Protein AF-A0A660QSX9-F1 (afdb_monomer)

Structure (mmCIF, N/CA/C/O backbone):
data_AF-A0A660QSX9-F1
#
_entry.id   AF-A0A660QSX9-F1
#
loop_
_atom_site.group_PDB
_atom_site.id
_atom_site.type_symbol
_atom_site.label_atom_id
_atom_site.label_alt_id
_atom_site.label_comp_id
_atom_site.label_asym_id
_atom_site.label_entity_id
_atom_site.label_seq_id
_atom_site.pdbx_PDB_ins_code
_atom_site.Cartn_x
_atom_site.Cartn_y
_atom_site.Cartn_z
_atom_site.occupancy
_atom_site.B_iso_or_equiv
_atom_site.auth_seq_id
_atom_site.auth_comp_id
_atom_site.auth_asym_id
_atom_site.auth_atom_id
_atom_site.pdbx_PDB_model_num
ATOM 1 N N . ASN A 1 1 ? -33.835 1.510 35.234 1.00 47.84 1 ASN A N 1
ATOM 2 C CA . ASN A 1 1 ? -32.914 0.601 35.959 1.00 47.84 1 ASN A CA 1
ATOM 3 C C . ASN A 1 1 ? -32.155 -0.363 35.042 1.00 47.84 1 ASN A C 1
ATOM 5 O O . ASN A 1 1 ? -31.618 -1.334 35.552 1.00 47.84 1 ASN A O 1
ATOM 9 N N . GLN A 1 2 ? -32.065 -0.111 33.731 1.00 58.09 2 GLN A N 1
ATOM 10 C CA . GLN A 1 2 ? -31.222 -0.886 32.809 1.00 58.09 2 GLN A CA 1
ATOM 11 C C . GLN A 1 2 ? -30.462 0.096 31.902 1.00 58.09 2 GLN A C 1
ATOM 13 O O . GLN A 1 2 ? -30.789 0.260 30.733 1.00 58.09 2 GLN A O 1
ATOM 18 N N . TRP A 1 3 ? -29.525 0.841 32.495 1.00 69.12 3 TRP A N 1
ATOM 19 C CA . TRP A 1 3 ? -28.830 1.974 31.854 1.00 69.12 3 TRP A CA 1
ATOM 20 C C . TRP A 1 3 ? -27.621 1.569 31.000 1.00 69.12 3 TRP A C 1
ATOM 22 O O . TRP A 1 3 ? -26.955 2.423 30.442 1.00 69.12 3 TRP A O 1
ATOM 32 N N . TYR A 1 4 ? -27.330 0.275 30.915 1.00 78.19 4 TYR A N 1
ATOM 33 C CA . TYR A 1 4 ? -26.166 -0.280 30.222 1.00 78.19 4 TYR A CA 1
ATOM 34 C C . TYR A 1 4 ? -26.558 -1.557 29.461 1.00 78.19 4 TYR A C 1
ATOM 36 O O . TYR A 1 4 ? -25.912 -2.606 29.509 1.00 78.19 4 TYR A O 1
ATOM 44 N N . THR A 1 5 ? -27.711 -1.460 28.802 1.00 81.44 5 THR A N 1
ATOM 45 C CA . THR A 1 5 ? -28.281 -2.504 27.954 1.00 81.44 5 THR A CA 1
ATOM 46 C C . THR A 1 5 ? -27.581 -2.464 26.603 1.00 81.44 5 THR A C 1
ATOM 48 O O . THR A 1 5 ? -27.598 -1.435 25.943 1.00 81.44 5 THR A O 1
ATOM 51 N N . ASP A 1 6 ? -27.006 -3.585 26.181 1.00 80.88 6 ASP A N 1
ATOM 52 C CA . ASP A 1 6 ? -26.559 -3.786 24.804 1.00 80.88 6 ASP A CA 1
ATOM 53 C C . ASP A 1 6 ? -27.659 -3.482 23.778 1.00 80.88 6 ASP A C 1
ATOM 55 O O . ASP A 1 6 ? -28.739 -4.079 23.808 1.00 80.88 6 ASP A O 1
ATOM 59 N N . SER A 1 7 ? -27.354 -2.554 22.874 1.00 79.69 7 SER A N 1
ATOM 60 C CA . SER A 1 7 ? -28.210 -2.123 21.771 1.00 79.69 7 SER A CA 1
ATOM 61 C C . SER A 1 7 ? -28.044 -2.976 20.513 1.00 79.69 7 SER A C 1
ATOM 63 O O . SER A 1 7 ? -28.926 -2.953 19.659 1.00 79.69 7 SER A O 1
ATOM 65 N N . SER A 1 8 ? -26.971 -3.771 20.404 1.00 74.62 8 SER A N 1
ATOM 66 C CA . SER A 1 8 ? -26.719 -4.635 19.240 1.00 74.62 8 SER A CA 1
ATOM 67 C C . SER A 1 8 ? -27.657 -5.845 19.166 1.00 74.62 8 SER A C 1
ATOM 69 O O . SER A 1 8 ? -27.703 -6.532 18.150 1.00 74.62 8 SER A O 1
ATOM 71 N N . GLY A 1 9 ? -28.384 -6.145 20.248 1.00 77.94 9 GLY A N 1
ATOM 72 C CA . GLY A 1 9 ? -29.224 -7.340 20.354 1.00 77.94 9 GLY A CA 1
ATOM 73 C C . GLY A 1 9 ? -28.436 -8.643 20.536 1.00 77.94 9 GLY A C 1
ATOM 74 O O . GLY A 1 9 ? -29.038 -9.715 20.542 1.00 77.94 9 GLY A O 1
ATOM 75 N N . SER A 1 10 ? -27.116 -8.567 20.729 1.00 76.88 10 SER A N 1
ATOM 76 C CA . SER A 1 10 ? -26.226 -9.729 20.850 1.00 76.88 10 SER A CA 1
ATOM 77 C C . SER A 1 10 ? -26.045 -10.222 22.290 1.00 76.88 10 SER A C 1
ATOM 79 O O . SER A 1 10 ? -25.260 -11.132 22.551 1.00 76.88 10 SER A O 1
ATOM 81 N N . GLY A 1 11 ? -26.766 -9.632 23.247 1.00 80.44 11 GLY A N 1
ATOM 82 C CA . GLY A 1 11 ? -26.729 -10.032 24.653 1.00 80.44 11 GLY A CA 1
ATOM 83 C C . GLY A 1 11 ? -25.484 -9.550 25.402 1.00 80.44 11 GLY A C 1
ATOM 84 O O . GLY A 1 11 ? -25.172 -10.077 26.470 1.00 80.44 11 GLY A O 1
ATOM 85 N N . ASN A 1 12 ? -24.792 -8.524 24.899 1.00 84.81 12 ASN A N 1
ATOM 86 C CA . ASN A 1 12 ? -23.575 -7.961 25.496 1.00 84.81 12 ASN A CA 1
ATOM 87 C C . ASN A 1 12 ? -23.850 -6.977 26.651 1.00 84.81 12 ASN A C 1
ATOM 89 O O . ASN A 1 12 ? -23.021 -6.117 26.939 1.00 84.81 12 ASN A O 1
ATOM 93 N N . HIS A 1 13 ? -25.023 -7.050 27.297 1.00 86.12 13 HIS A N 1
ATOM 94 C CA . HIS A 1 13 ? -25.417 -6.093 28.338 1.00 86.12 13 HIS A CA 1
ATOM 95 C C . HIS A 1 13 ? -24.333 -5.997 29.408 1.00 86.12 13 HIS A C 1
ATOM 97 O O . HIS A 1 13 ? -23.824 -7.026 29.849 1.00 86.12 13 HIS A O 1
ATOM 103 N N . LEU A 1 14 ? -23.983 -4.797 29.859 1.00 89.06 14 LEU A N 1
ATOM 104 C CA . LEU A 1 14 ? -22.995 -4.677 30.923 1.00 89.06 14 LEU A CA 1
ATOM 105 C C . LEU A 1 14 ? -23.634 -5.008 32.277 1.00 89.06 14 LEU A C 1
ATOM 107 O O . LEU A 1 14 ? -24.853 -5.082 32.442 1.00 89.06 14 LEU A O 1
ATOM 111 N N . SER A 1 15 ? -22.787 -5.264 33.257 1.00 88.56 15 SER A N 1
ATOM 112 C CA . SER A 1 15 ? -23.177 -5.617 34.617 1.00 88.56 15 SER A CA 1
ATOM 113 C C . SER A 1 15 ? -22.082 -5.196 35.588 1.00 88.56 15 SER A C 1
ATOM 115 O O . SER A 1 15 ? -20.953 -4.945 35.171 1.00 88.56 15 SER A O 1
ATOM 117 N N . THR A 1 16 ? -22.421 -5.127 36.870 1.00 88.56 16 THR A N 1
ATOM 118 C CA . THR A 1 16 ? -21.501 -4.771 37.960 1.00 88.56 16 THR A CA 1
ATOM 119 C C . THR A 1 16 ? -21.335 -5.975 38.887 1.00 88.56 16 THR A C 1
ATOM 121 O O . THR A 1 16 ? -22.224 -6.834 38.943 1.00 88.56 16 THR A O 1
ATOM 124 N N . TRP A 1 17 ? -20.223 -6.077 39.618 1.00 82.31 17 TRP A N 1
ATOM 125 C CA . TRP A 1 17 ? -20.006 -7.193 40.555 1.00 82.31 17 TRP A CA 1
ATOM 126 C C . TRP A 1 17 ? -20.931 -7.124 41.775 1.00 82.31 17 TRP A C 1
ATOM 128 O O . TRP A 1 17 ? -21.301 -8.151 42.348 1.00 82.31 17 TRP A O 1
ATOM 138 N N . GLY A 1 18 ? -21.332 -5.916 42.170 1.00 82.44 18 GLY A N 1
ATOM 139 C CA . GLY A 1 18 ? -22.270 -5.695 43.258 1.00 82.44 18 GLY A CA 1
ATOM 140 C C . GLY A 1 18 ? -22.962 -4.341 43.172 1.00 82.44 18 GLY A C 1
ATOM 141 O O . GLY A 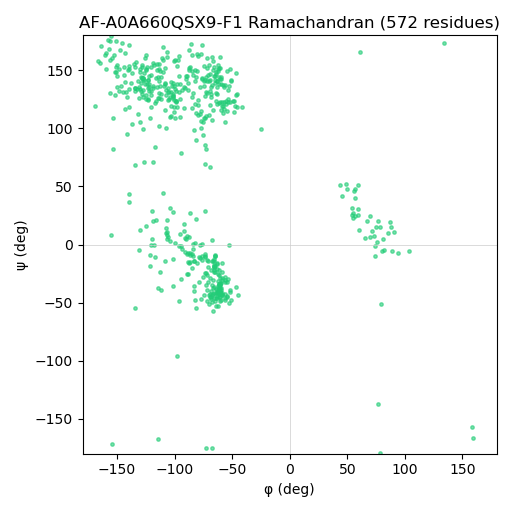1 18 ? -22.677 -3.511 42.313 1.00 82.44 18 GLY A O 1
ATOM 142 N N . SER A 1 19 ? -23.896 -4.097 44.092 1.00 82.50 19 SER A N 1
ATOM 143 C CA . SER A 1 19 ? -24.612 -2.817 44.162 1.00 82.50 19 SER A CA 1
ATOM 144 C C . SER A 1 19 ? -23.746 -1.654 44.649 1.00 82.50 19 SER A C 1
ATOM 146 O O . SER A 1 19 ? -24.143 -0.509 44.475 1.00 82.50 19 SER A O 1
ATOM 148 N N . THR A 1 20 ? -22.624 -1.948 45.312 1.00 85.31 20 THR A N 1
ATOM 149 C CA . THR A 1 20 ? -21.693 -0.959 45.880 1.00 85.31 20 THR A CA 1
ATOM 150 C C . THR A 1 20 ? -20.612 -0.508 44.906 1.00 85.31 20 THR A C 1
ATOM 152 O O . THR A 1 20 ? -19.961 0.478 45.200 1.00 85.31 20 THR A O 1
ATOM 155 N N . SER A 1 21 ? -20.413 -1.230 43.802 1.00 87.19 21 SER A N 1
ATOM 156 C CA . SER A 1 21 ? -19.469 -0.903 42.725 1.00 87.19 21 SER A CA 1
ATOM 157 C C . SER A 1 21 ? -20.199 -0.404 41.477 1.00 87.19 21 SER A C 1
ATOM 159 O O . SER A 1 21 ? -19.722 -0.561 40.359 1.00 87.19 21 SER A O 1
ATOM 161 N N . ARG A 1 22 ? -21.436 0.078 41.633 1.00 89.94 22 ARG A N 1
ATOM 162 C CA . ARG A 1 22 ? -22.282 0.439 40.500 1.00 89.94 22 ARG A CA 1
ATOM 163 C C . ARG A 1 22 ? -22.223 1.949 40.274 1.00 89.94 22 ARG A C 1
ATOM 165 O O . ARG A 1 22 ? -22.715 2.664 41.154 1.00 89.94 22 ARG A O 1
ATOM 172 N N . PRO A 1 23 ? -21.838 2.407 39.066 1.00 93.31 23 PRO A N 1
ATOM 173 C CA . PRO A 1 23 ? -21.815 3.828 38.763 1.00 93.31 23 PRO A CA 1
ATOM 174 C C . PRO A 1 23 ? -23.219 4.429 38.852 1.00 93.31 23 PRO A C 1
ATOM 176 O O . PRO A 1 23 ? -24.242 3.758 38.635 1.00 93.31 23 PRO A O 1
ATOM 179 N N . THR A 1 24 ? -23.279 5.715 39.181 1.00 92.88 24 THR A N 1
ATOM 180 C CA . THR A 1 24 ? -24.543 6.422 39.388 1.00 92.88 24 THR A CA 1
ATOM 181 C C . THR A 1 24 ? -24.997 7.109 38.107 1.00 92.88 24 THR A C 1
ATOM 183 O O . THR A 1 24 ? -24.242 7.791 37.434 1.00 92.88 24 THR A O 1
ATOM 186 N N . ALA A 1 25 ? -26.267 6.948 37.765 1.00 91.94 25 ALA A N 1
ATOM 187 C CA . ALA A 1 25 ? -26.884 7.590 36.613 1.00 91.94 25 ALA A CA 1
ATOM 188 C C . ALA A 1 25 ? -27.019 9.117 36.832 1.00 91.94 25 ALA A C 1
ATOM 190 O O . ALA A 1 25 ? -27.524 9.539 37.875 1.00 91.94 25 ALA A O 1
ATOM 191 N N . THR A 1 26 ? -26.622 9.944 35.860 1.00 94.06 26 THR A N 1
ATOM 192 C CA . THR A 1 26 ? -26.705 11.418 35.918 1.00 94.06 26 THR A CA 1
ATOM 193 C C . THR A 1 26 ? -27.248 12.012 34.617 1.00 94.06 26 THR A C 1
ATOM 195 O O . THR A 1 26 ? -27.110 11.411 33.563 1.00 94.06 26 THR A O 1
ATOM 198 N N . ASN A 1 27 ? -27.846 13.205 34.666 1.00 91.62 27 ASN A N 1
ATOM 199 C CA . ASN A 1 27 ? -28.300 13.937 33.474 1.00 91.62 27 ASN A CA 1
ATOM 200 C C . ASN A 1 27 ? -27.239 14.897 32.902 1.00 91.62 27 ASN A C 1
ATOM 202 O O . ASN A 1 27 ? -27.540 15.677 32.000 1.00 91.62 27 ASN A O 1
ATOM 206 N N . GLY A 1 28 ? -26.021 14.886 33.451 1.00 92.25 28 GLY A N 1
ATOM 207 C CA . GLY A 1 28 ? -24.886 15.585 32.860 1.00 92.25 28 GLY A CA 1
ATOM 208 C C . GLY A 1 28 ? -24.395 14.803 31.653 1.00 92.25 28 GLY A C 1
ATOM 209 O O . GLY A 1 28 ? -23.614 13.882 31.837 1.00 92.25 28 GLY A O 1
ATOM 210 N N . VAL A 1 29 ? -24.873 15.162 30.465 1.00 93.62 29 VAL A N 1
ATOM 211 C CA . VAL A 1 29 ? -24.566 14.527 29.170 1.00 93.62 29 VAL A CA 1
ATOM 212 C C . VAL A 1 29 ? -23.776 15.497 28.279 1.00 93.62 29 VAL A C 1
ATOM 214 O O . VAL A 1 29 ? -23.875 16.712 28.497 1.00 93.62 29 VAL A O 1
ATOM 217 N N . PRO A 1 30 ? -22.983 15.017 27.304 1.00 89.94 30 PRO A N 1
ATOM 218 C CA . PRO A 1 30 ? -22.276 15.885 26.363 1.00 89.94 30 PRO A CA 1
ATOM 219 C C . PRO A 1 30 ? -23.237 16.547 25.363 1.00 89.94 30 PRO A C 1
ATOM 221 O O . PRO A 1 30 ? -23.050 17.711 25.009 1.00 89.94 30 PRO A O 1
ATOM 224 N N . PHE A 1 31 ? -24.320 15.853 24.992 1.00 87.25 31 PHE A N 1
ATOM 225 C CA . PHE A 1 31 ? -25.367 16.338 24.087 1.00 87.25 31 PHE A CA 1
ATOM 226 C C . PHE A 1 31 ? -26.739 15.897 24.592 1.00 87.25 31 PHE A C 1
ATOM 228 O O . PHE A 1 31 ? -26.871 14.845 25.201 1.00 87.25 31 PHE A O 1
ATOM 235 N N . SER A 1 32 ? -27.787 16.672 24.307 1.00 88.62 32 SER A N 1
ATOM 236 C CA . SER A 1 32 ? -29.173 16.254 24.580 1.00 88.62 32 SER A CA 1
ATOM 237 C C . SER A 1 32 ? -29.713 15.261 23.541 1.00 88.62 32 SER A C 1
ATOM 239 O O . SER A 1 32 ? -30.793 14.687 23.696 1.00 88.62 32 SER A O 1
ATOM 241 N N . THR A 1 33 ? -29.003 15.089 22.430 1.00 88.69 33 THR A N 1
ATOM 242 C CA . THR A 1 33 ? -29.327 14.176 21.334 1.00 88.69 33 THR A CA 1
ATOM 243 C C . THR A 1 33 ? -28.016 13.702 20.728 1.00 88.69 33 THR A C 1
ATOM 245 O O . THR A 1 33 ? -27.146 14.532 20.475 1.00 88.69 33 THR A O 1
ATOM 248 N N . VAL A 1 34 ? -27.872 12.395 20.512 1.00 86.69 34 VAL A N 1
ATOM 249 C CA . VAL A 1 34 ? -26.704 11.821 19.836 1.00 86.69 34 VAL A CA 1
ATOM 250 C C . VAL A 1 34 ? -26.721 12.293 18.378 1.00 86.69 34 VAL A C 1
ATOM 252 O O . VAL A 1 34 ? -27.666 11.941 17.664 1.00 86.69 34 VAL A O 1
ATOM 255 N N . PRO A 1 35 ? -25.729 13.081 17.924 1.00 84.75 35 PRO A N 1
ATOM 256 C CA . PRO A 1 35 ? -25.712 13.695 16.599 1.00 84.75 35 PRO A CA 1
ATOM 257 C C . PRO A 1 35 ? -25.969 12.711 15.458 1.00 84.75 35 PRO A C 1
ATOM 259 O O . PRO A 1 35 ? -26.841 12.966 14.632 1.00 84.75 35 PRO A O 1
ATOM 262 N N . GLN A 1 36 ? -25.293 11.559 15.458 1.00 82.75 36 GLN A N 1
ATOM 263 C CA . GLN A 1 36 ? -25.362 10.621 14.337 1.00 82.75 36 GLN A CA 1
ATOM 264 C C . GLN A 1 36 ? -26.665 9.819 14.268 1.00 82.75 36 GLN A C 1
ATOM 266 O O . GLN A 1 36 ? -27.071 9.379 13.197 1.00 82.75 36 GLN A O 1
ATOM 271 N N . THR A 1 37 ? -27.325 9.581 15.403 1.00 81.44 37 THR A N 1
ATOM 272 C CA . THR A 1 37 ? -28.511 8.704 15.451 1.00 81.44 37 THR A CA 1
ATOM 273 C C . THR A 1 37 ? -29.813 9.466 15.670 1.00 81.44 37 THR A C 1
ATOM 275 O O . THR A 1 37 ? -30.893 8.896 15.521 1.00 81.44 37 THR A O 1
ATOM 278 N N . GLY A 1 38 ? -29.742 10.735 16.083 1.00 84.25 38 GLY A N 1
ATOM 279 C CA . GLY A 1 38 ? -30.903 11.500 16.533 1.00 84.25 38 GLY A CA 1
ATOM 280 C C . GLY A 1 38 ? -31.536 10.954 17.820 1.00 84.25 38 GLY A C 1
ATOM 281 O O . GLY A 1 38 ? -32.594 11.434 18.238 1.00 84.25 38 GLY A O 1
ATOM 282 N N . ALA A 1 39 ? -30.928 9.949 18.461 1.00 84.06 39 ALA A N 1
ATOM 283 C CA . ALA A 1 39 ? -31.446 9.366 19.686 1.00 84.06 39 ALA A CA 1
ATOM 284 C C . ALA A 1 39 ? -31.359 10.382 20.826 1.00 84.06 39 ALA A C 1
ATOM 286 O O . ALA A 1 39 ? -30.357 11.078 20.992 1.00 84.06 39 ALA A O 1
ATOM 287 N N . THR A 1 40 ? -32.412 10.472 21.638 1.00 88.19 40 THR A N 1
ATOM 288 C CA . THR A 1 40 ? -32.386 11.323 22.830 1.00 88.19 40 THR A CA 1
ATOM 289 C C . THR A 1 40 ? -31.321 10.817 23.794 1.00 88.19 40 THR A C 1
ATOM 291 O O . THR A 1 40 ? -31.427 9.693 24.283 1.00 88.19 40 THR A O 1
ATOM 294 N N . ASN A 1 41 ? -30.353 11.673 24.117 1.00 89.56 41 ASN A N 1
ATOM 295 C CA . ASN A 1 41 ? -29.388 11.404 25.168 1.00 89.56 41 ASN A CA 1
ATOM 296 C C . ASN A 1 41 ? -29.828 12.147 26.436 1.00 89.56 41 ASN A C 1
ATOM 298 O O . ASN A 1 41 ? -29.838 13.377 26.508 1.00 89.56 41 ASN A O 1
ATOM 302 N N . GLY A 1 42 ? -30.284 11.372 27.417 1.00 89.12 42 GLY A N 1
ATOM 303 C CA . GLY A 1 42 ? -30.778 11.886 28.691 1.00 89.12 42 GLY A CA 1
ATOM 304 C C . GLY A 1 42 ? -29.972 11.428 29.898 1.00 89.12 42 GLY A C 1
ATOM 305 O O . GLY A 1 42 ? -30.359 11.771 31.020 1.00 89.12 42 GLY A O 1
ATOM 306 N N . LEU A 1 43 ? -28.925 10.618 29.707 1.00 90.62 43 LEU A N 1
ATOM 307 C CA . LEU A 1 43 ? -28.200 10.036 30.823 1.00 90.62 43 LEU A CA 1
ATOM 308 C C . LEU A 1 43 ? -26.757 9.644 30.488 1.00 90.62 43 LEU A C 1
ATOM 310 O O . LEU A 1 43 ? -26.552 8.841 29.593 1.00 90.62 43 LEU A O 1
ATOM 314 N N . ALA A 1 44 ? -25.820 10.065 31.336 1.00 93.94 44 ALA A N 1
ATOM 315 C CA . ALA A 1 44 ? -24.469 9.517 31.427 1.00 93.94 44 ALA A CA 1
ATOM 316 C C . ALA A 1 44 ? -24.288 8.733 32.742 1.00 93.94 44 ALA A C 1
ATOM 318 O O . ALA A 1 44 ? -25.124 8.794 33.656 1.00 93.94 44 ALA A O 1
ATOM 319 N N . LEU A 1 45 ? -23.174 8.013 32.872 1.00 95.56 45 LEU A N 1
ATOM 320 C CA . LEU A 1 45 ? -22.800 7.301 34.093 1.00 95.56 45 LEU A CA 1
ATOM 321 C C . LEU A 1 45 ? -21.665 8.025 34.825 1.00 95.56 45 LEU A C 1
ATOM 323 O O . LEU A 1 45 ? -20.654 8.385 34.231 1.00 95.56 45 LEU A O 1
ATOM 327 N N . ASP A 1 46 ? -21.850 8.228 36.125 1.00 96.19 46 ASP A N 1
ATOM 328 C CA . ASP A 1 46 ? -20.909 8.857 37.046 1.00 96.19 46 ASP A CA 1
ATOM 329 C C . ASP A 1 46 ? -20.118 7.791 37.813 1.00 96.19 46 ASP A C 1
ATOM 331 O O . ASP A 1 46 ? -20.714 6.994 38.544 1.00 96.19 46 ASP A O 1
ATOM 335 N N . PHE A 1 47 ? -18.798 7.796 37.623 1.00 96.75 47 PHE A N 1
ATOM 336 C CA . PHE A 1 47 ? -17.836 6.874 38.221 1.00 96.75 47 PHE A CA 1
ATOM 337 C C . PHE A 1 47 ? -17.032 7.562 39.335 1.00 96.75 47 PHE A C 1
ATOM 339 O O . PHE A 1 47 ? -16.511 8.669 39.140 1.00 96.75 47 PHE A O 1
ATOM 346 N N . ASP A 1 48 ? -16.876 6.885 40.478 1.00 95.50 48 ASP A N 1
ATOM 347 C CA . ASP A 1 48 ? -16.279 7.436 41.707 1.00 95.50 48 ASP A CA 1
ATOM 348 C C . ASP A 1 48 ? -14.968 6.770 42.170 1.00 95.50 48 ASP A C 1
ATOM 350 O O . ASP A 1 48 ? -14.557 6.917 43.324 1.00 95.50 48 ASP A O 1
ATOM 354 N N . ARG A 1 49 ? -14.264 6.092 41.253 1.00 93.81 49 ARG A N 1
ATOM 355 C CA . ARG A 1 49 ? -13.057 5.267 41.480 1.00 93.81 49 ARG A CA 1
ATOM 356 C C . ARG A 1 49 ? -13.277 3.911 42.149 1.00 93.81 49 ARG A C 1
ATOM 358 O O . ARG A 1 49 ? -12.298 3.199 42.366 1.00 93.81 49 ARG A O 1
ATOM 365 N N . SER A 1 50 ? -14.503 3.549 42.504 1.00 91.06 50 SER A N 1
ATOM 366 C CA . SER A 1 50 ? -14.810 2.223 43.057 1.00 91.06 50 SER A CA 1
ATOM 367 C C . SER A 1 50 ? -15.809 1.427 42.221 1.00 91.06 50 SER A C 1
ATOM 369 O O . SER A 1 50 ? -16.186 0.311 42.584 1.00 91.06 50 SER A O 1
ATOM 371 N N . ASP A 1 51 ? -16.187 1.991 41.076 1.00 93.75 51 ASP A N 1
ATOM 372 C CA . ASP A 1 51 ? -17.217 1.467 40.198 1.00 93.75 51 ASP A CA 1
ATOM 373 C C . ASP A 1 51 ? -16.663 0.538 39.116 1.00 93.75 51 ASP A C 1
ATOM 375 O O . ASP A 1 51 ? -15.673 0.840 38.449 1.00 93.75 51 ASP A O 1
ATOM 379 N N . ASP A 1 52 ? -17.336 -0.591 38.912 1.00 87.12 52 ASP A N 1
ATOM 380 C CA . ASP A 1 52 ? -17.081 -1.526 37.831 1.00 87.12 52 ASP A CA 1
ATOM 381 C C . ASP A 1 52 ? -18.298 -1.668 36.927 1.00 87.12 52 ASP A C 1
ATOM 383 O O . ASP A 1 52 ? -19.439 -1.799 37.363 1.00 87.12 52 ASP A O 1
ATOM 387 N N . LEU A 1 53 ? -18.045 -1.676 35.624 1.00 92.31 53 LEU A N 1
ATOM 388 C CA . LEU A 1 53 ? -19.067 -1.972 34.642 1.00 92.31 53 LEU A CA 1
ATOM 389 C C . LEU A 1 53 ? -18.442 -2.765 33.508 1.00 92.31 53 LEU A C 1
ATOM 391 O O . LEU A 1 53 ? -17.552 -2.268 32.830 1.00 92.31 53 LEU A O 1
ATOM 395 N N . GLY A 1 54 ? -18.882 -4.000 33.302 1.00 92.12 54 GLY A N 1
ATOM 396 C CA . GLY A 1 54 ? -18.284 -4.833 32.270 1.00 92.12 54 GLY A CA 1
ATOM 397 C C . GLY A 1 54 ? -19.178 -5.940 31.756 1.00 92.12 54 GLY A C 1
ATOM 398 O O . GLY A 1 54 ? -20.279 -6.185 32.261 1.00 92.12 54 GLY A O 1
ATOM 399 N N . THR A 1 55 ? -18.684 -6.649 30.748 1.00 89.81 55 THR A N 1
ATOM 400 C CA . THR A 1 55 ? -19.385 -7.760 30.098 1.00 89.81 55 THR A CA 1
ATOM 401 C C . THR A 1 55 ? -19.431 -9.030 30.950 1.00 89.81 55 THR A C 1
ATOM 403 O O . THR A 1 55 ? -19.632 -10.097 30.401 1.00 89.81 55 THR A O 1
ATOM 406 N N . PHE A 1 56 ? -19.422 -8.952 32.285 1.00 84.81 56 PHE A N 1
ATOM 407 C CA . PHE A 1 56 ? -19.416 -10.127 33.169 1.00 84.81 56 PHE A CA 1
ATOM 408 C C . PHE A 1 56 ? -20.481 -11.179 32.806 1.00 84.81 56 PHE A C 1
ATOM 410 O O . PHE A 1 56 ? -21.677 -10.878 32.737 1.00 84.81 56 PHE A O 1
ATOM 417 N N . GLY A 1 57 ? -20.045 -12.414 32.559 1.00 64.69 57 GLY A N 1
ATOM 418 C CA . GLY A 1 57 ? -20.922 -13.569 32.364 1.00 64.69 57 GLY A CA 1
ATOM 419 C C . GLY A 1 57 ? -21.289 -14.264 33.681 1.00 64.6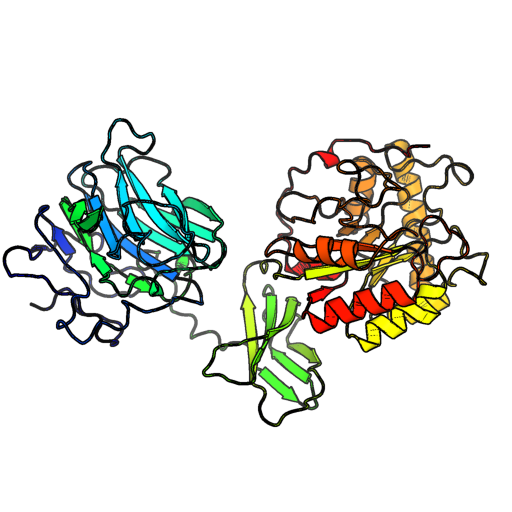9 57 GLY A C 1
ATOM 420 O O . GLY A 1 57 ? -20.659 -14.057 34.722 1.00 64.69 57 GLY A O 1
ATOM 421 N N . ALA A 1 58 ? -22.279 -15.163 33.635 1.00 53.72 58 ALA A N 1
ATOM 422 C CA . ALA A 1 58 ? -22.315 -16.257 34.605 1.00 53.72 58 ALA A CA 1
ATOM 423 C C . ALA A 1 58 ? -21.033 -17.084 34.408 1.00 53.72 58 ALA A C 1
ATOM 425 O O . ALA A 1 58 ? -20.600 -17.240 33.271 1.00 53.72 58 ALA A O 1
ATOM 426 N N . GLN A 1 59 ? -20.441 -17.616 35.482 1.00 46.19 59 GLN A N 1
ATOM 427 C CA . GLN A 1 59 ? -19.099 -18.241 35.525 1.00 46.19 59 GLN A CA 1
ATOM 428 C C . GLN A 1 59 ? -18.817 -19.363 34.489 1.00 46.19 59 GLN A C 1
ATOM 430 O O . GLN A 1 59 ? -17.723 -19.917 34.484 1.00 46.19 59 GLN A O 1
ATOM 435 N N . THR A 1 60 ? -19.777 -19.722 33.634 1.00 41.38 60 THR A N 1
ATOM 436 C CA . THR A 1 60 ? -19.712 -20.812 32.656 1.00 41.38 60 THR A CA 1
ATOM 437 C C . THR A 1 60 ? -20.132 -20.440 31.223 1.00 41.38 60 THR A C 1
ATOM 439 O O . THR A 1 60 ? -20.027 -21.301 30.357 1.00 41.38 60 THR A O 1
ATOM 442 N N . LEU A 1 61 ? -20.610 -19.219 30.941 1.00 50.81 61 LEU A N 1
ATOM 443 C CA . LEU A 1 61 ? -21.018 -18.783 29.591 1.00 50.81 61 LEU A CA 1
ATOM 444 C C . LEU A 1 61 ? -20.591 -17.317 29.389 1.00 50.81 61 LEU A C 1
ATOM 446 O O . LEU A 1 61 ? -21.280 -16.407 29.853 1.00 50.81 61 LEU A O 1
ATOM 450 N N . GLY A 1 62 ? -19.424 -17.101 28.773 1.00 65.75 62 GLY A N 1
ATOM 451 C CA . GLY A 1 62 ? -18.919 -15.767 28.417 1.00 65.75 62 GLY A CA 1
ATOM 452 C C . GLY A 1 62 ? -19.850 -15.026 27.450 1.00 65.75 62 GLY A C 1
ATOM 453 O O . GLY A 1 62 ? -20.722 -15.637 26.823 1.00 65.75 62 GLY A O 1
ATOM 454 N N . LYS A 1 63 ? -19.705 -13.700 27.349 1.00 83.38 63 LYS A N 1
ATOM 455 C CA . LYS A 1 63 ? -20.488 -12.885 26.398 1.00 83.38 63 LYS A CA 1
ATOM 456 C C . LYS A 1 63 ? -19.856 -12.925 25.011 1.00 83.38 63 LYS A C 1
ATOM 458 O O . LYS A 1 63 ? -18.643 -13.034 24.900 1.00 83.38 63 LYS A O 1
ATOM 463 N N . MET A 1 64 ? -20.673 -12.800 23.961 1.00 85.69 64 MET A N 1
ATOM 464 C CA . MET A 1 64 ? -20.233 -12.935 22.562 1.00 85.69 64 MET A CA 1
ATOM 465 C C . MET A 1 64 ? -19.031 -12.046 22.224 1.00 85.69 64 MET A C 1
ATOM 467 O O . MET A 1 64 ? -18.110 -12.494 21.553 1.00 85.69 64 MET A O 1
ATOM 471 N N . ILE A 1 65 ? -19.020 -10.808 22.722 1.00 87.00 65 ILE A N 1
ATOM 472 C CA . ILE A 1 65 ? -17.958 -9.833 22.440 1.00 87.00 65 ILE A CA 1
ATOM 473 C C . ILE A 1 65 ? -16.608 -10.161 23.111 1.00 87.00 65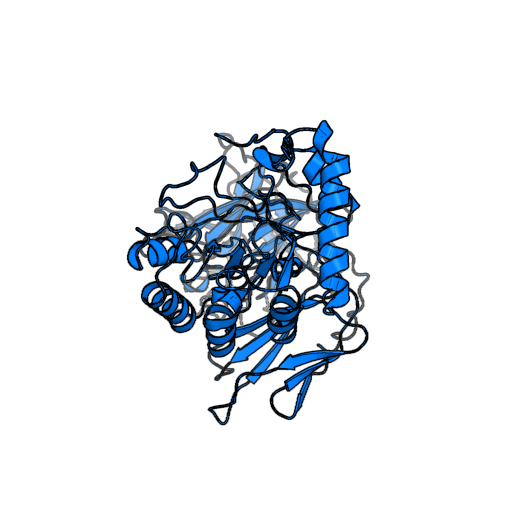 ILE A C 1
ATOM 475 O O . ILE A 1 65 ? -15.587 -9.561 22.780 1.00 87.00 65 ILE A O 1
ATOM 479 N N . GLU A 1 66 ? -16.573 -11.082 24.079 1.00 87.69 66 GLU A N 1
ATOM 480 C CA . GLU A 1 66 ? -15.353 -11.425 24.819 1.00 87.69 66 GLU A CA 1
ATOM 481 C C . GLU A 1 66 ? -14.343 -12.210 23.963 1.00 87.69 66 GLU A C 1
ATOM 483 O O . GLU A 1 66 ? -13.190 -11.782 23.947 1.00 87.69 66 GLU A O 1
ATOM 488 N N . PRO A 1 67 ? -14.738 -13.273 23.231 1.00 86.06 67 PRO A N 1
ATOM 489 C CA . PRO A 1 67 ? -13.890 -13.963 22.253 1.00 86.06 67 PRO A CA 1
ATOM 490 C C . PRO A 1 67 ? -14.018 -13.413 20.817 1.00 86.06 67 PRO A C 1
ATOM 492 O O . PRO A 1 67 ? -13.611 -14.082 19.872 1.00 86.06 67 PRO A O 1
ATOM 495 N N . TYR A 1 68 ? -14.659 -12.259 20.597 1.00 86.00 68 TYR A N 1
ATOM 496 C CA . TYR A 1 68 ? -14.890 -11.772 19.231 1.00 86.00 68 TYR A CA 1
ATOM 497 C C . TYR A 1 68 ? -13.586 -11.261 18.596 1.00 86.00 68 TYR A C 1
ATOM 499 O O . TYR A 1 68 ? -12.885 -10.453 19.200 1.00 86.00 68 TYR A O 1
ATOM 507 N N . ALA A 1 69 ? -13.294 -11.708 17.370 1.00 81.69 69 ALA A N 1
ATOM 508 C CA . ALA A 1 69 ? -11.988 -11.543 16.719 1.00 81.69 69 ALA A CA 1
ATOM 509 C C . ALA A 1 69 ? -11.819 -10.285 15.860 1.00 81.69 69 ALA A C 1
ATOM 511 O O . ALA A 1 69 ? -10.725 -10.045 15.382 1.00 81.69 69 ALA A O 1
ATOM 512 N N . PHE A 1 70 ? -12.867 -9.482 15.639 1.00 85.50 70 PHE A N 1
ATOM 513 C CA . PHE A 1 70 ? -12.771 -8.181 14.944 1.00 85.50 70 PHE A CA 1
ATOM 514 C C . PHE A 1 70 ? -11.931 -8.182 13.640 1.00 85.50 70 PHE A C 1
ATOM 516 O O . PHE A 1 70 ? -11.187 -7.246 13.369 1.00 85.50 70 PHE A O 1
ATOM 523 N N . THR A 1 71 ? -12.063 -9.217 12.803 1.00 78.25 71 THR A N 1
ATOM 524 C CA . THR A 1 71 ? -11.175 -9.453 11.645 1.00 78.25 71 THR A CA 1
ATOM 525 C C . THR A 1 71 ? -11.254 -8.398 10.537 1.00 78.25 71 THR A C 1
ATOM 527 O O . THR A 1 71 ? -10.349 -8.313 9.718 1.00 78.25 71 THR A O 1
ATOM 530 N N . ASN A 1 72 ? -12.313 -7.586 10.494 1.00 77.06 72 ASN A N 1
ATOM 531 C CA . ASN A 1 72 ? -12.537 -6.561 9.463 1.00 77.06 72 ASN A CA 1
ATOM 532 C C . ASN A 1 72 ? -12.183 -5.151 9.972 1.00 77.06 72 ASN A C 1
ATOM 534 O O . ASN A 1 72 ? -12.795 -4.158 9.574 1.00 77.06 72 ASN A O 1
ATOM 538 N N . GLY A 1 73 ? -11.253 -5.081 10.923 1.00 86.25 73 GLY A N 1
ATOM 539 C CA . GLY A 1 73 ? -10.988 -3.882 11.694 1.00 86.25 73 GLY A CA 1
ATOM 540 C C . GLY A 1 73 ? -12.018 -3.654 12.799 1.00 86.25 73 GLY A C 1
ATOM 541 O O . GLY A 1 73 ? -12.948 -4.437 13.028 1.00 86.25 73 GLY A O 1
ATOM 542 N N . TRP A 1 74 ? -11.842 -2.562 13.530 1.00 93.06 74 TRP A N 1
ATOM 543 C CA . TRP A 1 74 ? -12.692 -2.211 14.659 1.00 93.06 74 TRP A CA 1
ATOM 544 C C . TRP A 1 74 ? -12.702 -0.715 14.932 1.00 93.06 74 TRP A C 1
ATOM 546 O O . TRP A 1 74 ? -11.799 0.022 14.545 1.00 93.06 74 TRP A O 1
ATOM 556 N N . THR A 1 75 ? -13.736 -0.276 15.646 1.00 96.50 75 THR A N 1
ATOM 557 C CA . THR A 1 75 ? -13.822 1.077 16.198 1.00 96.50 75 THR A CA 1
ATOM 558 C C . THR A 1 75 ? -14.287 1.003 17.643 1.00 96.50 75 THR A C 1
ATOM 560 O O . THR A 1 75 ? -15.272 0.321 17.925 1.00 96.50 75 THR A O 1
ATOM 563 N N . VAL A 1 76 ? -13.612 1.703 18.554 1.00 97.44 76 VAL A N 1
ATOM 564 C CA . VAL A 1 76 ? -14.073 1.918 19.933 1.00 97.44 76 VAL A CA 1
ATOM 565 C C . VAL A 1 76 ? -14.310 3.408 20.141 1.00 97.44 76 VAL A C 1
ATOM 567 O O . VAL A 1 76 ? -13.413 4.225 19.950 1.00 97.44 76 VAL A O 1
ATOM 570 N N . GLU A 1 77 ? -15.523 3.750 20.551 1.00 97.69 77 GLU A N 1
ATOM 571 C CA . GLU A 1 77 ? -15.973 5.115 20.804 1.00 97.69 77 GLU A CA 1
ATOM 572 C C . GLU A 1 77 ? -16.427 5.268 22.250 1.00 97.69 77 GLU A C 1
ATOM 574 O O . GLU A 1 77 ? -16.995 4.342 22.836 1.00 97.69 77 GLU A O 1
ATOM 579 N N . CYS A 1 78 ? -16.190 6.447 22.820 1.00 97.31 78 CYS A N 1
ATOM 580 C CA . CYS A 1 78 ? -16.750 6.859 24.101 1.00 97.31 78 CYS A CA 1
ATOM 581 C C . CYS A 1 78 ? -16.728 8.381 24.248 1.00 97.31 78 CYS A C 1
ATOM 583 O O . CYS A 1 78 ? -15.798 9.043 23.784 1.00 97.31 78 CYS A O 1
ATOM 585 N N . SER A 1 79 ? -17.680 8.920 25.000 1.00 97.44 79 SER A N 1
ATOM 586 C CA . SER A 1 79 ? -17.627 10.285 25.517 1.00 97.44 79 SER A CA 1
ATOM 587 C C . SER A 1 79 ? -17.222 10.258 26.988 1.00 97.44 79 SER A C 1
ATOM 589 O O . SER A 1 79 ? -17.715 9.441 27.766 1.00 97.44 79 SER A O 1
ATOM 591 N N . PHE A 1 80 ? -16.327 11.147 27.414 1.00 98.19 80 PHE A N 1
ATOM 592 C CA . PHE A 1 80 ? -15.885 11.201 28.807 1.00 98.19 80 PHE A CA 1
ATOM 593 C C . PHE A 1 80 ? -15.630 12.622 29.315 1.00 98.19 80 PHE A C 1
ATOM 595 O O . PHE A 1 80 ? -15.272 13.529 28.567 1.00 98.19 80 PHE A O 1
ATOM 602 N N . LYS A 1 81 ? -15.781 12.803 30.629 1.00 98.06 81 LYS A N 1
ATOM 603 C CA . LYS A 1 81 ? -15.459 14.031 31.368 1.00 98.06 81 LYS A CA 1
ATOM 604 C C . LYS A 1 81 ? -14.745 13.672 32.664 1.00 98.06 81 LYS A C 1
ATOM 606 O O . LYS A 1 81 ? -15.378 13.222 33.618 1.00 98.06 81 LYS A O 1
ATOM 611 N N . THR A 1 82 ? -13.428 13.868 32.710 1.00 97.75 82 THR A N 1
ATOM 612 C CA . THR A 1 82 ? -12.609 13.511 33.884 1.00 97.75 82 THR A CA 1
ATOM 613 C C . THR A 1 82 ? -12.593 14.606 34.962 1.00 97.75 82 THR A C 1
ATOM 615 O O . THR A 1 82 ? -12.665 15.803 34.661 1.00 97.75 82 THR A O 1
ATOM 618 N N . ARG A 1 83 ? -12.465 14.200 36.235 1.00 97.06 83 ARG A N 1
ATOM 619 C CA . ARG A 1 83 ? -12.317 15.087 37.407 1.00 97.06 83 ARG A CA 1
ATOM 620 C C . ARG A 1 83 ? -10.887 15.211 37.922 1.00 97.06 83 ARG A C 1
ATOM 622 O O . ARG A 1 83 ? -10.621 16.092 38.738 1.00 97.06 83 ARG A O 1
ATOM 629 N N . ASP A 1 84 ? -9.973 14.354 37.478 1.00 96.38 84 ASP A N 1
ATOM 630 C CA . ASP A 1 84 ? -8.567 14.398 37.877 1.00 96.38 84 ASP A CA 1
ATOM 631 C C . ASP A 1 84 ? -7.627 13.761 36.841 1.00 96.38 84 ASP A C 1
ATOM 633 O O . ASP A 1 84 ? -8.052 13.298 35.786 1.00 96.38 84 ASP A O 1
ATOM 637 N N . TYR A 1 85 ? -6.326 13.785 37.142 1.00 94.88 85 TYR A N 1
ATOM 638 C CA . TYR A 1 85 ? -5.259 13.234 36.305 1.00 94.88 85 TYR A CA 1
ATOM 639 C C . TYR A 1 85 ? -4.640 11.984 36.930 1.00 94.88 85 TYR A C 1
ATOM 641 O O . TYR A 1 85 ? -3.422 11.874 37.016 1.00 94.88 85 TYR A O 1
ATOM 649 N N . SER A 1 86 ? -5.452 11.069 37.452 1.00 94.25 86 SER A N 1
ATOM 650 C CA . SER A 1 86 ? -4.946 9.749 37.839 1.00 94.25 86 SER A CA 1
ATOM 651 C C . SER A 1 86 ? -4.808 8.823 36.632 1.00 94.25 86 SER A C 1
ATOM 653 O O . SER A 1 86 ? -5.397 9.071 35.582 1.00 94.25 86 SER A O 1
ATOM 655 N N . TRP A 1 87 ? -4.029 7.747 36.783 1.00 95.44 87 TRP A N 1
ATOM 656 C CA . TRP A 1 87 ? -4.129 6.632 35.848 1.00 95.44 87 TRP A CA 1
ATOM 657 C C . TRP A 1 87 ? -5.558 6.109 35.895 1.00 95.44 87 TRP A C 1
ATOM 659 O O . TRP A 1 87 ? -6.033 5.711 36.959 1.00 95.44 87 TRP A O 1
ATOM 669 N N . ALA A 1 88 ? -6.241 6.173 34.760 1.00 96.19 88 ALA A N 1
ATOM 670 C CA . ALA A 1 88 ? -7.657 5.864 34.683 1.00 96.19 88 ALA A CA 1
ATOM 671 C C . ALA A 1 88 ? -8.006 5.305 33.306 1.00 96.19 88 ALA A C 1
ATOM 673 O O . ALA A 1 88 ? -7.562 5.850 32.300 1.00 96.19 88 ALA A O 1
ATOM 674 N N . VAL A 1 89 ? -8.801 4.240 33.256 1.00 97.06 89 VAL A N 1
ATOM 675 C CA . VAL A 1 89 ? -9.298 3.642 32.013 1.00 97.06 89 VAL A CA 1
ATOM 676 C C . VAL A 1 89 ? -10.767 4.005 31.828 1.00 97.06 89 VAL A C 1
ATOM 678 O O . VAL A 1 89 ? -11.588 3.759 32.710 1.00 97.06 89 VAL A O 1
ATOM 681 N N . VAL A 1 90 ? -11.088 4.586 30.673 1.00 97.69 90 VAL A N 1
ATOM 682 C CA . VAL A 1 90 ? -12.456 4.941 30.272 1.00 97.69 90 VAL A CA 1
ATOM 683 C C . VAL A 1 90 ? -13.162 3.702 29.727 1.00 97.69 90 VAL A C 1
ATOM 685 O O . VAL A 1 90 ? -14.195 3.297 30.251 1.00 97.69 90 VAL A O 1
ATOM 688 N N . VAL A 1 91 ? -12.556 3.058 28.728 1.00 97.38 91 VAL A N 1
ATOM 689 C CA . VAL A 1 91 ? -12.998 1.792 28.134 1.00 97.38 91 VAL A CA 1
ATOM 690 C C . VAL A 1 91 ? -11.777 0.894 27.993 1.00 97.38 91 VAL A C 1
ATOM 692 O O . VAL A 1 91 ? -10.722 1.350 27.560 1.00 97.38 91 VAL A O 1
ATOM 695 N N . GLY A 1 92 ? -11.887 -0.372 28.370 1.00 94.81 92 GLY A N 1
ATOM 696 C CA . GLY A 1 92 ? -10.776 -1.315 28.340 1.00 94.81 92 GLY A CA 1
ATOM 697 C C . GLY A 1 92 ? -11.232 -2.746 28.120 1.00 94.81 92 GLY A C 1
ATOM 698 O O . GLY A 1 92 ? -12.426 -3.042 28.108 1.00 94.81 92 GLY A O 1
ATOM 699 N N . LYS A 1 93 ? -10.265 -3.648 27.989 1.00 92.38 93 LYS A N 1
ATOM 700 C CA . LYS A 1 93 ? -10.503 -5.091 27.984 1.00 92.38 93 LYS A CA 1
ATOM 701 C C . LYS A 1 93 ? -9.587 -5.744 28.996 1.00 92.38 93 LYS A C 1
ATOM 703 O O . LYS A 1 93 ? -8.391 -5.481 28.995 1.00 92.38 93 LYS A O 1
ATOM 708 N N . ASP A 1 94 ? -10.147 -6.570 29.867 1.00 91.31 94 ASP A N 1
ATOM 709 C CA . ASP A 1 94 ? -9.378 -7.258 30.895 1.00 91.31 94 ASP A CA 1
ATOM 710 C C . ASP A 1 94 ? -8.412 -8.285 30.315 1.00 91.31 94 ASP A C 1
ATOM 712 O O . ASP A 1 94 ? -8.593 -8.813 29.222 1.00 91.31 94 ASP A O 1
ATOM 716 N N . GLY A 1 95 ? -7.393 -8.610 31.102 1.00 87.56 95 GLY A N 1
ATOM 717 C CA . GLY A 1 95 ? -6.368 -9.579 30.751 1.00 87.56 95 GLY A CA 1
ATOM 718 C C . GLY A 1 95 ? -4.982 -9.050 31.068 1.00 87.56 95 GLY A C 1
ATOM 719 O O . GLY A 1 95 ? -4.796 -7.890 31.436 1.00 87.56 95 GLY A O 1
ATOM 720 N N . ARG A 1 96 ? -3.997 -9.924 30.910 1.00 85.81 96 ARG A N 1
ATOM 721 C CA . ARG A 1 96 ? -2.587 -9.564 30.922 1.00 85.81 96 ARG A CA 1
ATOM 722 C C . ARG A 1 96 ? -2.002 -9.972 29.581 1.00 85.81 96 ARG A C 1
ATOM 724 O O . ARG A 1 96 ? -2.159 -11.118 29.160 1.00 85.81 96 ARG A O 1
ATOM 731 N N . ARG A 1 97 ? -1.315 -9.036 28.928 1.00 79.44 97 ARG A N 1
ATOM 732 C CA . ARG A 1 97 ? -0.790 -9.219 27.566 1.00 79.44 97 ARG A CA 1
ATOM 733 C C . ARG A 1 97 ? 0.039 -10.494 27.363 1.00 79.44 97 ARG A C 1
ATOM 735 O O . ARG A 1 97 ? -0.113 -11.178 26.365 1.00 79.44 97 ARG A O 1
ATOM 742 N N . SER A 1 98 ? 0.860 -10.875 28.340 1.00 74.88 98 SER A N 1
ATOM 743 C CA . SER A 1 98 ? 1.731 -12.052 28.219 1.00 74.88 98 SER A CA 1
ATOM 744 C C . SER A 1 98 ? 1.016 -13.397 28.375 1.00 74.88 98 SER A C 1
ATOM 746 O O . SER A 1 98 ? 1.642 -14.432 28.178 1.00 74.88 98 SER A O 1
ATOM 748 N N . ASP A 1 99 ? -0.249 -13.412 28.800 1.00 77.56 99 ASP A N 1
ATOM 749 C CA . ASP A 1 99 ? -0.902 -14.652 29.234 1.00 77.56 99 ASP A CA 1
ATOM 750 C C . ASP A 1 99 ? -1.512 -15.451 28.066 1.00 77.56 99 ASP A C 1
ATOM 752 O O . ASP A 1 99 ? -1.740 -16.649 28.220 1.00 77.56 99 ASP A O 1
ATOM 756 N N . ALA A 1 100 ? -1.767 -14.818 26.915 1.00 69.25 100 ALA A N 1
ATOM 757 C CA . ALA A 1 100 ? -2.483 -15.436 25.793 1.00 69.25 100 ALA A CA 1
ATOM 758 C C . ALA A 1 100 ? -1.632 -15.675 24.535 1.00 69.25 100 ALA A C 1
ATOM 760 O O . ALA A 1 100 ? -1.961 -16.552 23.741 1.00 69.25 100 ALA A O 1
ATOM 761 N N . VAL A 1 101 ? -0.540 -14.925 24.350 1.00 67.25 101 VAL A N 1
ATOM 762 C CA . VAL A 1 101 ? 0.194 -14.887 23.077 1.00 67.25 101 VAL A CA 1
ATOM 763 C C . VAL A 1 101 ? 1.654 -15.307 23.283 1.00 67.25 101 VAL A C 1
ATOM 765 O O . VAL A 1 101 ? 2.435 -14.556 23.877 1.00 67.25 101 VAL A O 1
ATOM 768 N N . PRO A 1 102 ? 2.065 -16.500 22.812 1.00 65.06 102 PRO A N 1
ATOM 769 C CA . PRO A 1 102 ? 3.468 -16.902 22.808 1.00 65.06 102 PRO A CA 1
ATOM 770 C C . PRO A 1 102 ? 4.310 -15.935 21.966 1.00 65.06 102 PRO A C 1
ATOM 772 O O . PRO A 1 102 ? 4.051 -15.760 20.783 1.00 65.06 102 PRO A O 1
ATOM 775 N N . GLY A 1 103 ? 5.330 -15.320 22.570 1.00 65.56 103 GLY A N 1
ATOM 776 C CA . GLY A 1 103 ? 6.211 -14.366 21.884 1.00 65.56 103 GLY A CA 1
ATOM 777 C C . GLY A 1 103 ? 5.749 -12.906 21.921 1.00 65.56 103 GLY A C 1
ATOM 778 O O . GLY A 1 103 ? 6.531 -12.041 21.531 1.00 65.56 103 GLY A O 1
ATOM 779 N N . ALA A 1 104 ? 4.554 -12.612 22.451 1.00 67.88 104 ALA A N 1
ATOM 780 C CA . ALA A 1 104 ? 4.148 -11.230 22.689 1.00 67.88 104 ALA A CA 1
ATOM 781 C C . ALA A 1 104 ? 5.095 -10.522 23.659 1.00 67.88 104 ALA A C 1
ATOM 783 O O . ALA A 1 104 ? 5.700 -11.136 24.549 1.00 67.88 104 ALA A O 1
ATOM 784 N N . GLN A 1 105 ? 5.190 -9.204 23.507 1.00 72.31 105 GLN A N 1
ATOM 785 C CA . GLN A 1 105 ? 6.036 -8.386 24.359 1.00 72.31 105 GLN A CA 1
ATOM 786 C C . GLN A 1 105 ? 5.647 -8.561 25.835 1.00 72.31 105 GLN A C 1
ATOM 788 O O . GLN A 1 105 ? 4.509 -8.316 26.250 1.00 72.31 105 GLN A O 1
ATOM 793 N N . GLU A 1 106 ? 6.608 -8.983 26.663 1.00 77.62 106 GLU A N 1
ATOM 794 C CA . GLU A 1 106 ? 6.339 -9.232 28.077 1.00 77.62 106 GLU A CA 1
ATOM 795 C C . GLU A 1 106 ? 5.773 -7.995 28.768 1.00 77.62 106 GLU A C 1
ATOM 797 O O . GLU A 1 106 ? 6.304 -6.890 28.652 1.00 77.62 106 GLU A O 1
ATOM 802 N N . GLY A 1 107 ? 4.733 -8.193 29.578 1.00 78.06 107 GLY A N 1
ATOM 803 C CA . GLY A 1 107 ? 4.435 -7.302 30.692 1.00 78.06 107 GLY A CA 1
ATOM 804 C C . GLY A 1 107 ? 3.002 -7.347 31.188 1.00 78.06 107 GLY A C 1
ATOM 805 O O . GLY A 1 107 ? 2.340 -8.384 31.138 1.00 78.06 107 GLY A O 1
ATOM 806 N N . LEU A 1 108 ? 2.605 -6.250 31.828 1.00 84.44 108 LEU A N 1
ATOM 807 C CA . LEU A 1 108 ? 1.605 -6.282 32.895 1.00 84.44 108 LEU A CA 1
ATOM 808 C C . LEU A 1 108 ? 0.330 -5.501 32.575 1.00 84.44 108 LEU A C 1
ATOM 810 O O . LEU A 1 108 ? -0.637 -5.627 33.318 1.00 84.44 108 LEU A O 1
ATOM 814 N N . ALA A 1 109 ? 0.316 -4.705 31.508 1.00 85.31 109 ALA A N 1
ATOM 815 C CA . ALA A 1 109 ? -0.868 -3.957 31.103 1.00 85.31 109 ALA A CA 1
ATOM 816 C C . ALA A 1 109 ? -1.956 -4.873 30.516 1.00 85.31 109 ALA A C 1
ATOM 818 O O . ALA A 1 109 ? -1.685 -6.003 30.086 1.00 85.31 109 ALA A O 1
ATOM 819 N N . SER A 1 110 ? -3.180 -4.349 30.507 1.00 89.38 110 SER A N 1
ATOM 820 C CA . SER A 1 110 ? -4.322 -4.950 29.833 1.00 89.38 110 SER A CA 1
ATOM 821 C C . SER A 1 110 ? -4.144 -4.967 28.309 1.00 89.38 110 SER A C 1
ATOM 823 O O . SER A 1 110 ? -3.452 -4.098 27.774 1.00 89.38 110 SER A O 1
ATOM 825 N N . PRO A 1 111 ? -4.768 -5.921 27.593 1.00 88.56 111 PRO A N 1
ATOM 826 C CA . PRO A 1 111 ? -4.653 -6.033 26.136 1.00 88.56 111 PRO A CA 1
ATOM 827 C C . PRO A 1 111 ? -5.270 -4.863 25.363 1.00 88.56 111 PRO A C 1
ATOM 829 O O . PRO A 1 111 ? -4.934 -4.665 24.202 1.00 88.56 111 PRO A O 1
ATOM 832 N N . PHE A 1 112 ? -6.158 -4.090 25.992 1.00 93.56 112 PHE A N 1
ATOM 833 C CA . PHE A 1 112 ? -6.713 -2.858 25.437 1.00 93.56 112 PHE A CA 1
ATOM 834 C C . PHE A 1 112 ? -7.061 -1.870 26.557 1.00 93.56 112 PHE A C 1
ATOM 836 O O . PHE A 1 112 ? -7.518 -2.282 27.634 1.00 93.56 112 PHE A O 1
ATOM 843 N N . GLY A 1 113 ? -6.894 -0.574 26.300 1.00 95.38 113 GLY A N 1
ATOM 844 C CA . GLY A 1 113 ? -7.311 0.486 27.211 1.00 95.38 113 GLY A CA 1
ATOM 845 C C . GLY A 1 113 ? -7.264 1.884 26.601 1.00 95.38 113 GLY A C 1
ATOM 846 O O . GLY A 1 113 ? -6.193 2.394 26.287 1.00 95.38 113 GLY A O 1
ATOM 847 N N . VAL A 1 114 ? -8.421 2.545 26.539 1.00 97.88 114 VAL A N 1
ATOM 848 C CA . VAL A 1 114 ? -8.542 4.005 26.433 1.00 97.88 114 VAL A CA 1
ATOM 849 C C . VAL A 1 114 ? -8.223 4.591 27.806 1.00 97.88 114 VAL A C 1
ATOM 851 O O . VAL A 1 114 ? -9.012 4.460 28.748 1.00 97.88 114 VAL A O 1
ATOM 854 N N . LYS A 1 115 ? -7.040 5.185 27.950 1.00 95.38 115 LYS A N 1
ATOM 855 C CA . LYS A 1 115 ? -6.389 5.422 29.238 1.00 95.38 115 LYS A CA 1
ATOM 856 C C . LYS A 1 115 ? -5.850 6.841 29.388 1.00 95.38 115 LYS A C 1
ATOM 858 O O . LYS A 1 115 ? -5.143 7.351 28.526 1.00 95.38 115 LYS A O 1
ATOM 863 N N . LEU A 1 116 ? -6.121 7.458 30.534 1.00 97.12 116 LEU A N 1
ATOM 864 C CA . LEU A 1 116 ? -5.528 8.726 30.951 1.00 97.12 116 LEU A CA 1
ATOM 865 C C . LEU A 1 116 ? -4.168 8.479 31.610 1.00 97.12 116 LEU A C 1
ATOM 867 O O . LEU A 1 116 ? -4.063 7.660 32.527 1.00 97.12 116 LEU A O 1
ATOM 871 N N . CYS A 1 117 ? -3.137 9.210 31.186 1.00 96.00 117 CYS A N 1
ATOM 872 C CA . CYS A 1 117 ? -1.822 9.153 31.819 1.00 96.00 117 CYS A CA 1
ATOM 873 C C . CYS A 1 117 ? -1.770 10.019 33.080 1.00 96.00 117 CYS A C 1
ATOM 875 O O . CYS A 1 117 ? -1.808 11.251 33.007 1.00 96.00 117 CYS A O 1
ATOM 877 N N . GLY A 1 118 ? -1.627 9.370 34.237 1.00 93.62 118 GLY A N 1
ATOM 878 C CA . GLY A 1 118 ? -1.601 10.046 35.534 1.00 93.62 118 GLY A CA 1
ATOM 879 C C . GLY A 1 118 ? -0.238 10.191 36.201 1.00 93.62 118 GLY A C 1
ATOM 880 O O . GLY A 1 118 ? -0.170 10.683 37.327 1.00 93.62 118 GLY A O 1
ATOM 881 N N . ASP A 1 119 ? 0.847 9.766 35.553 1.00 92.88 119 ASP A N 1
ATOM 882 C CA . ASP A 1 119 ? 2.196 9.906 36.107 1.00 92.88 119 ASP A CA 1
ATOM 883 C C . ASP A 1 119 ? 2.847 11.221 35.640 1.00 92.88 119 ASP A C 1
ATOM 885 O O . ASP A 1 119 ? 3.083 11.383 34.442 1.00 92.88 119 ASP A O 1
ATOM 889 N N . PRO A 1 120 ? 3.179 12.157 36.550 1.00 92.69 120 PRO A N 1
ATOM 890 C CA . PRO A 1 120 ? 3.823 13.421 36.195 1.00 92.69 120 PRO A CA 1
ATOM 891 C C . PRO A 1 120 ? 5.245 13.277 35.639 1.00 92.69 120 PRO A C 1
ATOM 893 O O . PRO A 1 120 ? 5.784 14.257 35.129 1.00 92.69 120 PRO A O 1
ATOM 896 N N . ASN A 1 121 ? 5.864 12.099 35.748 1.00 93.31 121 ASN A N 1
ATOM 897 C CA . ASN A 1 121 ? 7.193 11.829 35.198 1.00 93.31 121 ASN A CA 1
ATOM 898 C C . ASN A 1 121 ? 7.154 11.321 33.752 1.00 93.31 121 ASN A C 1
ATOM 900 O O . ASN A 1 121 ? 8.208 11.191 33.131 1.00 93.31 121 ASN A O 1
ATOM 904 N N . TRP A 1 122 ? 5.971 11.018 33.219 1.00 87.62 122 TRP A N 1
ATOM 905 C CA . TRP A 1 122 ? 5.807 10.576 31.838 1.00 87.62 122 TRP A CA 1
ATOM 906 C C . TRP A 1 122 ? 5.585 11.775 30.922 1.00 87.62 122 TRP A C 1
ATOM 908 O O . TRP A 1 122 ? 4.937 12.756 31.297 1.00 87.62 122 TRP A O 1
ATOM 918 N N . ARG A 1 123 ? 6.107 11.694 29.695 1.00 88.38 123 ARG A N 1
ATOM 919 C CA . ARG A 1 123 ? 5.942 12.749 28.683 1.00 88.38 123 ARG A CA 1
ATOM 920 C C . ARG A 1 123 ? 4.463 12.966 28.346 1.00 88.38 123 ARG A C 1
ATOM 922 O O . ARG A 1 123 ? 4.056 14.079 28.017 1.00 88.38 123 ARG A O 1
ATOM 929 N N . GLU A 1 124 ? 3.665 11.919 28.486 1.00 93.44 124 GLU A N 1
ATOM 930 C CA . GLU A 1 124 ? 2.252 11.872 28.151 1.00 93.44 124 GLU A CA 1
ATOM 931 C C . GLU A 1 124 ? 1.355 12.291 29.319 1.00 93.44 124 GLU A C 1
ATOM 933 O O . GLU A 1 124 ? 0.136 12.195 29.220 1.00 93.44 124 GLU A O 1
ATOM 938 N N . TYR A 1 125 ? 1.920 12.786 30.426 1.00 94.88 125 TYR A N 1
ATOM 939 C CA . TYR A 1 125 ? 1.151 13.227 31.586 1.00 94.88 125 TYR A CA 1
ATOM 940 C C . TYR A 1 125 ? -0.044 14.110 31.192 1.00 94.88 125 TYR A C 1
ATOM 942 O O . TYR A 1 125 ? 0.112 15.115 30.492 1.00 94.88 125 TYR A O 1
ATOM 950 N N . LYS A 1 126 ? -1.234 13.742 31.694 1.00 95.94 126 LYS A N 1
ATOM 951 C CA . LYS A 1 126 ? -2.544 14.365 31.428 1.00 95.94 126 LYS A CA 1
ATOM 952 C C . LYS A 1 126 ? -3.101 14.164 30.015 1.00 95.94 126 LYS A C 1
ATOM 954 O O . LYS A 1 126 ? -4.122 14.766 29.693 1.00 95.94 126 LYS A O 1
ATOM 959 N N . ARG A 1 127 ? -2.468 13.364 29.163 1.00 97.50 127 ARG A N 1
ATOM 960 C CA . ARG A 1 127 ? -3.012 12.986 27.852 1.00 97.50 127 ARG A CA 1
ATOM 961 C C . ARG A 1 127 ? -3.888 11.750 27.975 1.00 97.50 127 ARG A C 1
ATOM 963 O O . ARG A 1 127 ? -3.658 10.907 28.848 1.00 97.50 127 ARG A O 1
ATOM 970 N N . ILE A 1 128 ? -4.879 11.659 27.098 1.00 98.12 128 ILE A N 1
ATOM 971 C CA . ILE A 1 128 ? -5.633 10.427 26.873 1.00 98.12 128 ILE A CA 1
ATOM 972 C C . ILE A 1 128 ? -4.928 9.658 25.756 1.00 98.12 128 ILE A C 1
ATOM 974 O O . ILE A 1 128 ? -4.507 10.258 24.772 1.00 98.12 128 ILE A O 1
ATOM 978 N N . GLY A 1 129 ? -4.741 8.358 25.917 1.00 96.88 129 GLY A N 1
ATOM 979 C CA . GLY A 1 129 ? -4.151 7.504 24.896 1.00 96.88 129 GLY A CA 1
ATOM 980 C C . GLY A 1 129 ? -4.860 6.170 24.812 1.00 96.88 129 GLY A C 1
ATOM 981 O O . GLY A 1 129 ? -5.711 5.856 25.642 1.00 96.88 129 GLY A O 1
ATOM 982 N N . VAL A 1 130 ? -4.510 5.387 23.804 1.00 96.62 130 VAL A N 1
ATOM 983 C CA . VAL A 1 130 ? -5.022 4.033 23.621 1.00 96.62 130 VAL A CA 1
ATOM 984 C C . VAL A 1 130 ? -3.848 3.083 23.618 1.00 96.62 130 VAL A C 1
ATOM 986 O O . VAL A 1 130 ? -2.978 3.187 22.758 1.00 96.62 130 VAL A O 1
ATOM 989 N N . ASN A 1 131 ? -3.831 2.171 24.584 1.00 92.19 131 ASN A N 1
ATOM 990 C CA . ASN A 1 131 ? -2.935 1.028 24.566 1.00 92.19 131 ASN A CA 1
ATOM 991 C C . ASN A 1 131 ? -3.665 -0.168 23.976 1.00 92.19 131 ASN A C 1
ATOM 993 O O . ASN A 1 131 ? -4.814 -0.417 24.343 1.00 92.19 131 ASN A O 1
ATOM 997 N N . PHE A 1 132 ? -2.995 -0.940 23.130 1.00 90.25 132 PHE A N 1
ATOM 998 C CA . PHE A 1 132 ? -3.488 -2.253 22.729 1.00 90.25 132 PHE A CA 1
ATOM 999 C C . PHE A 1 132 ? -2.354 -3.155 22.241 1.00 90.25 132 PHE A C 1
ATOM 1001 O O . PHE A 1 132 ? -1.232 -2.690 22.042 1.00 90.25 132 PHE A O 1
ATOM 1008 N N . VAL A 1 133 ? -2.648 -4.442 22.090 1.00 87.56 133 VAL A N 1
ATOM 1009 C CA . VAL A 1 133 ? -1.738 -5.427 21.496 1.00 87.56 133 VAL A CA 1
ATOM 1010 C C . VAL A 1 133 ? -2.177 -5.675 20.051 1.00 87.56 133 VAL A C 1
ATOM 1012 O O . VAL A 1 133 ? -3.355 -5.938 19.813 1.00 87.56 133 VAL A O 1
ATOM 1015 N N . ASP A 1 134 ? -1.279 -5.563 19.076 1.00 87.38 134 ASP A N 1
ATOM 1016 C CA . ASP A 1 134 ? -1.606 -5.903 17.682 1.00 87.38 134 ASP A CA 1
ATOM 1017 C C . ASP A 1 134 ? -1.647 -7.427 17.455 1.00 87.38 134 ASP A C 1
ATOM 1019 O O . ASP A 1 134 ? -1.318 -8.211 18.349 1.00 87.38 134 ASP A O 1
ATOM 1023 N N . GLY A 1 135 ? -2.098 -7.873 16.282 1.00 82.31 135 GLY A N 1
ATOM 1024 C CA . GLY A 1 135 ? -2.209 -9.301 15.964 1.00 82.31 135 GLY A CA 1
ATOM 1025 C C . GLY A 1 135 ? -0.869 -10.044 15.904 1.00 82.31 135 GLY A C 1
ATOM 1026 O O . GLY A 1 135 ? -0.836 -11.262 16.058 1.00 82.31 135 GLY A O 1
ATOM 1027 N N . ALA A 1 136 ? 0.248 -9.326 15.768 1.00 80.31 136 ALA A N 1
ATOM 1028 C CA . ALA A 1 136 ? 1.600 -9.868 15.898 1.00 80.31 136 ALA A CA 1
ATOM 1029 C C . ALA A 1 136 ? 2.094 -9.949 17.361 1.00 80.31 136 ALA A C 1
ATOM 1031 O O . ALA A 1 136 ? 3.179 -10.472 17.621 1.00 80.31 136 ALA A O 1
ATOM 1032 N N . GLY A 1 137 ? 1.310 -9.471 18.333 1.00 81.06 137 GLY A N 1
ATOM 1033 C CA . GLY A 1 137 ? 1.628 -9.551 19.760 1.00 81.06 137 GLY A CA 1
ATOM 1034 C C . GLY A 1 137 ? 2.469 -8.388 20.302 1.00 81.06 137 GLY A C 1
ATOM 1035 O O . GLY A 1 137 ? 3.026 -8.504 21.400 1.00 81.06 137 GLY A O 1
ATOM 1036 N N . TYR A 1 138 ? 2.582 -7.274 19.573 1.00 83.69 138 TYR A N 1
ATOM 1037 C CA . TYR A 1 138 ? 3.342 -6.092 19.990 1.00 83.69 138 TYR A CA 1
ATOM 1038 C C . TYR A 1 138 ? 2.463 -5.029 20.651 1.00 83.69 138 TYR A C 1
ATOM 1040 O O . TYR A 1 138 ? 1.321 -4.800 20.255 1.00 83.69 138 TYR A O 1
ATOM 1048 N N . ASP A 1 139 ? 3.023 -4.340 21.651 1.00 86.38 139 ASP A N 1
ATOM 1049 C CA . ASP A 1 139 ? 2.356 -3.213 22.300 1.00 86.38 139 ASP A CA 1
ATOM 1050 C C . ASP A 1 139 ? 2.323 -1.997 21.365 1.00 86.38 139 ASP A C 1
ATOM 1052 O O . ASP A 1 139 ? 3.355 -1.534 20.871 1.00 86.38 139 ASP A O 1
ATOM 1056 N N . ARG A 1 140 ? 1.142 -1.407 21.216 1.00 89.19 140 ARG A N 1
ATOM 1057 C CA . ARG A 1 140 ? 0.915 -0.177 20.461 1.00 89.19 140 ARG A CA 1
ATOM 1058 C C . ARG A 1 140 ? 0.299 0.888 21.352 1.00 89.19 140 ARG A C 1
ATOM 1060 O O . ARG A 1 140 ? -0.494 0.594 22.250 1.00 89.19 140 ARG A O 1
ATOM 1067 N N . TRP A 1 141 ? 0.694 2.130 21.093 1.00 92.62 141 TRP A N 1
ATOM 1068 C CA . TRP A 1 141 ? 0.211 3.306 21.799 1.00 92.62 141 TRP A CA 1
ATOM 1069 C C . TRP A 1 141 ? -0.014 4.450 20.821 1.00 92.62 141 TRP A C 1
ATOM 1071 O O . TRP A 1 141 ? 0.870 4.762 20.031 1.00 92.62 141 TRP A O 1
ATOM 1081 N N . VAL A 1 142 ? -1.163 5.101 20.953 1.00 93.25 142 VAL A N 1
ATOM 1082 C CA . VAL A 1 142 ? -1.478 6.387 20.319 1.00 93.25 142 VAL A CA 1
ATOM 1083 C C . VAL A 1 142 ? -1.970 7.351 21.393 1.00 93.25 142 VAL A C 1
ATOM 1085 O O . VAL A 1 142 ? -2.666 6.931 22.321 1.00 93.25 142 VAL A O 1
ATOM 1088 N N . TRP A 1 143 ? -1.596 8.626 21.316 1.00 95.50 143 TRP A N 1
ATOM 1089 C CA . TRP A 1 143 ? -1.862 9.615 22.367 1.00 95.50 143 TRP A CA 1
ATOM 1090 C C . TRP A 1 143 ? -2.495 10.897 21.835 1.00 95.50 143 TRP A C 1
ATOM 1092 O O . TRP A 1 143 ? -2.225 11.333 20.727 1.00 95.50 143 TRP A O 1
ATOM 1102 N N . SER A 1 144 ? -3.291 11.578 22.658 1.00 93.38 144 SER A N 1
ATOM 1103 C CA . SER A 1 144 ? -3.797 12.905 22.311 1.00 93.38 144 SER A CA 1
ATOM 1104 C C . SER A 1 144 ? -2.645 13.890 22.071 1.00 93.38 144 SER A C 1
ATOM 1106 O O . SER A 1 144 ? -1.625 13.859 22.770 1.00 93.38 144 SER A O 1
ATOM 1108 N N . LEU A 1 145 ? -2.800 14.811 21.112 1.00 79.69 145 LEU A N 1
ATOM 1109 C CA . LEU A 1 145 ? -1.761 15.796 20.764 1.00 79.69 145 LEU A CA 1
ATOM 1110 C C . LEU A 1 145 ? -1.409 16.699 21.945 1.00 79.69 145 LEU A C 1
ATOM 1112 O O . LEU A 1 145 ? -0.258 17.117 22.116 1.00 79.69 145 LEU A O 1
ATOM 1116 N N . VAL A 1 146 ? -2.412 16.987 22.773 1.00 83.81 146 VAL A N 1
ATOM 1117 C CA . VAL A 1 146 ? -2.324 17.858 23.940 1.00 83.81 146 VAL A CA 1
ATOM 1118 C C . VAL A 1 146 ? -2.985 17.209 25.163 1.00 83.81 146 VAL A C 1
ATOM 1120 O O . VAL A 1 146 ? -3.820 16.313 25.014 1.00 83.81 146 VAL A O 1
ATOM 1123 N N . PRO A 1 147 ? -2.604 17.624 26.386 1.00 93.25 147 PRO A N 1
ATOM 1124 C CA . PRO A 1 147 ? -3.321 17.275 27.609 1.00 93.25 147 PRO A CA 1
ATOM 1125 C C . PRO A 1 147 ? -4.821 17.564 27.537 1.00 93.25 147 PRO A C 1
ATOM 1127 O O . PRO A 1 147 ? -5.213 18.619 27.040 1.00 93.25 147 PRO A O 1
ATOM 1130 N N . VAL A 1 148 ? -5.636 16.683 28.117 1.00 94.44 148 VAL A N 1
ATOM 1131 C CA . VAL A 1 148 ? -7.062 16.960 28.325 1.00 94.44 148 VAL A CA 1
ATOM 1132 C C . VAL A 1 148 ? -7.255 17.950 29.474 1.00 94.44 148 VAL A C 1
ATOM 1134 O O . VAL A 1 148 ? -6.437 18.041 30.395 1.00 94.44 148 VAL A O 1
ATOM 1137 N N . VAL A 1 149 ? -8.359 18.686 29.441 1.00 95.56 149 VAL A N 1
ATOM 1138 C CA . VAL A 1 149 ? -8.748 19.680 30.440 1.00 95.56 149 VAL A CA 1
ATOM 1139 C C . VAL A 1 149 ? -9.806 19.076 31.362 1.00 95.56 149 VAL A C 1
ATOM 1141 O O . VAL A 1 149 ? -10.827 18.557 30.914 1.00 95.56 149 VAL A O 1
ATOM 1144 N N . LEU A 1 150 ? -9.576 19.142 32.677 1.00 96.31 150 LEU A N 1
ATOM 1145 C CA . LEU A 1 150 ? -10.549 18.650 33.659 1.00 96.31 150 LEU A CA 1
ATOM 1146 C C . LEU A 1 150 ? -11.896 19.357 33.506 1.00 96.31 150 LEU A C 1
ATOM 1148 O O . LEU A 1 150 ? -11.953 20.580 33.400 1.00 96.31 150 LEU A O 1
ATOM 1152 N N . GLY A 1 151 ? -12.978 18.586 33.588 1.00 92.50 151 GLY A N 1
ATOM 1153 C CA . GLY A 1 151 ? -14.338 19.112 33.525 1.00 92.50 151 GLY A CA 1
ATOM 1154 C C . GLY A 1 151 ? -14.860 19.427 32.120 1.00 92.50 151 GLY A C 1
ATOM 1155 O O . GLY A 1 151 ? -16.054 19.711 32.015 1.00 92.50 151 GLY A O 1
ATOM 1156 N N . ASN A 1 152 ? -14.042 19.315 31.069 1.00 96.38 152 ASN A N 1
ATOM 1157 C CA . ASN A 1 152 ? -14.505 19.368 29.679 1.00 96.38 152 ASN A CA 1
ATOM 1158 C C . ASN A 1 152 ? -14.995 17.988 29.228 1.00 96.38 152 ASN A C 1
ATOM 1160 O O . ASN A 1 152 ? -14.495 16.959 29.693 1.00 96.38 152 ASN A O 1
ATOM 1164 N N . TRP A 1 153 ? -16.015 17.968 28.370 1.00 97.56 153 TRP A N 1
ATOM 1165 C CA . TRP A 1 153 ? -16.376 16.764 27.626 1.00 97.56 153 TRP A CA 1
ATOM 1166 C C . TRP A 1 153 ? -15.371 16.523 26.506 1.00 97.56 153 TRP A C 1
ATOM 1168 O O . TRP A 1 153 ? -14.931 17.461 25.841 1.00 97.56 153 TRP A O 1
ATOM 1178 N N . TYR A 1 154 ? -15.045 15.256 26.298 1.00 97.81 154 TYR A N 1
ATOM 1179 C CA . TYR A 1 154 ? -14.301 14.786 25.146 1.00 97.81 154 TYR A CA 1
ATOM 1180 C C . TYR A 1 154 ? -15.037 13.615 24.520 1.00 97.81 154 TYR A C 1
ATOM 1182 O O . TYR A 1 154 ? -15.390 12.671 25.226 1.00 97.81 154 TYR A O 1
ATOM 1190 N N . ASP A 1 155 ? -15.209 13.660 23.207 1.00 97.25 155 ASP A N 1
ATOM 1191 C CA . ASP A 1 155 ? -15.635 12.512 22.422 1.00 97.25 155 ASP A CA 1
ATOM 1192 C C . ASP A 1 155 ? -14.399 11.893 21.786 1.00 97.25 155 ASP A C 1
ATOM 1194 O O . ASP A 1 155 ? -13.638 12.563 21.086 1.00 97.25 155 ASP A O 1
ATOM 1198 N N . LEU A 1 156 ? -14.182 10.615 22.059 1.00 98.06 156 LEU A N 1
ATOM 1199 C CA . LEU A 1 156 ? -13.042 9.854 21.582 1.00 98.06 156 LEU A CA 1
ATOM 1200 C C . LEU A 1 156 ? -13.536 8.752 20.659 1.00 98.06 156 LEU A C 1
ATOM 1202 O O . LEU A 1 156 ? -14.489 8.045 20.985 1.00 98.06 156 LEU A O 1
ATOM 1206 N N . ALA A 1 157 ? -12.850 8.595 19.536 1.00 98.12 157 ALA A N 1
ATOM 1207 C CA . ALA A 1 157 ? -12.983 7.444 18.663 1.00 98.12 157 ALA A CA 1
ATOM 1208 C C . ALA A 1 157 ? -11.584 6.914 18.359 1.00 98.12 157 ALA A C 1
ATOM 1210 O O . ALA A 1 157 ? -10.675 7.684 18.054 1.00 98.12 157 ALA A O 1
ATOM 1211 N N . VAL A 1 158 ? -11.399 5.605 18.455 1.00 97.62 158 VAL A N 1
ATOM 1212 C CA . VAL A 1 158 ? -10.193 4.935 17.975 1.00 97.62 158 VAL A CA 1
ATOM 1213 C C . VAL A 1 158 ? -10.594 3.877 16.965 1.00 97.62 158 VAL A C 1
ATOM 1215 O O . VAL A 1 158 ? -11.440 3.032 17.257 1.00 97.62 158 VAL A O 1
ATOM 1218 N N . THR A 1 159 ? -10.006 3.947 15.778 1.00 96.12 159 THR A N 1
ATOM 1219 C CA . THR A 1 159 ? -10.258 3.028 14.667 1.00 96.12 159 THR A CA 1
ATOM 1220 C C . THR A 1 159 ? -9.013 2.199 14.407 1.00 96.12 159 THR A C 1
ATOM 1222 O O . THR A 1 159 ? -7.901 2.679 14.610 1.00 96.12 159 THR A O 1
ATOM 1225 N N . CYS A 1 160 ? -9.189 0.969 13.945 1.00 91.38 160 CYS A N 1
ATOM 1226 C CA . CYS A 1 160 ? -8.115 0.152 13.402 1.00 91.38 160 CYS A CA 1
ATOM 1227 C C . CYS A 1 160 ? -8.629 -0.588 12.175 1.00 91.38 160 CYS A C 1
ATOM 1229 O O . CYS A 1 160 ? -9.561 -1.379 12.301 1.00 91.38 160 CYS A O 1
ATOM 1231 N N . ASP A 1 161 ? -8.041 -0.340 11.009 1.00 84.06 161 ASP A N 1
ATOM 1232 C CA . ASP A 1 161 ? -8.391 -0.983 9.729 1.00 84.06 161 ASP A CA 1
ATOM 1233 C C . ASP A 1 161 ? -7.564 -2.251 9.448 1.00 84.06 161 ASP A C 1
ATOM 1235 O O . ASP A 1 161 ? -7.518 -2.734 8.321 1.00 84.06 161 ASP A O 1
ATOM 1239 N N . ASN A 1 162 ? -6.946 -2.800 10.499 1.00 82.50 162 ASN A N 1
ATOM 1240 C CA . ASN A 1 162 ? -5.933 -3.861 10.508 1.00 82.50 162 ASN A CA 1
ATOM 1241 C C . ASN A 1 162 ? -4.525 -3.461 10.044 1.00 82.50 162 ASN A C 1
ATOM 1243 O O . ASN A 1 162 ? -3.605 -4.247 10.272 1.00 82.50 162 ASN A O 1
ATOM 1247 N N . SER A 1 163 ? -4.341 -2.265 9.488 1.00 79.62 163 SER A N 1
ATOM 1248 C CA . SER A 1 163 ? -3.037 -1.744 9.054 1.00 79.62 163 SER A CA 1
ATOM 1249 C C . SER A 1 163 ? -2.581 -0.570 9.916 1.00 79.62 163 SER A C 1
ATOM 1251 O O . SER A 1 163 ? -1.408 -0.465 10.274 1.00 79.62 163 SER A O 1
ATOM 1253 N N . ILE A 1 164 ? -3.509 0.305 10.298 1.00 80.50 164 ILE A N 1
ATOM 1254 C CA . ILE A 1 164 ? -3.253 1.512 11.075 1.00 80.50 164 ILE A CA 1
ATOM 1255 C C . ILE A 1 164 ? -4.286 1.614 12.187 1.00 80.50 164 ILE A C 1
ATOM 1257 O O . ILE A 1 164 ? -5.486 1.469 11.961 1.00 80.50 164 ILE A O 1
ATOM 1261 N N . VAL A 1 165 ? -3.817 1.929 13.393 1.00 90.62 165 VAL A N 1
ATOM 1262 C CA . VAL A 1 165 ? -4.673 2.427 14.472 1.00 90.62 165 VAL A CA 1
ATOM 1263 C C . VAL A 1 165 ? -4.629 3.953 14.499 1.00 90.62 165 VAL A C 1
ATOM 1265 O O . VAL A 1 165 ? -3.545 4.534 14.521 1.00 90.62 165 VAL A O 1
ATOM 1268 N N . SER A 1 166 ? -5.789 4.602 14.546 1.00 91.06 166 SER A N 1
ATOM 1269 C CA . SER A 1 166 ? -5.922 6.063 14.529 1.00 91.06 166 SER A CA 1
ATOM 1270 C C . SER A 1 166 ? -6.775 6.537 15.698 1.00 91.06 166 SER A C 1
ATOM 1272 O O . SER A 1 166 ? -7.893 6.063 15.899 1.00 91.06 166 SER A O 1
ATOM 1274 N N . LEU A 1 167 ? -6.252 7.479 16.483 1.00 96.62 167 LEU A N 1
ATOM 1275 C CA . LEU A 1 167 ? -6.958 8.116 17.593 1.00 96.62 167 LEU A CA 1
ATOM 1276 C C . LEU A 1 167 ? -7.519 9.464 17.153 1.00 96.62 167 LEU A C 1
ATOM 1278 O O . LEU A 1 167 ? -6.771 10.372 16.801 1.00 96.62 167 LEU A O 1
ATOM 1282 N N . TYR A 1 168 ? -8.825 9.630 17.289 1.00 96.19 168 TYR A N 1
ATOM 1283 C CA . TYR A 1 168 ? -9.536 10.877 17.064 1.00 96.19 168 TYR A CA 1
ATOM 1284 C C . TYR A 1 168 ? -10.114 11.392 18.374 1.00 96.19 168 TYR A C 1
ATOM 1286 O O . TYR A 1 168 ? -10.626 10.633 19.202 1.00 96.19 168 TYR A O 1
ATOM 1294 N N . LEU A 1 169 ? -10.056 12.706 18.553 1.00 95.69 169 LEU A N 1
ATOM 1295 C CA . LEU A 1 169 ? -10.588 13.368 19.733 1.00 95.69 169 LEU A CA 1
ATOM 1296 C C . LEU A 1 169 ? -11.311 14.644 19.324 1.00 95.69 169 LEU A C 1
ATOM 1298 O O . LEU A 1 169 ? -10.817 15.402 18.490 1.00 95.69 169 LEU A O 1
ATOM 1302 N N . ARG A 1 170 ? -12.455 14.889 19.951 1.00 93.00 170 ARG A N 1
ATOM 1303 C CA . ARG A 1 170 ? -13.190 16.144 19.867 1.00 93.00 170 ARG A CA 1
ATOM 1304 C C . ARG A 1 170 ? -13.417 16.689 21.263 1.00 93.00 170 ARG A C 1
ATOM 1306 O O . ARG A 1 170 ? -13.953 15.996 22.122 1.00 93.00 170 ARG A O 1
ATOM 1313 N N . GLU A 1 171 ? -13.008 17.924 21.493 1.00 92.56 171 GLU A N 1
ATOM 1314 C CA . GLU A 1 171 ? -13.257 18.626 22.749 1.00 92.56 171 GLU A CA 1
ATOM 1315 C C . GLU A 1 171 ? -14.609 19.354 22.733 1.00 92.56 171 GLU A C 1
ATOM 1317 O O . GLU A 1 171 ? -15.082 19.807 21.690 1.00 92.56 171 GLU A O 1
ATOM 1322 N N . GLU A 1 172 ? -15.216 19.520 23.908 1.00 88.88 172 GLU A N 1
ATOM 1323 C CA . GLU A 1 172 ? -16.396 20.356 24.130 1.00 88.88 172 GLU A CA 1
ATOM 1324 C C . GLU A 1 172 ? -16.256 21.731 23.445 1.00 88.88 172 GLU A C 1
ATOM 1326 O O . GLU A 1 172 ? -15.364 22.522 23.752 1.00 88.88 172 GLU A O 1
ATOM 1331 N N . GLY A 1 173 ? -17.161 22.023 22.506 1.00 84.56 173 GLY A N 1
ATOM 1332 C CA . GLY A 1 173 ? -17.160 23.263 21.723 1.00 84.56 173 GLY A CA 1
ATOM 1333 C C . GLY A 1 173 ? -16.439 23.187 20.372 1.00 84.56 173 GLY A C 1
ATOM 1334 O O . GLY A 1 173 ? -16.551 24.134 19.593 1.00 84.56 173 GLY A O 1
ATOM 1335 N N . GLN A 1 174 ? -15.751 22.086 20.054 1.00 83.44 174 GLN A N 1
ATOM 1336 C CA . GLN A 1 174 ? -15.236 21.823 18.707 1.00 83.44 174 GLN A CA 1
ATOM 1337 C C . GLN A 1 174 ? -16.324 21.242 17.795 1.00 83.44 174 GLN A C 1
ATOM 1339 O O . GLN A 1 174 ? -17.189 20.477 18.233 1.00 83.44 174 GLN A O 1
ATOM 1344 N N . ALA A 1 175 ? -16.272 21.625 16.516 1.00 78.94 175 ALA A N 1
ATOM 1345 C CA . ALA A 1 175 ? -17.225 21.170 15.508 1.00 78.94 175 ALA A CA 1
ATOM 1346 C C . ALA A 1 175 ? -17.017 19.688 15.171 1.00 78.94 175 ALA A C 1
ATOM 1348 O O . ALA A 1 175 ? -17.953 18.904 15.299 1.00 78.94 175 ALA A O 1
ATOM 1349 N N . ASP A 1 176 ? -15.776 19.314 14.857 1.00 83.00 176 ASP A N 1
ATOM 1350 C CA . ASP A 1 176 ? -15.432 18.010 14.296 1.00 83.00 176 ASP A CA 1
ATOM 1351 C C . ASP A 1 176 ? -14.354 17.296 15.110 1.00 83.00 176 ASP A C 1
ATOM 1353 O O . ASP A 1 176 ? -13.606 17.912 15.876 1.00 83.00 176 ASP A O 1
ATOM 1357 N N . TYR A 1 177 ? -14.272 15.980 14.924 1.00 88.69 177 TYR A N 1
ATOM 1358 C CA . TYR A 1 177 ? -13.164 15.177 15.424 1.00 88.69 177 TYR A CA 1
ATOM 1359 C C . TYR A 1 177 ? -11.847 15.595 14.774 1.00 88.69 177 TYR A C 1
ATOM 1361 O O . TYR A 1 177 ? -11.771 15.835 13.572 1.00 88.69 177 TYR A O 1
ATOM 1369 N N . VAL A 1 178 ? -10.784 15.614 15.573 1.00 84.06 178 VAL A N 1
ATOM 1370 C CA . VAL A 1 178 ? -9.425 15.882 15.106 1.00 84.06 178 VAL A CA 1
ATOM 1371 C C . VAL A 1 178 ? -8.596 14.617 15.278 1.00 84.06 178 VAL A C 1
ATOM 1373 O O . VAL A 1 178 ? -8.525 14.080 16.390 1.00 84.06 178 VAL A O 1
ATOM 1376 N N . LEU A 1 179 ? -7.947 14.163 14.202 1.00 87.56 179 LEU A N 1
ATOM 1377 C CA . LEU A 1 179 ? -6.936 13.108 14.276 1.00 87.56 179 LEU A CA 1
ATOM 1378 C C . LEU A 1 179 ? -5.810 13.565 15.208 1.00 87.56 179 LEU A C 1
ATOM 1380 O O . LEU A 1 179 ? -5.213 14.623 15.010 1.00 87.56 179 LEU A O 1
ATOM 1384 N N . GLN A 1 180 ? -5.554 12.784 16.248 1.00 92.50 180 GLN A N 1
ATOM 1385 C CA . GLN A 1 180 ? -4.561 13.096 17.264 1.00 92.50 180 GLN A CA 1
ATOM 1386 C C . GLN A 1 180 ? -3.230 12.410 16.986 1.00 92.50 180 GLN A C 1
ATOM 1388 O O . GLN A 1 180 ? -2.181 13.037 17.075 1.00 92.50 180 GLN A O 1
ATOM 1393 N N . ASP A 1 181 ? -3.278 11.115 16.705 1.00 79.75 181 ASP A N 1
ATOM 1394 C CA . ASP A 1 181 ? -2.099 10.270 16.576 1.00 79.75 181 ASP A CA 1
ATOM 1395 C C . ASP A 1 181 ? -2.495 8.969 15.884 1.00 79.75 181 ASP A C 1
ATOM 1397 O O . ASP A 1 181 ? -3.666 8.572 15.918 1.00 79.75 181 ASP A O 1
ATOM 1401 N N . TYR A 1 182 ? -1.526 8.318 15.257 1.00 90.25 182 TYR A N 1
ATOM 1402 C CA . TYR A 1 182 ? -1.721 7.050 14.575 1.00 90.25 182 TYR A CA 1
ATOM 1403 C C . TYR A 1 182 ? -0.437 6.226 14.605 1.00 90.25 182 TYR A C 1
ATOM 1405 O O . TYR A 1 182 ? 0.665 6.766 14.710 1.00 90.25 182 TYR A O 1
ATOM 1413 N N . CYS A 1 183 ? -0.558 4.904 14.505 1.00 80.81 183 CYS A N 1
ATOM 1414 C CA . CYS A 1 183 ? 0.610 4.058 14.283 1.00 80.81 183 CYS A CA 1
ATOM 1415 C C . CYS A 1 183 ? 0.274 2.805 13.461 1.00 80.81 183 CYS A C 1
ATOM 1417 O O . CYS A 1 183 ? -0.855 2.312 13.537 1.00 80.81 183 CYS A O 1
ATOM 1419 N N . PRO A 1 184 ? 1.240 2.272 12.690 1.00 79.50 184 PRO A N 1
ATOM 1420 C CA . PRO A 1 184 ? 1.077 0.998 12.005 1.00 79.50 184 PRO A CA 1
ATOM 1421 C C . PRO A 1 184 ? 0.907 -0.165 12.985 1.00 79.50 184 PRO A C 1
ATOM 1423 O O . PRO A 1 184 ? 1.494 -0.177 14.076 1.00 79.50 184 PRO A O 1
ATOM 1426 N N . VAL A 1 185 ? 0.146 -1.168 12.564 1.00 80.19 185 VAL A N 1
ATOM 1427 C CA . VAL A 1 185 ? -0.151 -2.386 13.323 1.00 80.19 185 VAL A CA 1
ATOM 1428 C C . VAL A 1 185 ? 0.159 -3.599 12.451 1.00 80.19 185 VAL A C 1
ATOM 1430 O O . VAL A 1 185 ? -0.030 -3.559 11.241 1.00 80.19 185 VAL A O 1
ATOM 1433 N N . ALA A 1 186 ? 0.672 -4.671 13.050 1.00 75.62 186 ALA A N 1
ATOM 1434 C CA . ALA A 1 186 ? 0.970 -5.906 12.330 1.00 75.62 186 ALA A CA 1
ATOM 1435 C C . ALA A 1 186 ? -0.022 -7.002 12.734 1.00 75.62 186 ALA A C 1
ATOM 1437 O O . ALA A 1 186 ? -0.325 -7.158 13.918 1.00 75.62 186 ALA A O 1
ATOM 1438 N N . GLY A 1 187 ? -0.529 -7.762 11.760 1.00 70.56 187 GLY A N 1
ATOM 1439 C CA . GLY A 1 187 ? -1.436 -8.891 11.997 1.00 70.56 187 GLY A CA 1
ATOM 1440 C C . GLY A 1 187 ? -2.860 -8.522 12.441 1.00 70.56 187 GLY A C 1
ATOM 1441 O O . GLY A 1 187 ? -3.596 -9.405 12.867 1.00 70.56 187 GLY A O 1
ATOM 1442 N N . GLY A 1 188 ? -3.268 -7.250 12.365 1.00 72.56 188 GLY A N 1
ATOM 1443 C CA . GLY A 1 188 ? -4.616 -6.808 12.738 1.00 72.56 188 GLY A CA 1
ATOM 1444 C C . GLY A 1 188 ? -4.854 -6.711 14.251 1.00 72.56 188 GLY A C 1
ATOM 1445 O O . GLY A 1 188 ? -4.033 -6.163 14.991 1.00 72.56 188 GLY A O 1
ATOM 1446 N N . THR A 1 189 ? -6.012 -7.184 14.718 1.00 73.06 189 THR A N 1
ATOM 1447 C CA . THR A 1 189 ? -6.412 -7.163 16.138 1.00 73.06 189 THR A CA 1
ATOM 1448 C C . THR A 1 189 ? -6.108 -8.476 16.858 1.00 73.06 189 THR A C 1
ATOM 1450 O O . THR A 1 189 ? -5.917 -9.513 16.236 1.00 73.06 189 THR A O 1
ATOM 1453 N N . SER A 1 190 ? -6.092 -8.429 18.188 1.00 76.00 190 SER A N 1
ATOM 1454 C CA . SER A 1 190 ? -5.808 -9.579 19.052 1.00 76.00 190 SER A CA 1
ATOM 1455 C C . SER A 1 190 ? -6.850 -9.767 20.164 1.00 76.00 190 SER A C 1
ATOM 1457 O O . SER A 1 190 ? -6.620 -10.498 21.126 1.00 76.00 190 SER A O 1
ATOM 1459 N N . PHE A 1 191 ? -7.999 -9.080 20.098 1.00 83.50 191 PHE A N 1
ATOM 1460 C CA . PHE A 1 191 ? -8.962 -9.074 21.206 1.00 83.50 191 PHE A CA 1
ATOM 1461 C C . PHE A 1 191 ? -9.502 -10.473 21.554 1.00 83.50 191 PHE A C 1
ATOM 1463 O O . PHE A 1 191 ? -9.663 -10.780 22.735 1.00 83.50 191 PHE A O 1
ATOM 1470 N N . ASP A 1 192 ? -9.736 -11.338 20.576 1.00 79.81 192 ASP A N 1
ATOM 1471 C CA . ASP A 1 192 ? -10.182 -12.723 20.773 1.00 79.81 192 ASP A CA 1
ATOM 1472 C C . ASP A 1 192 ? -9.200 -13.587 21.565 1.00 79.81 192 ASP A C 1
ATOM 1474 O O . ASP A 1 192 ? -9.621 -14.513 22.260 1.00 79.81 192 ASP A O 1
ATOM 1478 N N . LEU A 1 193 ? -7.909 -13.252 21.540 1.00 78.06 193 LEU A N 1
ATOM 1479 C CA . LEU A 1 193 ? -6.878 -13.994 22.266 1.00 78.06 193 LEU A CA 1
ATOM 1480 C C . LEU A 1 193 ? -7.095 -13.934 23.789 1.00 78.06 193 LEU A C 1
ATOM 1482 O O . LEU A 1 193 ? -6.649 -14.818 24.522 1.00 78.06 193 LEU A O 1
ATOM 1486 N N . TRP A 1 194 ? -7.841 -12.938 24.282 1.00 80.69 194 TRP A N 1
ATOM 1487 C CA . TRP A 1 194 ? -8.294 -12.879 25.670 1.00 80.69 194 TRP A CA 1
ATOM 1488 C C . TRP A 1 194 ? -9.811 -13.021 25.751 1.00 80.69 194 TRP A C 1
ATOM 1490 O O . TRP A 1 194 ? -10.547 -12.039 25.636 1.00 80.69 194 TRP A O 1
ATOM 1500 N N . GLU A 1 195 ? -10.280 -14.217 26.112 1.00 84.50 195 GLU A N 1
ATOM 1501 C CA . GLU A 1 195 ? -11.666 -14.463 26.538 1.00 84.50 195 GLU A CA 1
ATOM 1502 C C . GLU A 1 195 ? -11.939 -13.820 27.914 1.00 84.50 195 GLU A C 1
ATOM 1504 O O . GLU A 1 195 ? -12.074 -14.476 28.954 1.00 84.50 195 GLU A O 1
ATOM 1509 N N . LYS A 1 196 ? -11.908 -12.487 27.944 1.00 87.75 196 LYS A N 1
ATOM 1510 C CA . LYS A 1 196 ? -11.982 -11.649 29.139 1.00 87.75 196 LYS A CA 1
ATOM 1511 C C . LYS A 1 196 ? -12.951 -10.486 28.940 1.00 87.75 196 LYS A C 1
ATOM 1513 O O . LYS A 1 196 ? -13.109 -10.020 27.804 1.00 87.75 196 LYS A O 1
ATOM 1518 N N . PRO A 1 197 ? -13.551 -9.985 30.037 1.00 90.56 197 PRO A N 1
ATOM 1519 C CA . PRO A 1 197 ? -14.551 -8.937 29.951 1.00 90.56 197 PRO A CA 1
ATOM 1520 C C . PRO A 1 197 ? -14.044 -7.636 29.333 1.00 90.56 197 PRO A C 1
ATOM 1522 O O . PRO A 1 197 ? -12.935 -7.183 29.620 1.00 90.56 197 PRO A O 1
ATOM 1525 N N . TRP A 1 198 ? -14.908 -6.997 28.552 1.00 93.19 198 TRP A N 1
ATOM 1526 C CA . TRP A 1 198 ? -14.801 -5.574 28.260 1.00 93.19 198 TRP A CA 1
ATOM 1527 C C . TRP A 1 198 ? -15.272 -4.773 29.466 1.00 93.19 198 TRP A C 1
ATOM 1529 O O . TRP A 1 198 ? -16.224 -5.161 30.149 1.00 93.19 198 TRP A O 1
ATOM 1539 N N . MET A 1 199 ? -14.596 -3.662 29.716 1.00 93.88 199 MET A N 1
ATOM 1540 C CA . MET A 1 199 ? -14.722 -2.851 30.914 1.00 93.88 199 MET A CA 1
ATOM 1541 C C . MET A 1 199 ? -14.963 -1.391 30.556 1.00 93.88 199 MET A C 1
ATOM 1543 O O . MET A 1 199 ? -14.374 -0.863 29.619 1.00 93.88 199 MET A O 1
ATOM 1547 N N . VAL A 1 200 ? -15.789 -0.725 31.352 1.00 95.81 200 VAL A N 1
ATOM 1548 C CA . VAL A 1 200 ? -16.022 0.717 31.321 1.00 95.81 200 VAL A CA 1
ATOM 1549 C C . VAL A 1 200 ? -15.751 1.259 32.724 1.00 95.81 200 VAL A C 1
ATOM 1551 O O . VAL A 1 200 ? -16.253 0.723 33.714 1.00 95.81 200 VAL A O 1
ATOM 1554 N N . GLY A 1 201 ? -14.924 2.298 32.808 1.00 95.44 201 GLY A N 1
ATOM 1555 C CA . GLY A 1 201 ? -14.603 3.020 34.040 1.00 95.44 201 GLY A CA 1
ATOM 1556 C C . GLY A 1 201 ? -13.542 2.388 34.947 1.00 95.44 201 GLY A C 1
ATOM 1557 O O . GLY A 1 201 ? -13.289 2.918 36.029 1.00 95.44 201 GLY A O 1
ATOM 1558 N N . ARG A 1 202 ? -12.896 1.289 34.533 1.00 94.00 202 ARG A N 1
ATOM 1559 C CA . ARG A 1 202 ? -11.718 0.731 35.221 1.00 94.00 202 ARG A CA 1
ATOM 1560 C C . ARG A 1 202 ? -10.845 -0.123 34.304 1.00 94.00 202 ARG A C 1
ATOM 1562 O O . ARG A 1 202 ? -11.315 -0.643 33.295 1.00 94.00 202 ARG A O 1
ATOM 1569 N N . GLY A 1 203 ? -9.584 -0.298 34.690 1.00 93.06 203 GLY A N 1
ATOM 1570 C CA . GLY A 1 203 ? -8.590 -1.092 33.971 1.00 93.06 203 GLY A CA 1
ATOM 1571 C C . GLY A 1 203 ? -8.120 -2.327 34.737 1.00 93.06 203 GLY A C 1
ATOM 1572 O O . GLY A 1 203 ? -8.696 -2.737 35.754 1.00 93.06 203 GLY A O 1
ATOM 1573 N N . MET A 1 204 ? -7.037 -2.920 34.239 1.00 91.94 204 MET A N 1
ATOM 1574 C CA . MET A 1 204 ? -6.349 -4.045 34.863 1.00 91.94 204 MET A CA 1
ATOM 1575 C C . MET A 1 204 ? -4.836 -3.915 34.666 1.00 91.94 204 MET A C 1
ATOM 1577 O O . MET A 1 204 ? -4.360 -3.542 33.596 1.00 91.94 204 MET A O 1
ATOM 1581 N N . TYR A 1 205 ? -4.078 -4.241 35.710 1.00 91.25 205 TYR A N 1
ATOM 1582 C CA . TYR A 1 205 ? -2.623 -4.297 35.684 1.00 91.25 205 TYR A CA 1
ATOM 1583 C C . TYR A 1 205 ? -2.159 -5.491 36.507 1.00 91.25 205 TYR A C 1
ATOM 1585 O O . TYR A 1 205 ? -2.549 -5.655 37.663 1.00 91.25 205 TYR A O 1
ATOM 1593 N N . ASN A 1 206 ? -1.328 -6.338 35.908 1.00 89.25 206 ASN A N 1
ATOM 1594 C CA . ASN A 1 206 ? -0.825 -7.572 36.503 1.00 89.25 206 ASN A CA 1
ATOM 1595 C C . ASN A 1 206 ? -1.949 -8.449 37.094 1.00 89.25 206 ASN A C 1
ATOM 1597 O O . ASN A 1 206 ? -1.870 -8.885 38.242 1.00 89.25 206 ASN A O 1
ATOM 1601 N N . ASN A 1 207 ? -3.023 -8.659 36.321 1.00 85.06 207 ASN A N 1
ATOM 1602 C CA . ASN A 1 207 ? -4.223 -9.410 36.721 1.00 85.06 207 ASN A CA 1
ATOM 1603 C C . ASN A 1 207 ? -4.987 -8.845 37.945 1.00 85.06 207 ASN A C 1
ATOM 1605 O O . ASN A 1 207 ? -5.885 -9.504 38.469 1.00 85.06 207 ASN A O 1
ATOM 1609 N N . GLY A 1 208 ? -4.677 -7.622 38.391 1.00 91.06 208 GLY A N 1
ATOM 1610 C CA . GLY A 1 208 ? -5.417 -6.897 39.425 1.00 91.06 208 GLY A CA 1
ATOM 1611 C C . GLY A 1 208 ? -6.204 -5.719 38.849 1.00 91.06 208 GLY A C 1
ATOM 1612 O O . GLY A 1 208 ? -5.687 -4.978 38.014 1.00 91.06 208 GLY A O 1
ATOM 1613 N N . ALA A 1 209 ? -7.445 -5.526 39.303 1.00 92.44 209 ALA A N 1
ATOM 1614 C CA . ALA A 1 209 ? -8.241 -4.354 38.936 1.00 92.44 209 ALA A CA 1
ATOM 1615 C C . ALA A 1 209 ? -7.576 -3.065 39.457 1.00 92.44 209 ALA A C 1
ATOM 1617 O O . ALA A 1 209 ? -7.214 -2.972 40.632 1.00 92.44 209 ALA A O 1
ATOM 1618 N N . THR A 1 210 ? -7.413 -2.076 38.583 1.00 94.62 210 THR A N 1
ATOM 1619 C CA . THR A 1 210 ? -6.760 -0.788 38.873 1.00 94.62 210 THR A CA 1
ATOM 1620 C C . THR A 1 210 ? -7.296 0.285 37.924 1.00 94.62 210 THR A C 1
ATOM 1622 O O . THR A 1 210 ? -8.223 0.032 37.159 1.00 94.62 210 THR A O 1
ATOM 1625 N N . ASP A 1 211 ? -6.687 1.469 37.946 1.00 94.94 211 ASP A N 1
ATOM 1626 C CA . ASP A 1 211 ? -6.889 2.540 36.974 1.00 94.94 211 ASP A CA 1
ATOM 1627 C C . ASP A 1 211 ? -8.364 2.939 36.893 1.00 94.94 211 ASP A C 1
ATOM 1629 O O . ASP A 1 211 ? -8.974 3.012 35.826 1.00 94.94 211 ASP A O 1
ATOM 1633 N N . TRP A 1 212 ? -8.949 3.127 38.073 1.00 96.62 212 TRP A N 1
ATOM 1634 C CA . TRP A 1 212 ? -10.356 3.432 38.246 1.00 96.62 212 TRP A CA 1
ATOM 1635 C C . TRP A 1 212 ? -10.652 4.872 37.836 1.00 96.62 212 TRP A C 1
ATOM 1637 O O . TRP A 1 212 ? -10.021 5.816 38.328 1.00 96.62 212 TRP A O 1
ATOM 1647 N N . PHE A 1 213 ? -11.636 5.033 36.958 1.00 97.69 213 PHE A N 1
ATOM 1648 C CA . PHE A 1 213 ? -12.044 6.323 36.432 1.00 97.69 213 PHE A CA 1
ATOM 1649 C C . PHE A 1 213 ? -12.789 7.150 37.481 1.00 97.69 213 PHE A C 1
ATOM 1651 O O . PHE A 1 213 ? -13.539 6.628 38.306 1.00 97.69 213 PHE A O 1
ATOM 1658 N N . ASN A 1 214 ? -12.561 8.462 37.444 1.00 97.62 214 ASN A N 1
ATOM 1659 C CA . ASN A 1 214 ? -13.269 9.437 38.262 1.00 97.62 214 ASN A CA 1
ATOM 1660 C C . ASN A 1 214 ? -13.839 10.525 37.358 1.00 97.62 214 ASN A C 1
ATOM 1662 O O . ASN A 1 214 ? -13.125 11.447 36.948 1.00 97.62 214 ASN A O 1
ATOM 1666 N N . GLY A 1 215 ? -15.122 10.428 37.044 1.00 97.69 215 GLY A N 1
ATOM 1667 C CA . GLY A 1 215 ? -15.735 11.309 36.066 1.00 97.69 215 GLY A CA 1
ATOM 1668 C C . GLY A 1 215 ? -17.013 10.748 35.478 1.00 97.69 215 GLY A C 1
ATOM 1669 O O . GLY A 1 215 ? -17.579 9.787 35.987 1.00 97.69 215 GLY A O 1
ATOM 1670 N N . LEU A 1 216 ? -17.455 11.370 34.392 1.00 98.12 216 LEU A N 1
ATOM 1671 C CA . LEU A 1 216 ? -18.620 10.929 33.637 1.00 98.12 216 LEU A CA 1
ATOM 1672 C C . LEU A 1 216 ? -18.169 10.180 32.385 1.00 98.12 216 LEU A C 1
ATOM 1674 O O . LEU A 1 216 ? -17.220 10.616 31.732 1.00 98.12 216 LEU A O 1
ATOM 1678 N N . ILE A 1 217 ? -18.847 9.083 32.063 1.00 97.50 217 ILE A N 1
ATOM 1679 C CA . ILE A 1 217 ? -18.696 8.349 30.803 1.00 97.50 217 ILE A CA 1
ATOM 1680 C C . ILE A 1 217 ? -20.072 8.222 30.162 1.00 97.50 217 ILE A C 1
ATOM 1682 O O . ILE A 1 217 ? -21.062 7.953 30.849 1.00 97.50 217 ILE A O 1
ATOM 1686 N N . ASP A 1 218 ? -20.114 8.409 28.854 1.00 95.06 218 ASP A N 1
ATOM 1687 C CA . ASP A 1 218 ? -21.312 8.303 28.041 1.00 95.06 218 ASP A CA 1
ATOM 1688 C C . ASP A 1 218 ? -20.993 7.687 26.668 1.00 95.06 218 ASP A C 1
ATOM 1690 O O . ASP A 1 218 ? -19.827 7.593 26.285 1.00 95.06 218 ASP A O 1
ATOM 1694 N N . GLU A 1 219 ? -22.025 7.250 25.947 1.00 92.00 219 GLU A N 1
ATOM 1695 C CA . GLU A 1 219 ? -21.964 6.861 24.527 1.00 92.00 219 GLU A CA 1
ATOM 1696 C C . GLU A 1 219 ? -20.811 5.902 24.167 1.00 92.00 219 GLU A C 1
ATOM 1698 O O . GLU A 1 219 ? -20.030 6.142 23.246 1.00 92.00 219 GLU A O 1
ATOM 1703 N N . VAL A 1 220 ? -20.693 4.792 24.907 1.00 94.31 220 VAL A N 1
ATOM 1704 C CA . VAL A 1 220 ? -19.712 3.739 24.601 1.00 94.31 220 VAL A CA 1
ATOM 1705 C C . VAL A 1 220 ? -20.229 2.846 23.472 1.00 94.31 220 VAL A C 1
ATOM 1707 O O . VAL A 1 220 ? -21.253 2.176 23.631 1.00 94.31 220 VAL A O 1
ATOM 1710 N N . ARG A 1 221 ? -19.489 2.772 22.360 1.00 93.94 221 ARG A N 1
ATOM 1711 C CA . ARG A 1 221 ? -19.780 1.880 21.225 1.00 93.94 221 ARG A CA 1
ATOM 1712 C C . ARG A 1 221 ? -18.532 1.127 20.793 1.00 93.94 221 ARG A C 1
ATOM 1714 O O . ARG A 1 221 ? -17.439 1.678 20.759 1.00 93.94 221 ARG A O 1
ATOM 1721 N N . ILE A 1 222 ? -18.719 -0.142 20.445 1.00 93.69 222 ILE A N 1
ATOM 1722 C CA . ILE A 1 222 ? -17.693 -0.975 19.822 1.00 93.69 222 ILE A CA 1
ATOM 1723 C C . ILE A 1 222 ? -18.271 -1.488 18.504 1.00 93.69 222 ILE A C 1
ATOM 1725 O O . ILE A 1 222 ? -19.339 -2.102 18.498 1.00 93.69 222 ILE A O 1
ATOM 1729 N N . SER A 1 223 ? -17.570 -1.230 17.405 1.00 92.19 223 SER A N 1
ATOM 1730 C CA . SER A 1 223 ? -17.949 -1.631 16.048 1.00 92.19 223 SER A CA 1
ATOM 1731 C C . SER A 1 223 ? -16.948 -2.646 15.505 1.00 92.19 223 SER A C 1
ATOM 1733 O O . SER A 1 223 ? -15.751 -2.543 15.764 1.00 92.19 223 SER A O 1
ATOM 1735 N N . ASN A 1 224 ? -17.428 -3.609 14.720 1.00 86.19 224 ASN A N 1
ATOM 1736 C CA . ASN A 1 224 ? -16.616 -4.647 14.071 1.00 86.19 224 ASN A CA 1
ATOM 1737 C C . ASN A 1 224 ? -16.036 -4.225 12.712 1.00 86.19 224 ASN A C 1
ATOM 1739 O O . ASN A 1 224 ? -15.836 -5.063 11.835 1.00 86.19 224 ASN A O 1
ATOM 1743 N N . VAL A 1 225 ? -15.838 -2.920 12.545 1.00 84.25 225 VAL A N 1
ATOM 1744 C CA . VAL A 1 225 ? -15.301 -2.287 11.346 1.00 84.25 225 VAL A CA 1
ATOM 1745 C C . VAL A 1 225 ? -14.577 -1.007 11.756 1.00 84.25 225 VAL A C 1
ATOM 1747 O O . VAL A 1 225 ? -14.974 -0.358 12.734 1.00 84.25 225 VAL A O 1
ATOM 1750 N N . ALA A 1 226 ? -13.535 -0.635 11.017 1.00 87.00 226 ALA A N 1
ATOM 1751 C CA . ALA A 1 226 ? -12.966 0.706 11.078 1.00 87.00 226 ALA A CA 1
ATOM 1752 C C . ALA A 1 226 ? -13.949 1.699 10.442 1.00 87.00 226 ALA A C 1
ATOM 1754 O O . ALA A 1 226 ? -14.232 1.639 9.247 1.00 87.00 226 ALA A O 1
ATOM 1755 N N . LEU A 1 227 ? -14.536 2.574 11.251 1.00 87.94 227 LEU A N 1
ATOM 1756 C CA . LEU A 1 227 ? -15.487 3.567 10.777 1.00 87.94 227 LEU A CA 1
ATOM 1757 C C . LEU A 1 227 ? -14.748 4.781 10.217 1.00 87.94 227 LEU A C 1
ATOM 1759 O O . LEU A 1 227 ? -13.786 5.256 10.812 1.00 87.94 227 LEU A O 1
ATOM 1763 N N . ASP A 1 228 ? -15.263 5.322 9.116 1.00 85.38 228 ASP A N 1
ATOM 1764 C CA . ASP A 1 228 ? -14.904 6.668 8.671 1.00 85.38 228 ASP A CA 1
ATOM 1765 C C . ASP A 1 228 ? -15.278 7.698 9.761 1.00 85.38 228 ASP A C 1
ATOM 1767 O O . ASP A 1 228 ? -16.339 7.542 10.384 1.00 85.38 228 ASP A O 1
ATOM 1771 N N . PRO A 1 229 ? -14.473 8.753 9.999 1.00 84.94 229 PRO A N 1
ATOM 1772 C CA . PRO A 1 229 ? -14.775 9.766 11.007 1.00 84.94 229 PRO A CA 1
ATOM 1773 C C . PRO A 1 229 ? -16.157 10.417 10.889 1.00 84.94 229 PRO A C 1
ATOM 1775 O O . PRO A 1 229 ? -16.757 10.764 11.909 1.00 84.94 229 PRO A O 1
ATOM 1778 N N . ALA A 1 230 ? -16.717 10.519 9.681 1.00 82.75 230 ALA A N 1
ATOM 1779 C CA . ALA A 1 230 ? -18.073 11.021 9.459 1.00 82.75 230 ALA A CA 1
ATOM 1780 C C . ALA A 1 230 ? -19.171 10.084 10.004 1.00 82.75 230 ALA A C 1
ATOM 1782 O O . ALA A 1 230 ? -20.325 10.487 10.122 1.00 82.75 230 ALA A O 1
ATOM 1783 N N . LYS A 1 231 ? -18.836 8.831 10.341 1.00 86.12 231 LYS A N 1
ATOM 1784 C CA . LYS A 1 231 ? -19.750 7.825 10.913 1.00 86.12 231 LYS A CA 1
ATOM 1785 C C . LYS A 1 231 ? -19.615 7.681 12.432 1.00 86.12 231 LYS A C 1
ATOM 1787 O O . LYS A 1 231 ? -20.304 6.841 13.033 1.00 86.12 231 LYS A O 1
ATOM 1792 N N . PHE A 1 232 ? -18.739 8.458 13.069 1.00 92.31 232 PHE A N 1
ATOM 1793 C CA . PHE A 1 232 ? -18.631 8.471 14.526 1.00 92.31 232 PHE A CA 1
ATOM 1794 C C . PHE A 1 232 ? -19.924 8.996 15.159 1.00 92.31 232 PHE A C 1
ATOM 1796 O O . PHE A 1 232 ? -20.600 9.855 14.597 1.00 92.31 232 PHE A O 1
ATOM 1803 N N . LEU A 1 233 ? -20.282 8.487 16.341 1.00 88.69 233 LEU A N 1
ATOM 1804 C CA . LEU A 1 233 ? -21.557 8.794 17.006 1.00 88.69 233 LEU A CA 1
ATOM 1805 C C . LEU A 1 233 ? -21.800 10.294 17.192 1.00 88.69 233 LEU A C 1
ATOM 1807 O O . LEU A 1 233 ? -22.951 10.737 17.179 1.00 88.69 233 LEU A O 1
ATOM 1811 N N . GLN A 1 234 ? -20.722 11.053 17.384 1.00 86.62 234 GLN A N 1
ATOM 1812 C CA . GLN A 1 234 ? -20.773 12.474 17.719 1.00 86.62 234 GLN A CA 1
ATOM 1813 C C . GLN A 1 234 ? -20.366 13.388 16.555 1.00 86.62 234 GLN A C 1
ATOM 1815 O O . GLN A 1 234 ? -20.218 14.593 16.757 1.00 86.62 234 GLN A O 1
ATOM 1820 N N . ALA A 1 235 ? -20.178 12.837 15.350 1.00 84.56 235 ALA A N 1
ATOM 1821 C CA . ALA A 1 235 ? -19.951 13.631 14.146 1.00 84.56 235 ALA A CA 1
ATOM 1822 C C . ALA A 1 235 ? -21.219 14.439 13.789 1.00 84.56 235 ALA A C 1
ATOM 1824 O O . ALA A 1 235 ? -22.326 13.998 14.113 1.00 84.56 235 ALA A O 1
ATOM 1825 N N . PRO A 1 236 ? -21.109 15.625 13.157 1.00 69.12 236 PRO A N 1
ATOM 1826 C CA . PRO A 1 236 ? -22.276 16.420 12.785 1.00 69.12 236 PRO A CA 1
ATOM 1827 C C . PRO A 1 236 ? -23.219 15.620 11.879 1.00 69.12 236 PRO A C 1
ATOM 1829 O O . PRO A 1 236 ? -22.885 15.288 10.744 1.00 69.12 236 PRO A O 1
ATOM 1832 N N . GLY A 1 237 ? -24.408 15.307 12.396 1.00 52.69 237 GLY A N 1
ATOM 1833 C CA . GLY A 1 237 ? -25.427 14.553 11.677 1.00 52.69 237 GLY A CA 1
ATOM 1834 C C . GLY A 1 237 ? -26.070 15.393 10.578 1.00 52.69 237 GLY A C 1
ATOM 1835 O O . GLY A 1 237 ? -27.140 15.956 10.792 1.00 52.69 237 GLY A O 1
ATOM 1836 N N . ASP A 1 238 ? -25.428 15.481 9.414 1.00 43.81 238 ASP A N 1
ATOM 1837 C CA . ASP A 1 238 ? -26.067 15.938 8.167 1.00 43.81 238 ASP A CA 1
ATOM 1838 C C . ASP A 1 238 ? -26.052 14.861 7.073 1.00 43.81 238 ASP A C 1
ATOM 1840 O O . ASP A 1 238 ? -26.251 15.127 5.890 1.00 43.81 238 ASP A O 1
ATOM 1844 N N . PHE A 1 239 ? -25.883 13.605 7.480 1.00 40.50 239 PHE A N 1
ATOM 1845 C CA . PHE A 1 239 ? -26.179 12.469 6.627 1.00 40.50 239 PHE A CA 1
ATOM 1846 C C . PHE A 1 239 ? -27.448 11.798 7.146 1.00 40.50 239 PHE A C 1
ATOM 1848 O O . PHE A 1 239 ? -27.423 10.979 8.062 1.00 40.50 239 PHE A O 1
ATOM 1855 N N . SER A 1 240 ? -28.582 12.088 6.496 1.00 32.59 240 SER A N 1
ATOM 1856 C CA . SER A 1 240 ? -29.485 10.979 6.182 1.00 32.59 240 SER A CA 1
ATOM 1857 C C . SER A 1 240 ? -28.600 9.876 5.617 1.00 32.59 240 SER A C 1
ATOM 1859 O O . SER A 1 240 ? -27.809 10.196 4.726 1.00 32.59 240 SER A O 1
ATOM 1861 N N . GLU A 1 241 ? -28.692 8.635 6.110 1.00 30.84 241 GLU A N 1
ATOM 1862 C CA . GLU A 1 241 ? -28.138 7.510 5.352 1.00 30.84 241 GLU A CA 1
ATOM 1863 C C . GLU A 1 241 ? -28.511 7.763 3.884 1.00 30.84 241 GLU A C 1
ATOM 1865 O O . GLU A 1 241 ? -29.712 7.859 3.588 1.00 30.84 241 GLU A O 1
ATOM 1870 N N . PRO A 1 242 ? -27.542 7.932 2.960 1.00 31.94 242 PRO A N 1
ATOM 1871 C CA . PRO A 1 242 ? -27.878 7.582 1.602 1.00 31.94 242 PRO A CA 1
ATOM 1872 C C . PRO A 1 242 ? -28.350 6.133 1.746 1.00 31.94 242 PRO A C 1
ATOM 1874 O O . PRO A 1 242 ? -27.643 5.351 2.396 1.00 31.94 242 PRO A O 1
ATOM 1877 N N . PRO A 1 243 ? -29.584 5.807 1.317 1.00 31.80 243 PRO A N 1
ATOM 1878 C CA . PRO A 1 243 ? -30.114 4.456 1.467 1.00 31.80 243 PRO A CA 1
ATOM 1879 C C . PRO A 1 243 ? -29.014 3.538 0.984 1.00 31.80 243 PRO A C 1
ATOM 1881 O O . PRO A 1 243 ? -28.614 3.787 -0.148 1.00 31.80 243 PRO A O 1
ATOM 1884 N N . ALA A 1 244 ? -28.493 2.644 1.853 1.00 35.84 244 ALA A N 1
ATOM 1885 C CA . ALA A 1 244 ? -27.255 1.889 1.630 1.00 35.84 244 ALA A CA 1
ATOM 1886 C C . ALA A 1 244 ? -27.014 1.792 0.134 1.00 35.84 244 ALA A C 1
ATOM 1888 O O . ALA A 1 244 ? -27.788 1.071 -0.504 1.00 35.84 244 ALA A O 1
ATOM 1889 N N . GLU A 1 245 ? -26.130 2.655 -0.409 1.00 39.47 245 GLU A N 1
ATOM 1890 C CA . GLU A 1 245 ? -25.956 2.763 -1.863 1.00 39.47 245 GLU A CA 1
ATOM 1891 C C . GLU A 1 245 ? -25.812 1.318 -2.303 1.00 39.47 245 GLU A C 1
ATOM 1893 O O . GLU A 1 245 ? -24.936 0.641 -1.745 1.00 39.47 245 GLU A O 1
ATOM 1898 N N . PRO A 1 246 ? -26.763 0.770 -3.086 1.00 48.44 246 PRO A N 1
ATOM 1899 C CA . PRO A 1 246 ? -26.748 -0.644 -3.369 1.00 48.44 246 PRO A CA 1
ATOM 1900 C C . PRO A 1 246 ? -25.366 -0.897 -3.933 1.00 48.44 246 PRO A C 1
ATOM 1902 O O . PRO A 1 246 ? -25.014 -0.320 -4.965 1.00 48.44 246 PRO A O 1
ATOM 1905 N N . GLY A 1 247 ? -24.571 -1.679 -3.187 1.00 51.62 247 GLY A N 1
ATOM 1906 C CA . GLY A 1 247 ? -23.243 -2.067 -3.626 1.00 51.62 247 GLY A CA 1
ATOM 1907 C C . GLY A 1 247 ? -23.369 -2.533 -5.070 1.00 51.62 247 GLY A C 1
ATOM 1908 O O . GLY A 1 247 ? -24.444 -3.013 -5.461 1.00 51.62 247 GLY A O 1
ATOM 1909 N N . PRO A 1 248 ? -22.335 -2.318 -5.883 1.00 66.19 248 PRO A N 1
ATOM 1910 C CA . PRO A 1 248 ? -22.471 -2.390 -7.322 1.00 66.19 248 PRO A CA 1
ATOM 1911 C C . PRO A 1 248 ? -23.181 -3.699 -7.715 1.00 66.19 248 PRO A C 1
ATOM 1913 O O . PRO A 1 248 ? -22.823 -4.793 -7.285 1.00 66.19 248 PRO A O 1
ATOM 1916 N N . THR A 1 249 ? -24.288 -3.574 -8.441 1.00 80.19 249 THR A N 1
ATOM 1917 C CA . THR A 1 249 ? -25.085 -4.662 -8.999 1.00 80.19 249 THR A CA 1
ATOM 1918 C C . THR A 1 249 ? -24.186 -5.525 -9.866 1.00 80.19 249 THR A C 1
ATOM 1920 O O . THR A 1 249 ? -23.812 -5.138 -10.973 1.00 80.19 249 THR A O 1
ATOM 1923 N N . CYS A 1 250 ? -23.847 -6.696 -9.341 1.00 80.50 250 CYS A N 1
ATOM 1924 C CA . CYS A 1 250 ? -22.972 -7.652 -9.995 1.00 80.50 250 CYS A CA 1
ATOM 1925 C C . CYS A 1 250 ? -23.768 -8.593 -10.910 1.00 80.50 250 CYS A C 1
ATOM 1927 O O . CYS A 1 250 ? -24.821 -9.099 -10.518 1.00 80.50 250 CYS A O 1
ATOM 1929 N N . ASN A 1 251 ? -23.232 -8.888 -12.092 1.00 84.19 251 ASN A N 1
ATOM 1930 C CA . ASN A 1 251 ? -23.706 -9.927 -13.000 1.00 84.19 251 ASN A CA 1
ATOM 1931 C C . ASN A 1 251 ? -22.570 -10.904 -13.304 1.00 84.19 251 ASN A C 1
ATOM 1933 O O . ASN A 1 251 ? -21.455 -10.490 -13.620 1.00 84.19 251 ASN A O 1
ATOM 1937 N N . LEU A 1 252 ? -22.890 -12.194 -13.246 1.00 81.12 252 LEU A N 1
ATOM 1938 C CA . LEU A 1 252 ? -21.999 -13.289 -13.604 1.00 81.12 252 LEU A CA 1
ATOM 1939 C C . LEU A 1 252 ? -22.490 -13.907 -14.918 1.00 81.12 252 LEU A C 1
ATOM 1941 O O . LEU A 1 252 ? -23.594 -14.454 -14.948 1.00 81.12 252 LEU A O 1
ATOM 1945 N N . ASP A 1 253 ? -21.701 -13.824 -15.988 1.00 80.12 253 ASP A N 1
ATOM 1946 C CA . ASP A 1 253 ? -22.034 -14.432 -17.284 1.00 80.12 253 ASP A CA 1
ATOM 1947 C C . ASP A 1 253 ? -20.779 -14.997 -17.960 1.00 80.12 253 ASP A C 1
ATOM 1949 O O . ASP A 1 253 ? -19.755 -14.327 -18.039 1.00 80.12 253 ASP A O 1
ATOM 1953 N N . GLY A 1 254 ? -20.842 -16.246 -18.429 1.00 70.25 254 GLY A N 1
ATOM 1954 C CA . GLY A 1 254 ? -19.815 -16.842 -19.294 1.00 70.25 254 GLY A CA 1
ATOM 1955 C C . GLY A 1 254 ? -18.361 -16.830 -18.791 1.00 70.25 254 GLY A C 1
ATOM 1956 O O . GLY A 1 254 ? -17.462 -16.834 -19.625 1.00 70.25 254 GLY A O 1
ATOM 1957 N N . GLY A 1 255 ? -18.113 -16.817 -17.474 1.00 74.94 255 GLY A N 1
ATOM 1958 C CA . GLY A 1 255 ? -16.756 -16.689 -16.912 1.00 74.94 255 GLY A CA 1
ATOM 1959 C C . GLY A 1 255 ? -16.292 -15.240 -16.733 1.00 74.94 255 GLY A C 1
ATOM 1960 O O . GLY A 1 255 ? -15.099 -14.984 -16.635 1.00 74.94 255 GLY A O 1
ATOM 1961 N N . GLN A 1 256 ? -17.220 -14.286 -16.696 1.00 81.88 256 GLN A N 1
ATOM 1962 C CA . GLN A 1 256 ? -16.950 -12.872 -16.472 1.00 81.88 256 GLN A CA 1
ATOM 1963 C C . GLN A 1 256 ? -17.829 -12.350 -15.330 1.00 81.88 256 GLN A C 1
ATOM 1965 O O . GLN A 1 256 ? -19.038 -12.598 -15.295 1.00 81.88 256 GLN A O 1
ATOM 1970 N N . LEU A 1 257 ? -17.224 -11.610 -14.399 1.00 86.31 257 LEU A N 1
ATOM 1971 C CA . LEU A 1 257 ? -17.937 -10.843 -13.380 1.00 86.31 257 LEU A CA 1
ATOM 1972 C C . LEU A 1 257 ? -17.984 -9.384 -13.822 1.00 86.31 257 LEU A C 1
ATOM 1974 O O . LEU A 1 257 ? -16.944 -8.785 -14.074 1.00 86.31 257 LEU A O 1
ATOM 1978 N N . SER A 1 258 ? -19.175 -8.803 -13.909 1.00 87.81 258 SER A N 1
ATOM 1979 C CA . SER A 1 258 ? -19.382 -7.395 -14.267 1.00 87.81 258 SER A CA 1
ATOM 1980 C C . SER A 1 258 ? -20.202 -6.675 -13.210 1.00 87.81 258 SER A C 1
ATOM 1982 O O . SER A 1 258 ? -21.013 -7.306 -12.538 1.00 87.81 258 SER A O 1
ATOM 1984 N N . TRP A 1 259 ? -20.001 -5.371 -13.041 1.00 88.31 259 TRP A N 1
ATOM 1985 C CA . TRP A 1 259 ? -20.731 -4.575 -12.057 1.00 88.31 259 TRP A CA 1
ATOM 1986 C C . TRP A 1 259 ? -20.873 -3.115 -12.491 1.00 88.31 259 TRP A C 1
ATOM 1988 O O . TRP A 1 259 ? -20.051 -2.611 -13.259 1.00 88.31 259 TRP A O 1
ATOM 1998 N N . ASN A 1 260 ? -21.921 -2.42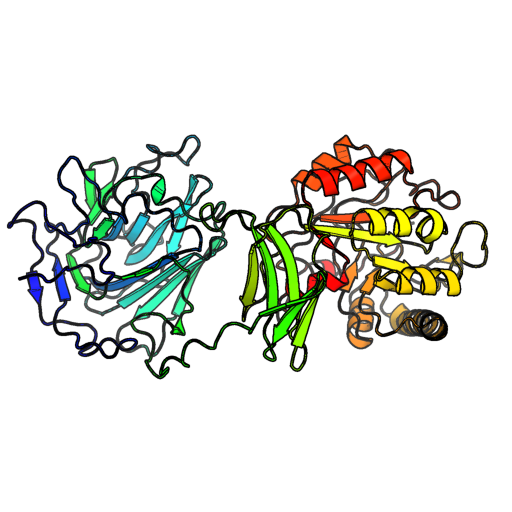7 -12.028 1.00 82.38 260 ASN A N 1
ATOM 1999 C CA . ASN A 1 260 ? -22.056 -0.991 -12.284 1.00 82.38 260 ASN A CA 1
ATOM 2000 C C . ASN A 1 260 ? -21.082 -0.194 -11.414 1.00 82.38 260 ASN A C 1
ATOM 2002 O O . ASN A 1 260 ? -20.945 -0.456 -10.224 1.00 82.38 260 ASN A O 1
ATOM 2006 N N . SER A 1 261 ? -20.427 0.790 -12.012 1.00 73.88 261 SER A N 1
ATOM 2007 C CA . SER A 1 261 ? -19.355 1.557 -11.384 1.00 73.88 261 SER A CA 1
ATOM 2008 C C . SER A 1 261 ? -19.783 2.999 -11.095 1.00 73.88 261 SER A C 1
ATOM 2010 O O . SER A 1 261 ? -20.598 3.572 -11.818 1.00 73.88 261 SER A O 1
ATOM 2012 N N . THR A 1 262 ? -19.243 3.590 -10.030 1.00 66.06 262 THR A N 1
ATOM 2013 C CA . THR A 1 262 ? -19.387 5.007 -9.677 1.00 66.06 262 THR A CA 1
ATOM 2014 C C . THR A 1 262 ? -18.073 5.720 -9.945 1.00 66.06 262 THR A C 1
ATOM 2016 O O . THR A 1 262 ? -17.032 5.233 -9.510 1.00 66.06 262 THR A O 1
ATOM 2019 N N . ASN A 1 263 ? -18.121 6.882 -10.601 1.00 57.41 263 ASN A N 1
ATOM 2020 C CA . ASN A 1 263 ? -16.939 7.725 -10.788 1.00 57.41 263 ASN A CA 1
ATOM 2021 C C . ASN A 1 263 ? -16.244 7.965 -9.434 1.00 57.41 263 ASN A C 1
ATOM 2023 O O . ASN A 1 263 ? -16.923 8.141 -8.423 1.00 57.41 263 ASN A O 1
ATOM 2027 N N . ASP A 1 264 ? -14.911 7.946 -9.436 1.00 60.28 264 ASP A N 1
ATOM 2028 C CA . ASP A 1 264 ? -14.049 8.207 -8.271 1.00 60.28 264 ASP A CA 1
ATOM 2029 C C . ASP A 1 264 ? -13.960 7.073 -7.221 1.00 60.28 264 ASP A C 1
ATOM 2031 O O . ASP A 1 264 ? -13.465 7.290 -6.116 1.00 60.28 264 ASP A O 1
ATOM 2035 N N . ALA A 1 265 ? -14.396 5.849 -7.552 1.00 62.03 265 ALA A N 1
ATOM 2036 C CA . ALA A 1 265 ? -14.228 4.665 -6.701 1.00 62.03 265 ALA A CA 1
ATOM 2037 C C . ALA A 1 265 ? -13.196 3.665 -7.255 1.00 62.03 265 ALA A C 1
ATOM 2039 O O . ALA A 1 265 ? -13.020 3.527 -8.468 1.00 62.03 265 ALA A O 1
ATOM 2040 N N . PHE A 1 266 ? -12.569 2.907 -6.353 1.00 64.25 266 PHE A N 1
ATOM 2041 C CA . PHE A 1 266 ? -11.738 1.751 -6.691 1.00 64.25 266 PHE A CA 1
ATOM 2042 C C . PHE A 1 266 ? -12.440 0.461 -6.288 1.00 64.25 266 PHE A C 1
ATOM 2044 O O . PHE A 1 266 ? -13.009 0.374 -5.195 1.00 64.25 266 PHE A O 1
ATOM 2051 N N . TYR A 1 267 ? -12.350 -0.560 -7.137 1.00 74.31 267 TYR A N 1
ATOM 2052 C CA . TYR A 1 267 ? -12.972 -1.855 -6.893 1.00 74.31 267 TYR A CA 1
ATOM 2053 C C . TYR A 1 267 ? -11.950 -2.980 -6.727 1.00 74.31 267 TYR A C 1
ATOM 2055 O O . TYR A 1 267 ? -10.877 -2.965 -7.326 1.00 74.31 267 TYR A O 1
ATOM 2063 N N . ALA A 1 268 ? -12.309 -3.991 -5.942 1.00 69.81 268 ALA A N 1
ATOM 2064 C CA . ALA A 1 268 ? -11.614 -5.270 -5.909 1.00 69.81 268 ALA A CA 1
ATOM 2065 C C . ALA A 1 268 ? -12.601 -6.422 -6.036 1.00 69.81 268 ALA A C 1
ATOM 2067 O O . ALA A 1 268 ? -13.740 -6.319 -5.598 1.00 69.81 268 ALA A O 1
ATOM 2068 N N . VAL A 1 269 ? -12.168 -7.512 -6.650 1.00 78.25 269 VAL A N 1
ATOM 2069 C CA . VAL A 1 269 ? -12.915 -8.754 -6.787 1.00 78.25 269 VAL A CA 1
ATOM 2070 C C . VAL A 1 269 ? -12.192 -9.824 -6.000 1.00 78.25 269 VAL A C 1
ATOM 2072 O O . VAL A 1 269 ? -11.015 -10.095 -6.223 1.00 78.25 269 VAL A O 1
ATOM 2075 N N . GLU A 1 270 ? -12.919 -10.467 -5.104 1.00 77.25 270 GLU A N 1
ATOM 2076 C CA . GLU A 1 270 ? -12.425 -11.608 -4.349 1.00 77.25 270 GLU A CA 1
ATOM 2077 C C . GLU A 1 270 ? -13.353 -12.798 -4.547 1.00 77.25 270 GLU A C 1
ATOM 2079 O O . GLU A 1 270 ? -14.555 -12.628 -4.774 1.00 77.25 270 GLU A O 1
ATOM 2084 N N . TYR A 1 271 ? -12.803 -14.002 -4.424 1.00 81.31 271 TYR A N 1
ATOM 2085 C CA . TYR A 1 271 ? -13.556 -15.244 -4.451 1.00 81.31 271 TYR A CA 1
ATOM 2086 C C . TYR A 1 271 ? -13.386 -16.039 -3.159 1.00 81.31 271 TYR A C 1
ATOM 2088 O O . TYR A 1 271 ? -12.374 -15.945 -2.468 1.00 81.31 271 TYR A O 1
ATOM 2096 N N . SER A 1 272 ? -14.387 -16.846 -2.837 1.00 75.00 272 SER A N 1
ATOM 2097 C CA . SER A 1 272 ? -14.345 -17.812 -1.748 1.00 75.00 272 SER A CA 1
ATOM 2098 C C . SER A 1 272 ? -15.104 -19.070 -2.144 1.00 75.00 272 SER A C 1
ATOM 2100 O O . SER A 1 272 ? -16.127 -19.007 -2.821 1.00 75.00 272 SER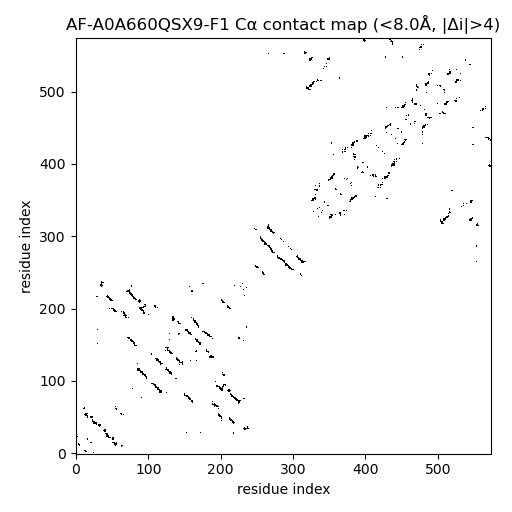 A O 1
ATOM 2102 N N . THR A 1 273 ? -14.647 -20.228 -1.681 1.00 76.00 273 THR A N 1
ATOM 2103 C CA . THR A 1 273 ? -15.383 -21.496 -1.817 1.00 76.00 273 THR A CA 1
ATOM 2104 C C . THR A 1 273 ? -16.347 -21.728 -0.650 1.00 76.00 273 THR A C 1
ATOM 2106 O O . THR A 1 273 ? -17.137 -22.673 -0.665 1.00 76.00 273 THR A O 1
ATOM 2109 N N . ASN A 1 274 ? -16.306 -20.875 0.382 1.00 69.00 274 ASN A N 1
ATOM 2110 C CA . ASN A 1 274 ? -17.105 -21.035 1.587 1.00 69.00 274 ASN A CA 1
ATOM 2111 C C . ASN A 1 274 ? -17.379 -19.694 2.288 1.00 69.00 274 ASN A C 1
ATOM 2113 O O . ASN A 1 274 ? -16.532 -19.146 2.989 1.00 69.00 274 ASN A O 1
ATOM 2117 N N . LEU A 1 275 ? -18.629 -19.231 2.217 1.00 57.53 275 LEU A N 1
ATOM 2118 C CA . LEU A 1 275 ? -19.065 -18.013 2.913 1.00 57.53 275 LEU A CA 1
ATOM 2119 C C . LEU A 1 275 ? -18.983 -18.095 4.448 1.00 57.53 275 LEU A C 1
ATOM 2121 O O . LEU A 1 275 ? -19.062 -17.065 5.110 1.00 57.53 275 LEU A O 1
ATOM 2125 N N . ILE A 1 276 ? -18.868 -19.294 5.029 1.00 57.09 276 ILE A N 1
ATOM 2126 C CA . ILE A 1 276 ? -18.819 -19.489 6.485 1.00 57.09 276 ILE A CA 1
ATOM 2127 C C . ILE A 1 276 ? -17.404 -19.276 7.029 1.00 57.09 276 ILE A C 1
ATOM 2129 O O . ILE A 1 276 ? -17.264 -18.770 8.139 1.00 57.09 276 ILE A O 1
ATOM 2133 N N . SER A 1 277 ? -16.363 -19.670 6.287 1.00 52.88 277 SER A N 1
ATOM 2134 C CA . SER A 1 277 ? -14.983 -19.576 6.781 1.00 52.88 277 SER A CA 1
ATOM 2135 C C . SER A 1 277 ? -14.366 -18.190 6.604 1.00 52.88 277 SER A C 1
ATOM 2137 O O . SER A 1 277 ? -13.375 -17.894 7.257 1.00 52.88 277 SER A O 1
ATOM 2139 N N . ASN A 1 278 ? -14.987 -17.322 5.793 1.00 49.50 278 ASN A N 1
ATOM 2140 C CA . ASN A 1 278 ? -14.483 -15.986 5.452 1.00 49.50 278 ASN A CA 1
ATOM 2141 C C . ASN A 1 278 ? -13.071 -16.006 4.830 1.00 49.50 278 ASN A C 1
ATOM 2143 O O . ASN A 1 278 ? -12.363 -15.002 4.866 1.00 49.50 278 ASN A O 1
ATOM 2147 N N . ASP A 1 279 ? -12.693 -17.133 4.222 1.00 57.41 279 ASP A N 1
ATOM 2148 C CA . ASP A 1 279 ? -11.465 -17.274 3.446 1.00 57.41 279 ASP A CA 1
ATOM 2149 C C . ASP A 1 279 ? -11.715 -16.699 2.048 1.00 57.41 279 ASP A C 1
ATOM 2151 O O . ASP A 1 279 ? -12.200 -17.398 1.150 1.00 57.41 279 ASP A O 1
ATOM 2155 N N . TRP A 1 280 ? -11.458 -15.404 1.887 1.00 65.81 280 TRP A N 1
ATOM 2156 C CA . TRP A 1 280 ? -11.539 -14.712 0.603 1.00 65.81 280 TRP A CA 1
ATOM 2157 C C . TRP A 1 280 ? -10.151 -14.596 -0.014 1.00 65.81 280 TRP A C 1
ATOM 2159 O O . TRP A 1 280 ? -9.168 -14.330 0.673 1.00 65.81 280 TRP A O 1
ATOM 2169 N N . ARG A 1 281 ? -10.078 -14.819 -1.321 1.00 63.38 281 ARG A N 1
ATOM 2170 C CA . ARG A 1 281 ? -8.864 -14.729 -2.125 1.00 63.38 281 ARG A CA 1
ATOM 2171 C C . ARG A 1 281 ? -9.071 -13.682 -3.200 1.00 63.38 281 ARG A C 1
ATOM 2173 O O . ARG A 1 281 ? -10.088 -13.710 -3.892 1.00 63.38 281 ARG A O 1
ATOM 2180 N N . THR A 1 282 ? -8.113 -12.785 -3.359 1.00 65.38 282 THR A N 1
ATOM 2181 C CA . THR A 1 282 ? -8.162 -11.759 -4.399 1.00 65.38 282 THR A CA 1
ATOM 2182 C C . THR A 1 282 ? -8.125 -12.405 -5.778 1.00 65.38 282 THR A C 1
ATOM 2184 O O . THR A 1 282 ? -7.217 -13.166 -6.091 1.00 65.38 282 THR A O 1
ATOM 2187 N N . VAL A 1 283 ? -9.135 -12.110 -6.594 1.00 66.31 283 VAL A N 1
ATOM 2188 C CA . VAL A 1 283 ? -9.123 -12.375 -8.039 1.00 66.31 283 VAL A CA 1
ATOM 2189 C C . VAL A 1 283 ? -8.370 -11.243 -8.727 1.00 66.31 283 VAL A C 1
ATOM 2191 O O . VAL A 1 283 ? -7.506 -11.475 -9.560 1.00 66.31 283 VAL A O 1
ATOM 2194 N N . THR A 1 284 ? -8.707 -10.005 -8.369 1.00 62.59 284 THR A N 1
ATOM 2195 C CA . THR A 1 284 ? -8.059 -8.781 -8.845 1.00 62.59 284 THR A CA 1
ATOM 2196 C C . THR A 1 284 ? -8.502 -7.614 -7.961 1.00 62.59 284 THR A C 1
ATOM 2198 O O . THR A 1 284 ? -9.525 -7.690 -7.288 1.00 62.59 284 THR A O 1
ATOM 2201 N N . ASN A 1 285 ? -7.748 -6.532 -7.911 1.00 64.94 285 ASN A N 1
ATOM 2202 C CA . ASN A 1 285 ? -8.003 -5.360 -7.079 1.00 64.94 285 ASN A CA 1
ATOM 2203 C C . ASN A 1 285 ? -7.558 -4.089 -7.807 1.00 64.94 285 ASN A C 1
ATOM 2205 O O . ASN A 1 285 ? -7.015 -4.147 -8.907 1.00 64.94 285 ASN A O 1
ATOM 2209 N N . GLY A 1 286 ? -7.855 -2.928 -7.221 1.00 54.41 286 GLY A N 1
ATOM 2210 C CA . GLY A 1 286 ? -7.452 -1.657 -7.812 1.00 54.41 286 GLY A CA 1
ATOM 2211 C C . GLY A 1 286 ? -8.150 -1.326 -9.135 1.00 54.41 286 GLY A C 1
ATOM 2212 O O . GLY A 1 286 ? -7.674 -0.502 -9.908 1.00 54.41 286 GLY A O 1
ATOM 2213 N N . ILE A 1 287 ? -9.290 -1.950 -9.423 1.00 63.88 287 ILE A N 1
ATOM 2214 C CA . ILE A 1 287 ? -10.038 -1.699 -10.649 1.00 63.88 287 ILE A CA 1
ATOM 2215 C C . ILE A 1 287 ? -10.592 -0.275 -10.579 1.00 63.88 287 ILE A C 1
ATOM 2217 O O . ILE A 1 287 ? -11.532 -0.000 -9.826 1.00 63.88 287 ILE A O 1
ATOM 2221 N N . ALA A 1 288 ? -10.002 0.626 -11.361 1.00 62.28 288 ALA A N 1
ATOM 2222 C CA . ALA A 1 288 ? -10.482 1.991 -11.481 1.00 62.28 288 ALA A CA 1
ATOM 2223 C C . ALA A 1 288 ? -11.911 1.998 -12.033 1.00 62.28 288 ALA A C 1
ATOM 2225 O O . ALA A 1 288 ? -12.247 1.255 -12.967 1.00 62.28 288 ALA A O 1
ATOM 2226 N N . ALA A 1 289 ? -12.750 2.855 -11.458 1.00 65.06 289 ALA A N 1
ATOM 2227 C CA . ALA A 1 289 ? -14.082 3.099 -11.968 1.00 65.06 289 ALA A CA 1
ATOM 2228 C C . ALA A 1 289 ? -14.041 3.478 -13.453 1.00 65.06 289 ALA A C 1
ATOM 2230 O O . ALA A 1 289 ? -13.378 4.431 -13.860 1.00 65.06 289 ALA A O 1
ATOM 2231 N N . THR A 1 290 ? -14.793 2.748 -14.268 1.00 67.44 290 THR A N 1
ATOM 2232 C CA . THR A 1 290 ? -15.121 3.182 -15.631 1.00 67.44 290 THR A CA 1
ATOM 2233 C C . THR A 1 290 ? -16.494 3.850 -15.638 1.00 67.44 290 THR A C 1
ATOM 2235 O O . THR A 1 290 ? -17.295 3.597 -14.726 1.00 67.44 290 THR A O 1
ATOM 2238 N N . PRO A 1 291 ? -16.799 4.692 -16.644 1.00 53.78 291 PRO A N 1
ATOM 2239 C CA . PRO A 1 291 ? -18.152 5.184 -16.832 1.00 53.78 291 PRO A CA 1
ATOM 2240 C C . PRO A 1 291 ? -19.089 3.985 -17.019 1.00 53.78 291 PRO A C 1
ATOM 2242 O O . PRO A 1 291 ? -18.933 3.200 -17.952 1.00 53.78 291 PRO A O 1
ATOM 2245 N N . ASP A 1 292 ? -20.048 3.853 -16.108 1.00 63.38 292 ASP A N 1
ATOM 2246 C CA . ASP A 1 292 ? -21.164 2.905 -16.120 1.00 63.38 292 ASP A CA 1
ATOM 2247 C C . ASP A 1 292 ? -20.868 1.459 -15.679 1.00 63.38 292 ASP A C 1
ATOM 2249 O O . ASP A 1 292 ? -21.596 0.962 -14.816 1.00 63.38 292 ASP A O 1
ATOM 2253 N N . THR A 1 293 ? -19.850 0.762 -16.203 1.00 76.56 293 THR A N 1
ATOM 2254 C CA . THR A 1 293 ? -19.650 -0.679 -15.909 1.00 76.56 293 THR A CA 1
ATOM 2255 C C . THR A 1 293 ? -18.206 -1.165 -15.974 1.00 76.56 293 THR A C 1
ATOM 2257 O O . THR A 1 293 ? -17.580 -1.080 -17.027 1.00 76.56 293 THR A O 1
ATOM 2260 N N . ASN A 1 294 ? -17.746 -1.841 -14.919 1.00 83.06 294 ASN A N 1
ATOM 2261 C CA . ASN A 1 294 ? -16.494 -2.596 -14.913 1.00 83.06 294 ASN A CA 1
ATOM 2262 C C . ASN A 1 294 ? -16.751 -4.099 -15.087 1.00 83.06 294 ASN A C 1
ATOM 2264 O O . ASN A 1 294 ? -17.841 -4.603 -14.805 1.00 83.06 294 ASN A O 1
ATOM 2268 N N . SER A 1 295 ? -15.735 -4.829 -15.548 1.00 82.44 295 SER A N 1
ATOM 2269 C CA . SER A 1 295 ? -15.787 -6.286 -15.632 1.00 82.44 295 SER A CA 1
ATOM 2270 C C . SER A 1 295 ? -14.410 -6.912 -15.505 1.00 82.44 295 SER A C 1
ATOM 2272 O O . SER A 1 295 ? -13.443 -6.333 -15.998 1.00 82.44 295 SER A O 1
ATOM 2274 N N . VAL A 1 296 ? -14.345 -8.112 -14.938 1.00 76.88 296 VAL A N 1
ATOM 2275 C CA . VAL A 1 296 ? -13.125 -8.916 -14.855 1.00 76.88 296 VAL A CA 1
ATOM 2276 C C . VAL A 1 296 ? -13.395 -10.328 -15.368 1.00 76.88 296 VAL A C 1
ATOM 2278 O O . VAL A 1 296 ? -14.468 -10.881 -15.092 1.00 76.88 296 VAL A O 1
ATOM 2281 N N . PRO A 1 297 ? -12.462 -10.920 -16.132 1.00 77.50 297 PRO A N 1
ATOM 2282 C CA . PRO A 1 297 ? -12.509 -12.345 -16.404 1.00 77.50 297 PRO A CA 1
ATOM 2283 C C . PRO A 1 297 ? -12.309 -13.105 -15.092 1.00 77.50 297 PRO A C 1
ATOM 2285 O O . PRO A 1 297 ? -11.535 -12.694 -14.228 1.00 77.50 297 PRO A O 1
ATOM 2288 N N . LEU A 1 298 ? -13.032 -14.205 -14.938 1.00 74.50 298 LEU A N 1
ATOM 2289 C CA . LEU A 1 298 ? -12.880 -15.113 -13.816 1.00 74.50 298 LEU A CA 1
ATOM 2290 C C . LEU A 1 298 ? -12.001 -16.299 -14.214 1.00 74.50 298 LEU A C 1
ATOM 2292 O O . LEU A 1 298 ? -11.969 -16.667 -15.394 1.00 74.50 298 LEU A O 1
ATOM 2296 N N . PRO A 1 299 ? -11.315 -16.924 -13.244 1.00 65.94 299 PRO A N 1
ATOM 2297 C CA . PRO A 1 299 ? -10.608 -18.170 -13.486 1.00 65.94 299 PRO A CA 1
ATOM 2298 C C . PRO A 1 299 ? -11.554 -19.233 -14.078 1.00 65.94 299 PRO A C 1
ATOM 2300 O O . PRO A 1 299 ? -12.752 -19.228 -13.772 1.00 65.94 299 PRO A O 1
ATOM 2303 N N . PRO A 1 300 ? -11.055 -20.161 -14.916 1.00 61.19 300 PRO A N 1
ATOM 2304 C CA . PRO A 1 300 ? -11.837 -21.312 -15.357 1.00 61.19 300 PRO A CA 1
ATOM 2305 C C . PRO A 1 300 ? -12.400 -22.058 -14.140 1.00 61.19 300 PRO A C 1
ATOM 2307 O O . PRO A 1 300 ? -11.644 -22.458 -13.258 1.00 61.19 300 PRO A O 1
ATOM 2310 N N . SER A 1 301 ? -13.726 -22.218 -14.066 1.00 57.44 301 SER A N 1
ATOM 2311 C CA . SER A 1 301 ? -14.355 -22.824 -12.890 1.00 57.44 301 SER A CA 1
ATOM 2312 C C . SER A 1 301 ? -14.105 -24.333 -12.867 1.00 57.44 301 SER A C 1
ATOM 2314 O O . SER A 1 301 ? -14.719 -25.082 -13.635 1.00 57.44 301 SER A O 1
ATOM 2316 N N . ASP A 1 302 ? -13.263 -24.794 -11.950 1.00 55.12 302 ASP A N 1
ATOM 2317 C CA . ASP A 1 302 ? -13.062 -26.225 -11.712 1.00 55.12 302 ASP A CA 1
ATOM 2318 C C . ASP A 1 302 ? -14.089 -26.802 -10.712 1.00 55.12 302 ASP A C 1
ATOM 2320 O O . ASP A 1 302 ? -14.130 -28.020 -10.509 1.00 55.12 302 ASP A O 1
ATOM 2324 N N . GLN A 1 303 ? -14.929 -25.961 -10.076 1.00 53.41 303 GLN A N 1
ATOM 2325 C CA . GLN A 1 303 ? -15.865 -26.367 -9.013 1.00 53.41 303 GLN A CA 1
ATOM 2326 C C . GLN A 1 303 ? -17.261 -25.714 -9.062 1.00 53.41 303 GLN A C 1
ATOM 2328 O O . GLN A 1 303 ? -17.447 -24.595 -9.526 1.00 53.41 303 GLN A O 1
ATOM 2333 N N . ASP A 1 304 ? -18.247 -26.428 -8.501 1.00 50.25 304 ASP A N 1
ATOM 2334 C CA . ASP A 1 304 ? -19.688 -26.115 -8.541 1.00 50.25 304 ASP A CA 1
ATOM 2335 C C . ASP A 1 304 ? -20.152 -24.999 -7.568 1.00 50.25 304 ASP A C 1
ATOM 2337 O O . ASP A 1 304 ? -21.349 -24.704 -7.498 1.00 50.25 304 ASP A O 1
ATOM 2341 N N . SER A 1 305 ? -19.278 -24.395 -6.750 1.00 53.81 305 SER A N 1
ATOM 2342 C CA . SER A 1 305 ? -19.684 -23.365 -5.769 1.00 53.81 305 SER A CA 1
ATOM 2343 C C . SER A 1 305 ? -18.554 -22.392 -5.418 1.00 53.81 305 SER A C 1
ATOM 2345 O O . SER A 1 305 ? -17.907 -22.519 -4.381 1.00 53.81 305 SER A O 1
ATOM 2347 N N . GLU A 1 306 ? -18.353 -21.393 -6.272 1.00 71.25 306 GLU A N 1
ATOM 2348 C CA . GLU A 1 306 ? -17.498 -20.235 -6.002 1.00 71.25 306 GLU A CA 1
ATOM 2349 C C . GLU A 1 306 ? -18.375 -19.003 -5.762 1.00 71.25 306 GLU A C 1
ATOM 2351 O O . GLU A 1 306 ? -19.285 -18.692 -6.533 1.00 71.25 306 GLU A O 1
ATOM 2356 N N . PHE A 1 307 ? -18.125 -18.312 -4.657 1.00 79.38 307 PHE A N 1
ATOM 2357 C CA . PHE A 1 307 ? -18.755 -17.046 -4.322 1.00 79.38 307 PHE A CA 1
ATOM 2358 C C . PHE A 1 307 ? -17.797 -15.926 -4.679 1.00 79.38 307 PHE A C 1
ATOM 2360 O O . PHE A 1 307 ? -16.634 -15.988 -4.305 1.00 79.38 307 PHE A O 1
ATOM 2367 N N . TYR A 1 308 ? -18.298 -14.887 -5.335 1.00 82.12 308 TYR A N 1
ATOM 2368 C CA . TYR A 1 308 ? -17.519 -13.706 -5.680 1.00 82.12 308 TYR A CA 1
ATOM 2369 C C . TYR A 1 308 ? -18.092 -12.488 -4.965 1.00 82.12 308 TYR A C 1
ATOM 2371 O O . TYR A 1 308 ? -19.314 -12.369 -4.824 1.00 82.12 308 TYR A O 1
ATOM 2379 N N . ARG A 1 309 ? -17.229 -11.575 -4.520 1.00 81.25 309 ARG A N 1
ATOM 2380 C CA . ARG A 1 309 ? -17.640 -10.269 -3.997 1.00 81.25 309 ARG A CA 1
ATOM 2381 C C . ARG A 1 309 ? -16.859 -9.154 -4.664 1.00 81.25 309 ARG A C 1
ATOM 2383 O O . ARG A 1 309 ? -15.672 -9.308 -4.931 1.00 81.25 309 ARG A O 1
ATOM 2390 N N . VAL A 1 310 ? -17.544 -8.036 -4.887 1.00 79.56 310 VAL A N 1
ATOM 2391 C CA . VAL A 1 310 ? -16.935 -6.777 -5.308 1.00 79.56 310 VAL A CA 1
ATOM 2392 C C . VAL A 1 310 ? -16.815 -5.884 -4.077 1.00 79.56 310 VAL A C 1
ATOM 2394 O O . VAL A 1 310 ? -17.818 -5.553 -3.445 1.00 79.56 310 VAL A O 1
ATOM 2397 N N . LEU A 1 311 ? -15.591 -5.523 -3.718 1.00 70.88 311 LEU A N 1
ATOM 2398 C CA . LEU A 1 311 ? -15.289 -4.520 -2.710 1.00 70.88 311 LEU A CA 1
ATOM 2399 C C . LEU A 1 311 ? -15.194 -3.156 -3.387 1.00 70.88 311 LEU A C 1
ATOM 2401 O O . LEU A 1 311 ? -14.670 -3.055 -4.491 1.00 70.88 311 LEU A O 1
ATOM 2405 N N . GLN A 1 312 ? -15.680 -2.116 -2.720 1.00 70.44 312 GLN A N 1
ATOM 2406 C CA . GLN A 1 312 ? -15.599 -0.732 -3.177 1.00 70.44 312 GLN A CA 1
ATOM 2407 C C . GLN A 1 312 ? -14.881 0.090 -2.106 1.00 70.44 312 GLN A C 1
ATOM 2409 O O . GLN A 1 312 ? -15.237 -0.001 -0.931 1.00 70.44 312 GLN A O 1
ATOM 2414 N N . SER A 1 313 ? -13.899 0.894 -2.507 1.00 60.31 313 SER A N 1
ATOM 2415 C CA . SER A 1 313 ? -13.172 1.815 -1.630 1.00 60.31 313 SER A CA 1
ATOM 2416 C C . SER A 1 313 ? -13.169 3.229 -2.208 1.00 60.31 313 SER A C 1
ATOM 2418 O O . SER A 1 313 ? -13.079 3.412 -3.424 1.00 60.31 313 SER A O 1
ATOM 2420 N N . SER A 1 314 ? -13.261 4.219 -1.317 1.00 52.12 314 SER A N 1
ATOM 2421 C CA . SER A 1 314 ? -13.050 5.645 -1.603 1.00 52.12 314 SER A CA 1
ATOM 2422 C C . SER A 1 314 ? -11.612 6.104 -1.328 1.00 52.12 314 SER A C 1
ATOM 2424 O O . SER A 1 314 ? -11.295 7.267 -1.545 1.00 52.12 314 SER A O 1
ATOM 2426 N N . ALA A 1 315 ? -10.762 5.213 -0.811 1.00 53.72 315 ALA A N 1
ATOM 2427 C CA . ALA A 1 315 ? -9.341 5.436 -0.579 1.00 53.72 315 ALA A CA 1
ATOM 2428 C C . ALA A 1 315 ? -8.508 4.445 -1.401 1.00 53.72 315 ALA A C 1
ATOM 2430 O O . ALA A 1 315 ? -8.977 3.357 -1.752 1.00 53.72 315 ALA A O 1
ATOM 2431 N N . VAL A 1 316 ? -7.268 4.834 -1.675 1.00 56.34 316 VAL A N 1
ATOM 2432 C CA . VAL A 1 316 ? -6.241 3.994 -2.294 1.00 56.34 316 VAL A CA 1
ATOM 2433 C C . VAL A 1 316 ? -6.100 2.691 -1.500 1.00 56.34 316 VAL A C 1
ATOM 2435 O O . VAL A 1 316 ? -6.058 2.713 -0.267 1.00 56.34 316 VAL A O 1
ATOM 2438 N N . TRP A 1 317 ? -6.080 1.546 -2.183 1.00 62.97 317 TRP A N 1
ATOM 2439 C CA . TRP A 1 317 ? -5.978 0.255 -1.501 1.00 62.97 317 TRP A CA 1
ATOM 2440 C C . TRP A 1 317 ? -4.563 0.068 -0.940 1.00 62.97 317 TRP A C 1
ATOM 2442 O O . TRP A 1 317 ? -3.600 0.411 -1.627 1.00 62.97 317 TRP A O 1
ATOM 2452 N N . PRO A 1 318 ? -4.393 -0.502 0.268 1.00 66.81 318 PRO A N 1
ATOM 2453 C CA . PRO A 1 318 ? -3.066 -0.907 0.705 1.00 66.81 318 PRO A CA 1
ATOM 2454 C C . PRO A 1 318 ? -2.513 -1.934 -0.286 1.00 66.81 318 PRO A C 1
ATOM 2456 O O . PRO A 1 318 ? -3.241 -2.828 -0.730 1.00 66.81 318 PRO A O 1
ATOM 2459 N N . ILE A 1 319 ? -1.228 -1.809 -0.623 1.00 78.69 319 ILE A N 1
ATOM 2460 C CA . ILE A 1 319 ? -0.519 -2.817 -1.416 1.00 78.69 319 ILE A CA 1
ATOM 2461 C C . ILE A 1 319 ? -0.663 -4.167 -0.693 1.00 78.69 319 ILE A C 1
ATOM 2463 O O . ILE A 1 319 ? -0.237 -4.265 0.464 1.00 78.69 319 ILE A O 1
ATOM 2467 N N . PRO A 1 320 ? -1.247 -5.198 -1.332 1.00 76.06 320 PRO A N 1
ATOM 2468 C CA . PRO A 1 320 ? -1.402 -6.507 -0.713 1.00 76.06 320 PRO A CA 1
ATOM 2469 C C . PRO A 1 320 ? -0.054 -7.137 -0.369 1.00 76.06 320 PRO A C 1
ATOM 2471 O O . PRO A 1 320 ? 0.932 -6.941 -1.085 1.00 76.06 320 PRO A O 1
ATOM 2474 N N . GLU A 1 321 ? -0.036 -7.981 0.664 1.00 81.56 321 GLU A N 1
ATOM 2475 C CA . GLU A 1 321 ? 1.067 -8.926 0.858 1.00 81.56 321 GLU A CA 1
ATOM 2476 C C . GLU A 1 321 ? 1.312 -9.736 -0.421 1.00 81.56 321 GLU A C 1
ATOM 2478 O O . GLU A 1 321 ? 0.391 -9.994 -1.199 1.00 81.56 321 GLU A O 1
ATOM 2483 N N . LYS A 1 322 ? 2.559 -10.167 -0.624 1.00 89.62 322 LYS A N 1
ATOM 2484 C CA . LYS A 1 322 ? 2.981 -10.947 -1.792 1.00 89.62 322 LYS A CA 1
ATOM 2485 C C . LYS A 1 322 ? 2.739 -10.243 -3.132 1.00 89.62 322 LYS A C 1
ATOM 2487 O O . LYS A 1 322 ? 2.535 -10.912 -4.143 1.00 89.62 322 LYS A O 1
ATOM 2492 N N . THR A 1 323 ? 2.787 -8.912 -3.165 1.00 93.19 323 THR A N 1
ATOM 2493 C CA . THR A 1 323 ? 2.757 -8.162 -4.428 1.00 93.19 323 THR A CA 1
ATOM 2494 C C . THR A 1 323 ? 4.159 -8.050 -5.025 1.00 93.19 323 THR A C 1
ATOM 2496 O O . THR A 1 323 ? 5.108 -7.620 -4.361 1.00 93.19 323 THR A O 1
ATOM 2499 N N . VAL A 1 324 ? 4.288 -8.444 -6.291 1.00 97.62 324 VAL A N 1
ATOM 2500 C CA . VAL A 1 324 ? 5.538 -8.434 -7.060 1.00 97.62 324 VAL A CA 1
ATOM 2501 C C . VAL A 1 324 ? 5.287 -7.772 -8.408 1.00 97.62 324 VAL A C 1
ATOM 2503 O O . VAL A 1 324 ? 4.312 -8.090 -9.087 1.00 97.62 324 VAL A O 1
ATOM 2506 N N . VAL A 1 325 ? 6.193 -6.889 -8.820 1.00 98.56 325 VAL A N 1
ATOM 2507 C CA . VAL A 1 325 ? 6.214 -6.329 -10.176 1.00 98.56 325 VAL A CA 1
ATOM 2508 C C . VAL A 1 325 ? 7.314 -7.007 -10.980 1.00 98.56 325 VAL A C 1
ATOM 2510 O O . VAL A 1 325 ? 8.461 -7.081 -10.529 1.00 98.56 325 VAL A O 1
ATOM 2513 N N . LEU A 1 326 ? 6.974 -7.465 -12.185 1.00 98.69 326 LEU A N 1
ATOM 2514 C CA . LEU A 1 326 ? 7.940 -7.997 -13.146 1.00 98.69 326 LEU A CA 1
ATOM 2515 C C . LEU A 1 326 ? 8.266 -6.956 -14.216 1.00 98.69 326 LEU A C 1
ATOM 2517 O O . LEU A 1 326 ? 7.372 -6.448 -14.895 1.00 98.69 326 LEU A O 1
ATOM 2521 N N . THR A 1 327 ? 9.557 -6.679 -14.394 1.00 98.69 327 THR A N 1
ATOM 2522 C CA . THR A 1 327 ? 10.061 -5.776 -15.433 1.00 98.69 327 THR A CA 1
ATOM 2523 C C . THR A 1 327 ? 11.129 -6.450 -16.289 1.00 98.69 327 THR A C 1
ATOM 2525 O O . THR A 1 327 ? 11.949 -7.214 -15.774 1.00 98.69 327 THR A O 1
ATOM 2528 N N . PHE A 1 328 ? 11.099 -6.173 -17.593 1.00 98.69 328 PHE A N 1
ATOM 2529 C CA . PHE A 1 328 ? 11.990 -6.750 -18.598 1.00 98.69 328 PHE A CA 1
ATOM 2530 C C . PHE A 1 328 ? 12.587 -5.655 -19.482 1.00 98.69 328 PHE A C 1
ATOM 2532 O O . PHE A 1 328 ? 11.835 -4.894 -20.087 1.00 98.69 328 PHE A O 1
ATOM 2539 N N . ASP A 1 329 ? 13.911 -5.607 -19.592 1.00 97.81 329 ASP A N 1
ATOM 2540 C CA . ASP A 1 329 ? 14.641 -4.516 -20.246 1.00 97.81 329 ASP A CA 1
ATOM 2541 C C . ASP A 1 329 ? 15.218 -4.916 -21.608 1.00 97.81 329 ASP A C 1
ATOM 2543 O O . ASP A 1 329 ? 15.395 -6.094 -21.916 1.00 97.81 329 ASP A O 1
ATOM 2547 N N . ASP A 1 330 ? 15.541 -3.905 -22.414 1.00 97.00 330 ASP A N 1
ATOM 2548 C CA . ASP A 1 330 ? 16.348 -3.973 -23.642 1.00 97.00 330 ASP A CA 1
ATOM 2549 C C . ASP A 1 330 ? 15.692 -4.542 -24.905 1.00 97.00 330 ASP A C 1
ATOM 2551 O O . ASP A 1 330 ? 16.337 -4.586 -25.952 1.00 97.00 330 ASP A O 1
ATOM 2555 N N . ALA A 1 331 ? 14.411 -4.916 -24.856 1.00 97.50 331 ALA A N 1
ATOM 2556 C CA . ALA A 1 331 ? 13.689 -5.505 -25.992 1.00 97.50 331 ALA A CA 1
ATOM 2557 C C . ALA A 1 331 ? 14.347 -6.786 -26.563 1.00 97.50 331 ALA A C 1
ATOM 2559 O O . ALA A 1 331 ? 14.397 -6.996 -27.778 1.00 97.50 331 ALA A O 1
ATOM 2560 N N . VAL A 1 332 ? 14.865 -7.655 -25.691 1.00 98.31 332 VAL A N 1
ATOM 2561 C CA . VAL A 1 332 ? 15.512 -8.920 -26.079 1.00 98.31 332 VAL A CA 1
ATOM 2562 C C . VAL A 1 332 ? 14.496 -9.873 -26.724 1.00 98.31 332 VAL A C 1
ATOM 2564 O O . VAL A 1 332 ? 13.386 -10.033 -26.227 1.00 98.31 332 VAL A O 1
ATOM 2567 N N . GLN A 1 333 ? 14.873 -10.574 -27.799 1.00 98.25 333 GLN A N 1
ATOM 2568 C CA . GLN A 1 333 ? 13.977 -11.468 -28.556 1.00 98.25 333 GLN A CA 1
ATOM 2569 C C . GLN A 1 333 ? 13.322 -12.554 -27.684 1.00 98.25 333 GLN A C 1
ATOM 2571 O O . GLN A 1 333 ? 12.179 -12.949 -27.915 1.00 98.25 333 GLN A O 1
ATOM 2576 N N . SER A 1 334 ? 14.017 -13.020 -26.640 1.00 98.31 334 SER A N 1
ATOM 2577 C CA . SER A 1 334 ? 13.483 -14.018 -25.706 1.00 98.31 334 SER A CA 1
ATOM 2578 C C . SER A 1 334 ? 12.257 -13.540 -24.921 1.00 98.31 334 SER A C 1
ATOM 2580 O O . SER A 1 334 ? 11.517 -14.371 -24.389 1.00 98.31 334 SER A O 1
ATOM 2582 N N . HIS A 1 335 ? 11.989 -12.231 -24.884 1.00 98.56 335 HIS A N 1
ATOM 2583 C CA . HIS A 1 335 ? 10.750 -11.681 -24.340 1.00 98.56 335 HIS A CA 1
ATOM 2584 C C . HIS A 1 335 ? 9.523 -12.208 -25.080 1.00 98.56 335 HIS A C 1
ATOM 2586 O O . HIS A 1 335 ? 8.592 -12.681 -24.433 1.00 98.56 335 HIS A O 1
ATOM 2592 N N . LEU A 1 336 ? 9.544 -12.179 -26.415 1.00 98.44 336 LEU A N 1
ATOM 2593 C CA . LEU A 1 336 ? 8.450 -12.681 -27.245 1.00 98.44 336 LEU A CA 1
ATOM 2594 C C . LEU A 1 336 ? 8.462 -14.212 -27.306 1.00 98.44 336 LEU A C 1
ATOM 2596 O O . LEU A 1 336 ? 7.434 -14.853 -27.104 1.00 98.44 336 LEU A O 1
ATOM 2600 N N . ASP A 1 337 ? 9.631 -14.802 -27.554 1.00 97.44 337 ASP A N 1
ATOM 2601 C CA . ASP A 1 337 ? 9.734 -16.233 -27.862 1.00 97.44 337 ASP A CA 1
ATOM 2602 C C . ASP A 1 337 ? 9.489 -17.137 -26.641 1.00 97.44 337 ASP A C 1
ATOM 2604 O O . ASP A 1 337 ? 9.105 -18.301 -26.797 1.00 97.44 337 ASP A O 1
ATOM 2608 N N . PHE A 1 338 ? 9.746 -16.635 -25.427 1.00 98.44 338 PHE A N 1
ATOM 2609 C CA . PHE A 1 338 ? 9.742 -17.441 -24.204 1.00 98.44 338 PHE A CA 1
ATOM 2610 C C . PHE A 1 338 ? 8.990 -16.785 -23.040 1.00 98.44 338 PHE A C 1
ATOM 2612 O O . PHE A 1 338 ? 8.071 -17.396 -22.493 1.00 98.44 338 PHE A O 1
ATOM 2619 N N . VAL A 1 339 ? 9.343 -15.550 -22.667 1.00 98.62 339 VAL A N 1
ATOM 2620 C CA . VAL A 1 339 ? 8.826 -14.909 -21.443 1.00 98.62 339 VAL A CA 1
ATOM 2621 C C . VAL A 1 339 ? 7.326 -14.634 -21.534 1.00 98.62 339 VAL A C 1
ATOM 2623 O O . VAL A 1 339 ? 6.571 -15.116 -20.693 1.00 98.62 339 VAL A O 1
ATOM 2626 N N . ALA A 1 340 ? 6.871 -13.886 -22.540 1.00 98.31 340 ALA A N 1
ATOM 2627 C CA . ALA A 1 340 ? 5.472 -13.485 -22.670 1.00 98.31 340 ALA A CA 1
ATOM 2628 C C . ALA A 1 340 ? 4.512 -14.695 -22.755 1.00 98.31 340 ALA A C 1
ATOM 2630 O O . ALA A 1 340 ? 3.507 -14.702 -22.033 1.00 98.31 340 ALA A O 1
ATOM 2631 N N . PRO A 1 341 ? 4.807 -15.765 -23.528 1.00 98.00 341 PRO A N 1
ATOM 2632 C CA . PRO A 1 341 ? 4.012 -16.992 -23.500 1.00 98.00 341 PRO A CA 1
ATOM 2633 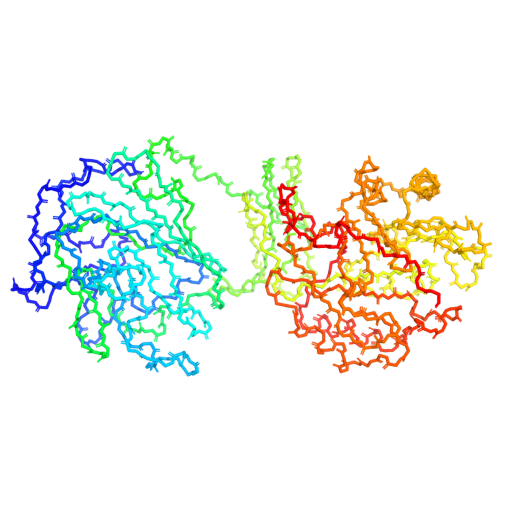C C . PRO A 1 341 ? 3.975 -17.671 -22.125 1.00 98.00 341 PRO A C 1
ATOM 2635 O O . PRO A 1 341 ? 2.909 -18.118 -21.700 1.00 98.00 341 PRO A O 1
ATOM 2638 N N . LEU A 1 342 ? 5.108 -17.741 -21.415 1.00 97.88 342 LEU A N 1
ATOM 2639 C CA . LEU A 1 342 ? 5.164 -18.351 -20.085 1.00 97.88 342 LEU A CA 1
ATOM 2640 C C . LEU A 1 342 ? 4.323 -17.559 -19.077 1.00 97.88 342 LEU A C 1
ATOM 2642 O O . LEU A 1 342 ? 3.478 -18.139 -18.402 1.00 97.88 342 LEU A O 1
ATOM 2646 N N . LEU A 1 343 ? 4.490 -16.235 -19.024 1.00 97.31 343 LEU A N 1
ATOM 2647 C CA . LEU A 1 343 ? 3.711 -15.367 -18.136 1.00 97.31 343 LEU A CA 1
ATOM 2648 C C . LEU A 1 343 ? 2.208 -15.452 -18.429 1.00 97.31 343 LEU A C 1
ATOM 2650 O O . LEU A 1 343 ? 1.410 -15.544 -17.499 1.00 97.31 343 LEU A O 1
ATOM 2654 N N . THR A 1 344 ? 1.828 -15.531 -19.710 1.00 89.00 344 THR A N 1
ATOM 2655 C CA . THR A 1 344 ? 0.429 -15.736 -20.123 1.00 89.00 344 THR A CA 1
ATOM 2656 C C . THR A 1 344 ? -0.139 -17.035 -19.547 1.00 89.00 344 THR A C 1
ATOM 2658 O O . THR A 1 344 ? -1.266 -17.045 -19.056 1.00 89.00 344 THR A O 1
ATOM 2661 N N . ASN A 1 345 ? 0.635 -18.127 -19.553 1.00 89.00 345 ASN A N 1
ATOM 2662 C CA . ASN A 1 345 ? 0.199 -19.411 -18.993 1.00 89.00 345 ASN A CA 1
ATOM 2663 C C . ASN A 1 345 ? 0.008 -19.368 -17.468 1.00 89.00 345 ASN A C 1
ATOM 2665 O O . ASN A 1 345 ? -0.843 -20.089 -16.952 1.00 89.00 345 ASN A O 1
ATOM 2669 N N . HIS A 1 346 ? 0.769 -18.529 -16.760 1.00 84.19 346 HIS A N 1
ATOM 2670 C CA . HIS A 1 346 ? 0.602 -18.307 -15.320 1.00 84.19 346 HIS A CA 1
ATOM 2671 C C . HIS A 1 346 ? -0.473 -17.262 -14.981 1.00 84.19 346 HIS A C 1
ATOM 2673 O O . HIS A 1 346 ? -0.839 -17.128 -13.816 1.00 84.19 346 HIS A O 1
ATOM 2679 N N . GLY A 1 347 ? -0.988 -16.524 -15.970 1.00 87.25 347 GLY A N 1
ATOM 2680 C CA . GLY A 1 347 ? -1.890 -15.394 -15.736 1.00 87.25 347 GLY A CA 1
ATOM 2681 C C . GLY A 1 347 ? -1.198 -14.186 -15.094 1.00 87.25 347 GLY A C 1
ATOM 2682 O O . GLY A 1 347 ? -1.854 -13.395 -14.422 1.00 87.25 347 GLY A O 1
ATOM 2683 N N . PHE A 1 348 ? 0.119 -14.057 -15.266 1.00 96.00 348 PHE A N 1
ATOM 2684 C CA . PHE A 1 348 ? 0.910 -12.956 -14.718 1.00 96.00 348 PHE A CA 1
ATOM 2685 C C . PHE A 1 348 ? 0.981 -11.778 -15.683 1.00 96.00 348 PHE A C 1
ATOM 2687 O O . PHE A 1 348 ? 1.101 -11.968 -16.893 1.00 96.00 348 PHE A O 1
ATOM 2694 N N . ASN A 1 349 ? 0.996 -10.565 -15.130 1.00 95.56 349 ASN A N 1
ATOM 2695 C CA . ASN A 1 349 ? 1.277 -9.339 -15.873 1.00 95.56 349 ASN A CA 1
ATOM 2696 C C . ASN A 1 349 ? 2.732 -8.894 -15.672 1.00 95.56 349 ASN A C 1
ATOM 2698 O O . ASN A 1 349 ? 3.391 -9.270 -14.703 1.00 95.56 349 ASN A O 1
ATOM 2702 N N . ALA A 1 350 ? 3.235 -8.087 -16.607 1.00 98.25 350 ALA A N 1
ATOM 2703 C CA . ALA A 1 350 ? 4.593 -7.555 -16.588 1.00 98.25 350 ALA A CA 1
ATOM 2704 C C . ALA A 1 350 ? 4.725 -6.301 -17.462 1.00 98.25 350 ALA A C 1
ATOM 2706 O O . ALA A 1 350 ? 3.880 -6.042 -18.330 1.00 98.25 350 ALA A O 1
ATOM 2707 N N . THR A 1 351 ? 5.824 -5.573 -17.256 1.00 98.88 351 THR A N 1
ATOM 2708 C CA . THR A 1 351 ? 6.229 -4.412 -18.058 1.00 98.88 351 THR A CA 1
ATOM 2709 C C . THR A 1 351 ? 7.486 -4.717 -18.864 1.00 98.88 351 THR A C 1
ATOM 2711 O O . THR A 1 351 ? 8.518 -5.071 -18.298 1.00 98.88 351 THR A O 1
ATOM 2714 N N . PHE A 1 352 ? 7.420 -4.517 -20.178 1.00 98.81 352 PHE A N 1
ATOM 2715 C CA . PHE A 1 352 ? 8.556 -4.640 -21.091 1.00 98.81 352 PHE A CA 1
ATOM 2716 C C . PHE A 1 352 ? 9.045 -3.245 -21.491 1.00 98.81 352 PHE A C 1
ATOM 2718 O O . PHE A 1 352 ? 8.356 -2.518 -22.208 1.00 98.81 352 PHE A O 1
ATOM 2725 N N . PHE A 1 353 ? 10.219 -2.852 -21.005 1.00 98.75 353 PHE A N 1
ATOM 2726 C CA . PHE A 1 353 ? 10.879 -1.591 -21.322 1.00 98.75 353 PHE A CA 1
ATOM 2727 C C . PHE A 1 353 ? 11.691 -1.732 -22.610 1.00 98.75 353 PHE A C 1
ATOM 2729 O O . PHE A 1 353 ? 12.635 -2.518 -22.684 1.00 98.75 353 PHE A O 1
ATOM 2736 N N . VAL A 1 354 ? 11.325 -0.965 -23.641 1.00 98.38 354 VAL A N 1
ATOM 2737 C CA . VAL A 1 354 ? 11.874 -1.136 -24.996 1.00 98.38 354 VAL A CA 1
ATOM 2738 C C . VAL A 1 354 ? 12.754 0.029 -25.444 1.00 98.38 354 VAL A C 1
ATOM 2740 O O . VAL A 1 354 ? 12.484 1.195 -25.143 1.00 98.38 354 VAL A O 1
ATOM 2743 N N . THR A 1 355 ? 13.801 -0.298 -26.203 1.00 96.31 355 THR A N 1
ATOM 2744 C CA . THR A 1 355 ? 14.774 0.645 -26.768 1.00 96.31 355 THR A CA 1
ATOM 2745 C C . THR A 1 355 ? 15.162 0.236 -28.189 1.00 96.31 355 THR A C 1
ATOM 2747 O O . THR A 1 355 ? 15.179 -0.948 -28.505 1.00 96.31 355 THR A O 1
ATOM 2750 N N . GLU A 1 356 ? 15.516 1.200 -29.049 1.00 95.31 356 GLU A N 1
ATOM 2751 C CA . GLU A 1 356 ? 15.978 0.919 -30.421 1.00 95.31 356 GLU A CA 1
ATOM 2752 C C . GLU A 1 356 ? 17.455 0.496 -30.471 1.00 95.31 356 GLU A C 1
ATOM 2754 O O . GLU A 1 356 ? 17.903 -0.054 -31.479 1.00 95.31 356 GLU A O 1
ATOM 2759 N N . ALA A 1 357 ? 18.217 0.742 -29.398 1.00 92.69 357 ALA A N 1
ATOM 2760 C CA . ALA A 1 357 ? 19.680 0.712 -29.376 1.00 92.69 357 ALA A CA 1
ATOM 2761 C C . ALA A 1 357 ? 20.309 -0.517 -30.063 1.00 92.69 357 ALA A C 1
ATOM 2763 O O . ALA A 1 357 ? 21.329 -0.381 -30.748 1.00 92.69 357 ALA A O 1
ATOM 2764 N N . TRP A 1 358 ? 19.681 -1.690 -29.934 1.00 94.00 358 TRP A N 1
ATOM 2765 C CA . TRP A 1 358 ? 20.178 -2.955 -30.482 1.00 94.00 358 TRP A CA 1
ATOM 2766 C C . TRP A 1 358 ? 19.244 -3.649 -31.483 1.00 94.00 358 TRP A C 1
ATOM 2768 O O . TRP A 1 358 ? 19.639 -4.653 -32.072 1.00 94.00 358 TRP A O 1
ATOM 2778 N N . MET A 1 359 ? 18.066 -3.089 -31.784 1.00 95.56 359 MET A N 1
ATOM 2779 C CA . MET A 1 359 ? 17.035 -3.722 -32.635 1.00 95.56 359 MET A CA 1
ATOM 2780 C C . MET A 1 359 ? 17.458 -3.933 -34.103 1.00 95.56 359 MET A C 1
ATOM 2782 O O . MET A 1 359 ? 16.779 -4.615 -34.867 1.00 95.56 359 MET A O 1
ATOM 2786 N N . ASN A 1 360 ? 18.602 -3.383 -34.526 1.00 94.38 360 ASN A N 1
ATOM 2787 C CA . ASN A 1 360 ? 19.201 -3.726 -35.821 1.00 94.38 360 ASN A CA 1
ATOM 2788 C C . ASN A 1 360 ? 19.683 -5.189 -35.885 1.00 94.38 360 ASN A C 1
ATOM 2790 O O . ASN A 1 360 ? 19.852 -5.724 -36.983 1.00 94.38 360 ASN A O 1
ATOM 2794 N N . ASP A 1 361 ? 19.929 -5.827 -34.738 1.00 96.25 361 ASP A N 1
ATOM 2795 C CA . ASP A 1 361 ? 20.215 -7.256 -34.631 1.00 96.25 361 ASP A CA 1
ATOM 2796 C C . ASP A 1 361 ? 18.932 -8.043 -34.337 1.00 96.25 361 ASP A C 1
ATOM 2798 O O . ASP A 1 361 ? 18.677 -8.490 -33.219 1.00 96.25 361 ASP A O 1
ATOM 2802 N N . THR A 1 362 ? 18.140 -8.254 -35.387 1.00 95.06 362 THR A N 1
ATOM 2803 C CA . THR A 1 362 ? 16.854 -8.968 -35.320 1.00 95.06 362 THR A CA 1
ATOM 2804 C C . THR A 1 362 ? 16.988 -10.464 -35.003 1.00 95.06 362 THR A C 1
ATOM 2806 O O . THR A 1 362 ? 16.015 -11.202 -35.107 1.00 95.06 362 THR A O 1
ATOM 2809 N N . ALA A 1 363 ? 18.201 -10.969 -34.750 1.00 95.31 363 ALA A N 1
ATOM 2810 C CA . ALA A 1 363 ? 18.404 -12.336 -34.277 1.00 95.31 363 ALA A CA 1
ATOM 2811 C C . ALA A 1 363 ? 18.364 -12.427 -32.746 1.00 95.31 363 ALA A C 1
ATOM 2813 O O . ALA A 1 363 ? 18.076 -13.501 -32.222 1.00 95.31 363 ALA A O 1
ATOM 2814 N N . ASN A 1 364 ? 18.679 -11.333 -32.045 1.00 96.69 364 ASN A N 1
ATOM 2815 C CA . ASN A 1 364 ? 18.776 -11.294 -30.585 1.00 96.69 364 ASN A CA 1
ATOM 2816 C C . ASN A 1 364 ? 17.819 -10.281 -29.943 1.00 96.69 364 ASN A C 1
ATOM 2818 O O . ASN A 1 364 ? 17.533 -10.407 -28.755 1.00 96.69 364 ASN A O 1
ATOM 2822 N N . PHE A 1 365 ? 17.303 -9.320 -30.710 1.00 98.38 365 PHE A N 1
ATOM 2823 C CA . PHE A 1 365 ? 16.385 -8.283 -30.244 1.00 98.38 365 PHE A CA 1
ATOM 2824 C C . PHE A 1 365 ? 15.128 -8.250 -31.107 1.00 98.38 365 PHE A C 1
ATOM 2826 O O . PHE A 1 365 ? 15.189 -8.497 -32.312 1.00 98.38 365 PHE A O 1
ATOM 2833 N N . MET A 1 366 ? 14.017 -7.906 -30.467 1.00 98.44 366 MET A N 1
ATOM 2834 C CA . MET A 1 366 ? 12.705 -7.778 -31.089 1.00 98.44 366 MET A CA 1
ATOM 2835 C C . MET A 1 366 ? 12.682 -6.686 -32.158 1.00 98.44 366 MET A C 1
ATOM 2837 O O . MET A 1 366 ? 13.426 -5.703 -32.088 1.00 98.44 366 MET A O 1
ATOM 2841 N N . THR A 1 367 ? 11.776 -6.813 -33.127 1.00 98.50 367 THR A N 1
ATOM 2842 C CA . THR A 1 367 ? 11.367 -5.687 -33.979 1.00 98.50 367 THR A CA 1
ATOM 2843 C C . THR A 1 367 ? 10.242 -4.875 -33.329 1.00 98.50 367 THR A C 1
ATOM 2845 O O . THR A 1 367 ? 9.685 -5.245 -32.296 1.00 98.50 367 THR A O 1
ATOM 2848 N N . TRP A 1 368 ? 9.875 -3.737 -33.926 1.00 98.38 368 TRP A N 1
ATOM 2849 C CA . TRP A 1 368 ? 8.715 -2.977 -33.450 1.00 98.38 368 TRP A CA 1
ATOM 2850 C C . TRP A 1 368 ? 7.422 -3.788 -33.579 1.00 98.38 368 TRP A C 1
ATOM 2852 O O . TRP A 1 368 ? 6.550 -3.696 -32.719 1.00 98.38 368 TRP A O 1
ATOM 2862 N N . GLU A 1 369 ? 7.292 -4.596 -34.632 1.00 98.44 369 GLU A N 1
ATOM 2863 C CA . GLU A 1 369 ? 6.146 -5.484 -34.829 1.00 98.44 369 GLU A CA 1
ATOM 2864 C C . GLU A 1 369 ? 6.043 -6.547 -33.728 1.00 98.44 369 GLU A C 1
ATOM 2866 O O . GLU A 1 369 ? 4.946 -6.757 -33.214 1.00 98.44 369 GLU A O 1
ATOM 2871 N N . ASP A 1 370 ? 7.167 -7.138 -33.316 1.00 98.62 370 ASP A N 1
ATOM 2872 C CA . ASP A 1 370 ? 7.237 -8.089 -32.196 1.00 98.62 370 ASP A CA 1
ATOM 2873 C C . ASP A 1 370 ? 6.778 -7.441 -30.876 1.00 98.62 370 ASP A C 1
ATOM 2875 O O . ASP A 1 370 ? 6.009 -8.020 -30.108 1.00 98.62 370 ASP A O 1
ATOM 2879 N N . ILE A 1 371 ? 7.174 -6.186 -30.631 1.00 98.75 371 ILE A N 1
ATOM 2880 C CA . ILE A 1 371 ? 6.711 -5.412 -29.466 1.00 98.75 371 ILE A CA 1
ATOM 2881 C C . ILE A 1 371 ? 5.193 -5.175 -29.536 1.00 98.75 371 ILE A C 1
ATOM 2883 O O . ILE A 1 371 ? 4.492 -5.257 -28.523 1.00 98.75 371 ILE A O 1
ATOM 2887 N N . GLY A 1 372 ? 4.664 -4.913 -30.734 1.00 98.38 372 GLY A N 1
ATOM 2888 C CA . GLY A 1 372 ? 3.225 -4.837 -30.977 1.00 98.38 372 GLY A CA 1
ATOM 2889 C C . GLY A 1 372 ? 2.496 -6.152 -30.673 1.00 98.38 372 GLY A C 1
ATOM 2890 O O . GLY A 1 372 ? 1.367 -6.118 -30.184 1.00 98.38 372 GLY A O 1
ATOM 2891 N N . GLU A 1 373 ? 3.129 -7.304 -30.910 1.00 98.19 373 GLU A N 1
ATOM 2892 C CA . GLU A 1 373 ? 2.592 -8.624 -30.559 1.00 98.19 373 GLU A CA 1
ATOM 2893 C C . GLU A 1 373 ? 2.544 -8.832 -29.039 1.00 98.19 373 GLU A C 1
ATOM 2895 O O . GLU A 1 373 ? 1.483 -9.173 -28.514 1.00 98.19 373 GLU A O 1
ATOM 2900 N N . ILE A 1 374 ? 3.622 -8.512 -28.311 1.00 97.94 374 ILE A N 1
ATOM 2901 C CA . ILE A 1 374 ? 3.625 -8.544 -26.835 1.00 97.94 374 ILE A CA 1
ATOM 2902 C C . ILE A 1 374 ? 2.507 -7.661 -26.265 1.00 97.94 374 ILE A C 1
ATOM 2904 O O . ILE A 1 374 ? 1.791 -8.069 -25.348 1.00 97.94 374 ILE A O 1
ATOM 2908 N N . HIS A 1 375 ? 2.297 -6.469 -26.829 1.00 97.44 375 HIS A N 1
ATOM 2909 C CA . HIS A 1 375 ? 1.200 -5.605 -26.401 1.00 97.44 375 HIS A CA 1
ATOM 2910 C C . HIS A 1 375 ? -0.181 -6.235 -26.642 1.00 97.44 375 HIS A C 1
ATOM 2912 O O . HIS A 1 375 ? -1.059 -6.150 -25.783 1.00 97.44 375 HIS A O 1
ATOM 2918 N N . GLN A 1 376 ? -0.381 -6.902 -27.783 1.00 94.81 376 GLN A N 1
ATOM 2919 C CA . GLN A 1 376 ? -1.632 -7.605 -28.096 1.00 94.81 376 GLN A CA 1
ATOM 2920 C C . GLN A 1 376 ? -1.903 -8.789 -27.160 1.00 94.81 376 GLN A C 1
ATOM 2922 O O . GLN A 1 376 ? -3.065 -9.152 -26.973 1.00 94.81 376 GLN A O 1
ATOM 2927 N N . MET A 1 377 ? -0.867 -9.357 -26.537 1.00 92.00 377 MET A N 1
ATOM 2928 C CA . MET A 1 377 ? -1.003 -10.363 -25.477 1.00 92.00 377 MET A CA 1
ATOM 2929 C C . MET A 1 377 ? -1.478 -9.766 -24.138 1.00 92.00 377 MET A C 1
ATOM 2931 O O . MET A 1 377 ? -1.821 -10.517 -23.231 1.00 92.00 377 MET A O 1
ATOM 2935 N N . GLY A 1 378 ? -1.550 -8.434 -24.011 1.00 91.69 378 GLY A N 1
ATOM 2936 C CA . GLY A 1 378 ? -2.069 -7.723 -22.835 1.00 91.69 378 GLY A CA 1
ATOM 2937 C C . GLY A 1 378 ? -0.997 -7.103 -21.934 1.00 91.69 378 GLY A C 1
ATOM 2938 O O . GLY A 1 378 ? -1.330 -6.347 -21.013 1.00 91.69 378 GLY A O 1
ATOM 2939 N N . PHE A 1 379 ? 0.282 -7.355 -22.218 1.00 97.06 379 PHE A N 1
ATOM 2940 C CA . PHE A 1 379 ? 1.391 -6.841 -21.421 1.00 97.06 379 PHE A CA 1
ATOM 2941 C C . PHE A 1 379 ? 1.571 -5.327 -21.562 1.00 97.06 379 PHE A C 1
ATOM 2943 O O . PHE A 1 379 ? 1.180 -4.691 -22.550 1.00 97.06 379 PHE A O 1
ATOM 2950 N N . GLU A 1 380 ? 2.163 -4.728 -20.533 1.00 98.56 380 GLU A N 1
ATOM 2951 C CA . GLU A 1 380 ? 2.548 -3.327 -20.571 1.00 98.56 380 GLU A CA 1
ATOM 2952 C C . GLU A 1 380 ? 3.839 -3.147 -21.374 1.00 98.56 380 GLU A C 1
ATOM 2954 O O . GLU A 1 380 ? 4.815 -3.865 -21.166 1.00 98.56 380 GLU A O 1
ATOM 2959 N N . ILE A 1 381 ? 3.855 -2.136 -22.246 1.00 98.75 381 ILE A N 1
ATOM 2960 C CA . ILE A 1 381 ? 5.067 -1.654 -22.908 1.00 98.75 381 ILE A CA 1
ATOM 2961 C C . ILE A 1 381 ? 5.471 -0.322 -22.272 1.00 98.75 381 ILE A C 1
ATOM 2963 O O . ILE A 1 381 ? 4.675 0.619 -22.239 1.00 98.75 381 ILE A O 1
ATOM 2967 N N . GLY A 1 382 ? 6.703 -0.252 -21.777 1.00 98.44 382 GLY A N 1
ATOM 2968 C CA . GLY A 1 382 ? 7.323 0.948 -21.223 1.00 98.44 382 GLY A CA 1
ATOM 2969 C C . GLY A 1 382 ? 8.445 1.479 -22.115 1.00 98.44 382 GLY A C 1
ATOM 2970 O O . GLY A 1 382 ? 9.018 0.757 -22.930 1.00 98.44 382 GLY A O 1
ATOM 2971 N N . ASN A 1 383 ? 8.786 2.754 -21.957 1.00 98.44 383 ASN A N 1
ATOM 2972 C CA . ASN A 1 383 ? 9.848 3.399 -22.730 1.00 98.44 383 ASN A CA 1
ATOM 2973 C C . ASN A 1 383 ? 11.205 3.229 -22.028 1.00 98.44 383 ASN A C 1
ATOM 2975 O O . ASN A 1 383 ? 11.307 3.469 -20.827 1.00 98.44 383 ASN A O 1
ATOM 2979 N N . HIS A 1 384 ? 12.250 2.837 -22.759 1.00 97.31 384 HIS A N 1
ATOM 2980 C CA . HIS A 1 384 ? 13.615 2.705 -22.235 1.00 97.31 384 HIS A CA 1
ATOM 2981 C C . HIS A 1 384 ? 14.620 3.624 -22.947 1.00 97.31 384 HIS A C 1
ATOM 2983 O O . HIS A 1 384 ? 15.811 3.324 -23.049 1.00 97.31 384 HIS A O 1
ATOM 2989 N N . SER A 1 385 ? 14.139 4.767 -23.451 1.00 95.19 385 SER A N 1
ATOM 2990 C CA . SER A 1 385 ? 14.819 5.681 -24.381 1.00 95.19 385 SER A CA 1
ATOM 2991 C C . SER A 1 385 ? 15.182 5.030 -25.719 1.00 95.19 385 SER A C 1
ATOM 2993 O O . SER A 1 385 ? 15.177 3.810 -25.867 1.00 95.19 385 SER A O 1
ATOM 2995 N N . ARG A 1 386 ? 15.523 5.827 -26.735 1.00 94.06 386 ARG A N 1
ATOM 2996 C CA . ARG A 1 386 ? 15.870 5.284 -28.054 1.00 94.06 386 ARG A CA 1
ATOM 2997 C C . ARG A 1 386 ? 17.261 4.647 -28.054 1.00 94.06 386 ARG A C 1
ATOM 2999 O O . ARG A 1 386 ? 17.427 3.580 -28.633 1.00 94.06 386 ARG A O 1
ATOM 3006 N N . ASN A 1 387 ? 18.243 5.293 -27.433 1.00 89.75 387 ASN A N 1
ATOM 3007 C CA . ASN A 1 387 ? 19.656 4.913 -27.512 1.00 89.75 387 ASN A CA 1
ATOM 3008 C C . ASN A 1 387 ? 20.214 4.288 -26.221 1.00 89.75 387 ASN A C 1
ATOM 3010 O O . ASN A 1 387 ? 21.435 4.158 -26.100 1.00 89.75 387 ASN A O 1
ATOM 3014 N N . HIS A 1 388 ? 19.360 3.960 -25.245 1.00 90.62 388 HIS A N 1
ATOM 3015 C CA . HIS A 1 388 ? 19.743 3.373 -23.951 1.00 90.62 388 HIS A CA 1
ATOM 3016 C C . HIS A 1 388 ? 20.807 4.206 -23.186 1.00 90.62 388 HIS A C 1
ATOM 3018 O O . HIS A 1 388 ? 21.609 3.699 -22.407 1.00 90.62 388 HIS A O 1
ATOM 3024 N N . GLY A 1 389 ? 20.891 5.516 -23.443 1.00 76.38 389 GLY A N 1
ATOM 3025 C CA . GLY A 1 389 ? 21.908 6.390 -22.841 1.00 76.38 389 GLY A CA 1
ATOM 3026 C C . GLY A 1 389 ? 23.366 5.992 -23.125 1.00 76.38 389 GLY A C 1
ATOM 3027 O O . GLY A 1 389 ? 24.250 6.306 -22.333 1.00 76.38 389 GLY A O 1
ATOM 3028 N N . LEU A 1 390 ? 23.645 5.288 -24.230 1.00 74.31 390 LEU A N 1
ATOM 3029 C CA . LEU A 1 390 ? 24.998 4.818 -24.535 1.00 74.31 390 LEU A CA 1
ATOM 3030 C C . LEU A 1 390 ? 25.939 5.995 -24.892 1.00 74.31 390 LEU A C 1
ATOM 3032 O O . LEU A 1 390 ? 25.716 6.693 -25.892 1.00 74.31 390 LEU A O 1
ATOM 3036 N N . PRO A 1 391 ? 27.043 6.208 -24.145 1.00 57.25 391 PRO A N 1
ATOM 3037 C CA . PRO A 1 391 ? 27.877 7.405 -24.286 1.00 57.25 391 PRO A CA 1
ATOM 3038 C C . PRO A 1 391 ? 28.597 7.508 -25.641 1.00 57.25 391 PRO A C 1
ATOM 3040 O O . PRO A 1 391 ? 28.897 8.612 -26.087 1.00 57.25 391 PRO A O 1
ATOM 3043 N N . TRP A 1 392 ? 28.826 6.393 -26.344 1.00 61.22 392 TRP A N 1
ATOM 3044 C CA . TRP A 1 392 ? 29.412 6.379 -27.695 1.00 61.22 392 TRP A CA 1
ATOM 3045 C C . TRP A 1 392 ? 28.402 6.594 -28.831 1.00 61.22 392 TRP A C 1
ATOM 3047 O O . TRP A 1 392 ? 28.823 6.755 -29.978 1.00 61.22 392 TRP A O 1
ATOM 3057 N N . LEU A 1 393 ? 27.097 6.600 -28.539 1.00 55.31 393 LEU A N 1
ATOM 3058 C CA . LEU A 1 393 ? 26.058 6.947 -29.511 1.00 55.31 393 LEU A CA 1
ATOM 3059 C C . LEU A 1 393 ? 25.671 8.432 -29.431 1.00 55.31 393 LEU A C 1
ATOM 3061 O O . LEU A 1 393 ? 25.328 9.000 -30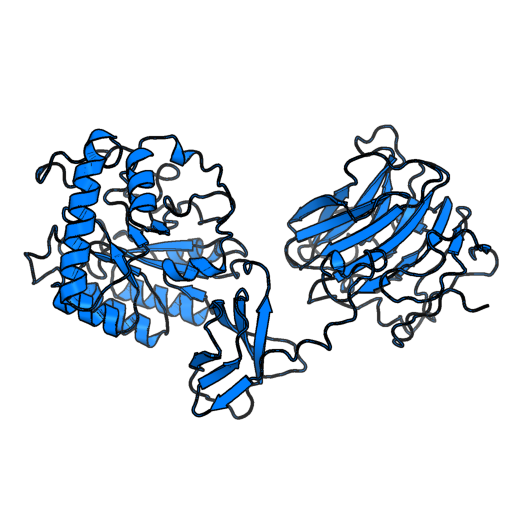.468 1.00 55.31 393 LEU A O 1
ATOM 3065 N N . ALA A 1 394 ? 25.773 9.075 -28.254 1.00 52.03 394 ALA A N 1
ATOM 3066 C CA . ALA A 1 394 ? 25.323 10.466 -28.094 1.00 52.03 394 ALA A CA 1
ATOM 3067 C C . ALA A 1 394 ? 25.959 11.331 -26.967 1.00 52.03 394 ALA A C 1
ATOM 3069 O O . ALA A 1 394 ? 25.468 12.437 -26.770 1.00 52.03 394 ALA A O 1
ATOM 3070 N N . GLU A 1 395 ? 27.016 10.916 -26.238 1.00 59.72 395 GLU A N 1
ATOM 3071 C CA . GLU A 1 395 ? 27.526 11.639 -25.033 1.00 59.72 395 GLU A CA 1
ATOM 3072 C C . GLU A 1 395 ? 26.388 12.102 -24.099 1.00 59.72 395 GLU A C 1
ATOM 3074 O O . GLU A 1 395 ? 26.258 13.276 -23.744 1.00 59.72 395 GLU A O 1
ATOM 3079 N N . PHE A 1 396 ? 25.502 11.173 -23.753 1.00 75.25 396 PHE A N 1
ATOM 3080 C CA . PHE A 1 396 ? 24.210 11.502 -23.180 1.00 75.25 396 PHE A CA 1
ATOM 3081 C C . PHE A 1 396 ? 24.081 10.953 -21.751 1.00 75.25 396 PHE A C 1
ATOM 3083 O O . PHE A 1 396 ? 24.229 9.759 -21.520 1.00 75.25 396 PHE A O 1
ATOM 3090 N N . ASP A 1 397 ? 23.835 11.856 -20.801 1.00 84.81 397 ASP A N 1
ATOM 3091 C CA . ASP A 1 397 ? 23.760 11.593 -19.360 1.00 84.81 397 ASP A CA 1
ATOM 3092 C C . ASP A 1 397 ? 22.461 12.218 -18.817 1.00 84.81 397 ASP A C 1
ATOM 3094 O O . ASP A 1 397 ? 22.348 13.443 -18.685 1.00 84.81 397 ASP A O 1
ATOM 3098 N N . PHE A 1 398 ? 21.463 11.386 -18.515 1.00 89.06 398 PHE A N 1
ATOM 3099 C CA . PHE A 1 398 ? 20.175 11.760 -17.918 1.00 89.06 398 PHE A CA 1
ATOM 3100 C C . PHE A 1 398 ? 20.336 12.451 -16.552 1.00 89.06 398 PHE A C 1
ATOM 3102 O O . PHE A 1 398 ? 19.414 13.116 -16.083 1.00 89.06 398 PHE A O 1
ATOM 3109 N N . SER A 1 399 ? 21.502 12.357 -15.906 1.00 88.88 399 SER A N 1
ATOM 3110 C CA . SER A 1 399 ? 21.773 13.084 -14.667 1.00 88.88 399 SER A CA 1
ATOM 3111 C C . SER A 1 399 ? 22.072 14.567 -14.882 1.00 88.88 399 SER A C 1
ATOM 3113 O O . SER A 1 399 ? 22.055 15.326 -13.914 1.00 88.88 399 SER A O 1
ATOM 3115 N N . GLN A 1 400 ? 22.332 15.014 -16.117 1.00 87.94 400 GLN A N 1
ATOM 3116 C CA . GLN A 1 400 ? 22.689 16.400 -16.438 1.00 87.94 400 GLN A CA 1
ATOM 3117 C C . GLN A 1 400 ? 21.500 17.190 -16.986 1.00 87.94 400 GLN A C 1
ATOM 3119 O O . GLN A 1 400 ? 20.844 16.772 -17.928 1.00 87.94 400 GLN A O 1
ATOM 3124 N N . ALA A 1 401 ? 21.308 18.428 -16.530 1.00 87.00 401 ALA A N 1
ATOM 3125 C CA . ALA A 1 401 ? 20.262 19.307 -17.072 1.00 87.00 401 ALA A CA 1
ATOM 3126 C C . ALA A 1 401 ? 20.364 19.535 -18.600 1.00 87.00 401 ALA A C 1
ATOM 3128 O O . ALA A 1 401 ? 19.359 19.767 -19.275 1.00 87.00 401 ALA A O 1
ATOM 3129 N N . ALA A 1 402 ? 21.580 19.456 -19.154 1.00 86.62 402 ALA A N 1
ATOM 3130 C CA . ALA A 1 402 ? 21.838 19.633 -20.582 1.00 86.62 402 ALA A CA 1
ATOM 3131 C C . ALA A 1 402 ? 21.214 18.536 -21.467 1.00 86.62 402 ALA A C 1
ATOM 3133 O O . ALA A 1 402 ? 21.030 18.769 -22.660 1.00 86.62 402 ALA A O 1
ATOM 3134 N N . SER A 1 403 ? 20.867 17.373 -20.903 1.00 87.06 403 SER A N 1
ATOM 3135 C CA . SER A 1 403 ? 20.312 16.238 -21.647 1.00 87.06 403 SER A CA 1
ATOM 3136 C C . SER A 1 403 ? 18.787 16.292 -21.803 1.00 87.06 403 SER A C 1
ATOM 3138 O O . SER A 1 403 ? 18.230 15.549 -22.599 1.00 87.06 403 SER A O 1
ATOM 3140 N N . THR A 1 404 ? 18.092 17.216 -21.135 1.00 90.75 404 THR A N 1
ATOM 3141 C CA . THR A 1 404 ? 16.615 17.268 -21.098 1.00 90.75 404 THR A CA 1
ATOM 3142 C C . THR A 1 404 ? 15.926 17.424 -22.457 1.00 90.75 404 THR A C 1
ATOM 3144 O O . THR A 1 404 ? 14.873 16.831 -22.676 1.00 90.75 404 THR A O 1
ATOM 3147 N N . ASN A 1 405 ? 16.482 18.206 -23.388 1.00 91.19 405 ASN A N 1
ATOM 3148 C CA . ASN A 1 405 ? 15.916 18.314 -24.741 1.00 91.19 405 ASN A CA 1
ATOM 3149 C C . ASN A 1 405 ? 16.108 17.017 -25.526 1.00 91.19 405 ASN A C 1
ATOM 3151 O O . ASN A 1 405 ? 15.181 16.551 -26.174 1.00 91.19 405 ASN A O 1
ATOM 3155 N N . GLN A 1 406 ? 17.293 16.419 -25.412 1.00 90.06 406 GLN A N 1
ATOM 3156 C CA . GLN A 1 406 ? 17.577 15.152 -26.066 1.00 90.06 406 GLN A CA 1
ATOM 3157 C C . GLN A 1 406 ? 16.717 14.030 -25.462 1.00 90.06 406 GLN A C 1
ATOM 3159 O O . GLN A 1 406 ? 16.189 13.236 -26.221 1.00 90.06 406 GLN A O 1
ATOM 3164 N N . LEU A 1 407 ? 16.463 14.007 -24.146 1.00 93.31 407 LEU A N 1
ATOM 3165 C CA . LEU A 1 407 ? 15.510 13.071 -23.537 1.00 93.31 407 LEU A CA 1
ATOM 3166 C C . LEU A 1 407 ? 14.120 13.188 -24.182 1.00 93.31 407 LEU A C 1
ATOM 3168 O O . LEU A 1 407 ? 13.557 12.168 -24.554 1.00 93.31 407 LEU A O 1
ATOM 3172 N N . ARG A 1 408 ? 13.591 14.403 -24.390 1.00 95.69 408 ARG A N 1
ATOM 3173 C CA . ARG A 1 408 ? 12.302 14.581 -25.091 1.00 95.69 408 ARG A CA 1
ATOM 3174 C C . ARG A 1 408 ? 12.326 14.006 -26.506 1.00 95.69 408 ARG A C 1
ATOM 3176 O O . ARG A 1 408 ? 11.387 13.320 -26.896 1.00 95.69 408 ARG A O 1
ATOM 3183 N N . ASP A 1 409 ? 13.407 14.239 -27.249 1.00 94.69 409 ASP A N 1
ATOM 3184 C CA . ASP A 1 409 ? 13.572 13.691 -28.599 1.00 94.69 409 ASP A CA 1
ATOM 3185 C C . ASP A 1 409 ? 13.641 12.148 -28.590 1.00 94.69 409 ASP A C 1
ATOM 3187 O O . ASP A 1 409 ? 13.072 11.496 -29.467 1.00 94.69 409 ASP A O 1
ATOM 3191 N N . GLU A 1 410 ? 14.306 11.553 -27.594 1.00 94.50 410 GLU A N 1
ATOM 3192 C CA . GLU A 1 410 ? 14.399 10.098 -27.401 1.00 94.50 410 GLU A CA 1
ATOM 3193 C C . GLU A 1 410 ? 13.029 9.485 -27.076 1.00 94.50 410 GLU A C 1
ATOM 3195 O O . GLU A 1 410 ? 12.651 8.485 -27.689 1.00 94.50 410 GLU A O 1
ATOM 3200 N N . LEU A 1 411 ? 12.275 10.097 -26.155 1.00 96.50 411 LEU A N 1
ATOM 3201 C CA . LEU A 1 411 ? 10.932 9.651 -25.770 1.00 96.50 411 LEU A CA 1
ATOM 3202 C C . LEU A 1 411 ? 9.978 9.715 -26.965 1.00 96.50 411 LEU A C 1
ATOM 3204 O O . LEU A 1 411 ? 9.390 8.700 -27.341 1.00 96.50 411 LEU A O 1
ATOM 3208 N N . ALA A 1 412 ? 9.908 10.877 -27.622 1.00 96.94 412 ALA A N 1
ATOM 3209 C CA . ALA A 1 412 ? 9.027 11.111 -28.760 1.00 96.94 412 ALA A CA 1
ATOM 3210 C C . ALA A 1 412 ? 9.327 10.172 -29.936 1.00 96.94 412 ALA A C 1
ATOM 3212 O O . ALA A 1 412 ? 8.413 9.756 -30.650 1.00 96.94 412 ALA A O 1
ATOM 3213 N N . TYR A 1 413 ? 10.598 9.819 -30.149 1.00 97.06 413 TYR A N 1
ATOM 3214 C CA . TYR A 1 413 ? 10.969 8.857 -31.180 1.00 97.06 413 TYR A CA 1
ATOM 3215 C C . TYR A 1 413 ? 10.398 7.466 -30.895 1.00 97.06 413 TYR A C 1
ATOM 3217 O O . TYR A 1 413 ? 9.749 6.889 -31.769 1.00 97.06 413 TYR A O 1
ATOM 3225 N N . VAL A 1 414 ? 10.636 6.933 -29.692 1.00 97.88 414 VAL A N 1
ATOM 3226 C CA . VAL A 1 414 ? 10.167 5.594 -29.303 1.00 97.88 414 VAL A CA 1
ATOM 3227 C C . VAL A 1 414 ? 8.642 5.535 -29.347 1.00 97.88 414 VAL A C 1
ATOM 3229 O O . VAL A 1 414 ? 8.081 4.625 -29.952 1.00 97.88 414 VAL A O 1
ATOM 3232 N N . GLU A 1 415 ? 7.962 6.546 -28.808 1.00 97.50 415 GLU A N 1
ATOM 3233 C CA . GLU A 1 415 ? 6.499 6.628 -28.841 1.00 97.50 415 GLU A CA 1
ATOM 3234 C C . GLU A 1 415 ? 5.944 6.681 -30.268 1.00 97.50 415 GLU A C 1
ATOM 3236 O O . GLU A 1 415 ? 4.937 6.039 -30.565 1.00 97.50 415 GLU A O 1
ATOM 3241 N N . ALA A 1 416 ? 6.614 7.385 -31.186 1.00 97.94 416 ALA A N 1
ATOM 3242 C CA . ALA A 1 416 ? 6.209 7.415 -32.588 1.00 97.94 416 ALA A CA 1
ATOM 3243 C C . ALA A 1 416 ? 6.360 6.047 -33.275 1.00 97.94 416 ALA A C 1
ATOM 3245 O O . ALA A 1 416 ? 5.527 5.701 -34.114 1.00 97.94 416 ALA A O 1
ATOM 3246 N N . GLN A 1 417 ? 7.394 5.266 -32.941 1.00 98.25 417 GLN A N 1
ATOM 3247 C CA . GLN A 1 417 ? 7.541 3.902 -33.462 1.00 98.25 417 GLN A CA 1
ATOM 3248 C C . GLN A 1 417 ? 6.471 2.970 -32.893 1.00 98.25 417 GLN A C 1
ATOM 3250 O O . GLN A 1 417 ? 5.806 2.263 -33.649 1.00 98.25 417 GLN A O 1
ATOM 3255 N N . LEU A 1 418 ? 6.235 3.041 -31.584 1.00 98.25 418 LEU A N 1
ATOM 3256 C CA . LEU A 1 418 ? 5.211 2.267 -30.885 1.00 98.25 418 LEU A CA 1
ATOM 3257 C C . LEU A 1 418 ? 3.797 2.559 -31.405 1.00 98.25 418 LEU A C 1
ATOM 3259 O O . LEU A 1 418 ? 3.018 1.634 -31.649 1.00 98.25 418 LEU A O 1
ATOM 3263 N N . ALA A 1 419 ? 3.494 3.822 -31.705 1.00 97.75 419 ALA A N 1
ATOM 3264 C CA . ALA A 1 419 ? 2.221 4.207 -32.303 1.00 97.75 419 ALA A CA 1
ATOM 3265 C C . ALA A 1 419 ? 1.978 3.535 -33.668 1.00 97.75 419 ALA A C 1
ATOM 3267 O O . ALA A 1 419 ? 0.836 3.196 -33.988 1.00 97.75 419 ALA A O 1
ATOM 3268 N N . ASN A 1 420 ? 3.029 3.288 -34.463 1.00 97.81 420 ASN A N 1
ATOM 3269 C CA . ASN A 1 420 ? 2.901 2.611 -35.761 1.00 97.81 420 ASN A CA 1
ATOM 3270 C C . ASN A 1 420 ? 2.504 1.134 -35.631 1.00 97.81 420 ASN A C 1
ATOM 3272 O O . ASN A 1 420 ? 1.949 0.574 -36.577 1.00 97.81 420 ASN A O 1
ATOM 3276 N N . VAL A 1 421 ? 2.756 0.520 -34.474 1.00 97.94 421 VAL A N 1
ATOM 3277 C CA . VAL A 1 421 ? 2.436 -0.885 -34.177 1.00 97.94 421 VAL A CA 1
ATOM 3278 C C . VAL A 1 421 ? 1.259 -1.030 -33.207 1.00 97.94 421 VAL A C 1
ATOM 3280 O O . VAL A 1 421 ? 0.990 -2.113 -32.697 1.00 97.94 421 VAL A O 1
ATOM 3283 N N . GLY A 1 422 ? 0.503 0.054 -32.997 1.00 95.31 422 GLY A N 1
ATOM 3284 C CA . GLY A 1 422 ? -0.736 0.049 -32.219 1.00 95.31 422 GLY A CA 1
ATOM 3285 C C . GLY A 1 422 ? -0.553 0.220 -30.711 1.00 95.31 422 GLY A C 1
ATOM 3286 O O . GLY A 1 422 ? -1.529 0.088 -29.978 1.00 95.31 422 GLY A O 1
ATOM 3287 N N . VAL A 1 423 ? 0.653 0.549 -30.247 1.00 96.50 423 VAL A N 1
ATOM 3288 C CA . VAL A 1 423 ? 0.950 0.828 -28.838 1.00 96.50 423 VAL A CA 1
ATOM 3289 C C . VAL A 1 423 ? 0.890 2.341 -28.608 1.00 96.50 423 VAL A C 1
ATOM 3291 O O . VAL A 1 423 ? 1.551 3.112 -29.296 1.00 96.50 423 VAL A O 1
ATOM 3294 N N . SER A 1 424 ? 0.081 2.797 -27.654 1.00 91.12 424 SER A N 1
ATOM 3295 C CA . SER A 1 424 ? -0.082 4.228 -27.343 1.00 91.12 424 SER A CA 1
ATOM 3296 C C . SER A 1 424 ? -0.347 4.445 -25.853 1.00 91.12 424 SER A C 1
ATOM 3298 O O . SER A 1 424 ? -0.658 3.491 -25.146 1.00 91.12 424 SER A O 1
ATOM 3300 N N . ASN A 1 425 ? -0.257 5.698 -25.389 1.00 85.75 425 ASN A N 1
ATOM 3301 C CA . ASN A 1 425 ? -0.469 6.093 -23.987 1.00 85.75 425 ASN A CA 1
ATOM 3302 C C . ASN A 1 425 ? 0.492 5.395 -23.013 1.00 85.75 425 ASN A C 1
ATOM 3304 O O . ASN A 1 425 ? 0.068 4.799 -22.023 1.00 85.75 425 ASN A O 1
ATOM 3308 N N . LEU A 1 426 ? 1.790 5.450 -23.313 1.00 93.56 426 LEU A N 1
ATOM 3309 C CA . LEU A 1 426 ? 2.808 4.950 -22.400 1.00 93.56 426 LEU A CA 1
ATOM 3310 C C . LEU A 1 426 ? 2.779 5.761 -21.101 1.00 93.56 426 LEU A C 1
ATOM 3312 O O . LEU A 1 426 ? 2.695 6.985 -21.129 1.00 93.56 426 LEU A O 1
ATOM 3316 N N . VAL A 1 427 ? 2.858 5.063 -19.970 1.00 96.00 427 VAL A N 1
ATOM 3317 C CA . VAL A 1 427 ? 2.868 5.680 -18.632 1.00 96.00 427 VAL A CA 1
ATOM 3318 C C . VAL A 1 427 ? 4.119 5.333 -17.829 1.00 96.00 427 VAL A C 1
ATOM 3320 O O . VAL A 1 427 ? 4.345 5.943 -16.786 1.00 96.00 427 VAL A O 1
ATOM 3323 N N . SER A 1 428 ? 4.938 4.397 -18.317 1.00 98.19 428 SER A N 1
ATOM 3324 C CA . SER A 1 428 ? 6.078 3.843 -17.586 1.00 98.19 428 SER A CA 1
ATOM 3325 C C . SER A 1 428 ? 7.392 4.025 -18.340 1.00 98.19 428 SER A C 1
ATOM 3327 O O . SER A 1 428 ? 7.464 3.789 -19.549 1.00 98.19 428 SER A O 1
ATOM 3329 N N . PHE A 1 429 ? 8.445 4.394 -17.612 1.00 98.50 429 PHE A N 1
ATOM 3330 C CA . PHE A 1 429 ? 9.811 4.545 -18.116 1.00 98.50 429 PHE A CA 1
ATOM 3331 C C . PHE A 1 429 ? 10.809 3.672 -17.334 1.00 98.50 429 PHE A C 1
ATOM 3333 O O . PHE A 1 429 ? 10.709 3.523 -16.122 1.00 98.50 429 PHE A O 1
ATOM 3340 N N . GLY A 1 430 ? 11.793 3.083 -18.002 1.00 97.56 430 GLY A N 1
ATOM 3341 C CA . GLY A 1 430 ? 12.924 2.429 -17.339 1.00 97.56 430 GLY A CA 1
ATOM 3342 C C . GLY A 1 430 ? 14.138 3.337 -17.450 1.00 97.56 430 GLY A C 1
ATOM 3343 O O . GLY A 1 430 ? 14.462 3.732 -18.565 1.00 97.56 430 GLY A O 1
ATOM 3344 N N . TRP A 1 431 ? 14.819 3.671 -16.353 1.00 95.25 431 TRP A N 1
ATOM 3345 C CA . TRP A 1 431 ? 16.040 4.484 -16.395 1.00 95.25 431 TRP A CA 1
ATOM 3346 C C . TRP A 1 431 ? 17.228 3.661 -16.908 1.00 95.25 431 TRP A C 1
ATOM 3348 O O . TRP A 1 431 ? 17.732 2.811 -16.165 1.00 95.25 431 TRP A O 1
ATOM 3358 N N . PRO A 1 432 ? 17.729 3.908 -18.136 1.00 92.12 432 PRO A N 1
ATOM 3359 C CA . PRO A 1 432 ? 18.858 3.155 -18.669 1.00 92.12 432 PRO A CA 1
ATOM 3360 C C . PRO A 1 432 ? 20.105 3.385 -17.820 1.00 92.12 432 PRO A C 1
ATOM 3362 O O . PRO A 1 432 ? 20.372 4.505 -17.377 1.00 92.12 432 PRO A O 1
ATOM 3365 N N . ASN A 1 433 ? 20.885 2.326 -17.608 1.00 86.94 433 ASN A N 1
ATOM 3366 C CA . ASN A 1 433 ? 22.138 2.358 -16.841 1.00 86.94 433 ASN A CA 1
ATOM 3367 C C . ASN A 1 433 ? 22.015 2.931 -15.416 1.00 86.94 433 ASN A C 1
ATOM 3369 O O . ASN A 1 433 ? 22.998 3.435 -14.874 1.00 86.94 433 ASN A O 1
ATOM 3373 N N . ASN A 1 434 ? 20.814 2.916 -14.829 1.00 87.88 434 ASN A N 1
ATOM 3374 C CA . ASN A 1 434 ? 20.538 3.557 -13.543 1.00 87.88 434 ASN A CA 1
ATOM 3375 C C . ASN A 1 434 ? 20.936 5.049 -13.493 1.00 87.88 434 ASN A C 1
ATOM 3377 O O . ASN A 1 434 ? 21.334 5.579 -12.455 1.00 87.88 434 ASN A O 1
ATOM 3381 N N . ASN A 1 435 ? 20.851 5.723 -14.639 1.00 88.44 435 ASN A N 1
ATOM 3382 C CA . ASN A 1 435 ? 21.308 7.087 -14.823 1.00 88.44 435 ASN A CA 1
ATOM 3383 C C . ASN A 1 435 ? 20.118 8.051 -14.833 1.00 88.44 435 ASN A C 1
ATOM 3385 O O . ASN A 1 435 ? 19.239 7.934 -15.682 1.00 88.44 435 ASN A O 1
ATOM 3389 N N . PHE A 1 436 ? 20.084 8.995 -13.889 1.00 91.81 436 PHE A N 1
ATOM 3390 C CA . PHE A 1 436 ? 18.954 9.914 -13.715 1.00 91.81 436 PHE A CA 1
ATOM 3391 C C . PHE A 1 436 ? 19.323 11.171 -12.917 1.00 91.81 436 PHE A C 1
ATOM 3393 O O . PHE A 1 436 ? 20.350 11.250 -12.231 1.00 91.81 436 PHE A O 1
ATOM 3400 N N . GLY A 1 437 ? 18.473 12.191 -13.015 1.00 90.69 437 GLY A N 1
ATOM 3401 C CA . GLY A 1 437 ? 18.615 13.440 -12.276 1.00 90.69 437 GLY A CA 1
ATOM 3402 C C . GLY A 1 437 ? 17.329 14.268 -12.259 1.00 90.69 437 GLY A C 1
ATOM 3403 O O . GLY A 1 437 ? 16.388 13.957 -12.995 1.00 90.69 437 GLY A O 1
ATOM 3404 N N . PRO A 1 438 ? 17.290 15.343 -11.451 1.00 91.62 438 PRO A N 1
ATOM 3405 C CA . PRO A 1 438 ? 16.051 16.056 -11.144 1.00 91.62 438 PRO A CA 1
ATOM 3406 C C . PRO A 1 438 ? 15.376 16.643 -12.388 1.00 91.62 438 PRO A C 1
ATOM 3408 O O . PRO A 1 438 ? 14.162 16.571 -12.544 1.00 91.62 438 PRO A O 1
ATOM 3411 N N . GLU A 1 439 ? 16.155 17.203 -13.316 1.00 92.69 439 GLU A N 1
ATOM 3412 C CA . GLU A 1 439 ? 15.587 17.806 -14.519 1.00 92.69 439 GLU A CA 1
ATOM 3413 C C . GLU A 1 439 ? 15.072 16.766 -15.514 1.00 92.69 439 GLU A C 1
ATOM 3415 O O . GLU A 1 439 ? 14.068 17.022 -16.166 1.00 92.69 439 GLU A O 1
ATOM 3420 N N . ALA A 1 440 ? 15.720 15.603 -15.631 1.00 93.31 440 ALA A N 1
ATOM 3421 C CA . ALA A 1 440 ? 15.230 14.519 -16.479 1.00 93.31 440 ALA A CA 1
ATOM 3422 C C . ALA A 1 440 ? 13.941 13.906 -15.912 1.00 93.31 440 ALA A C 1
ATOM 3424 O O . ALA A 1 440 ? 13.009 13.641 -16.665 1.00 93.31 440 ALA A O 1
ATOM 3425 N N . GLN A 1 441 ? 13.854 13.745 -14.588 1.00 94.19 441 GLN A N 1
ATOM 3426 C CA . GLN A 1 441 ? 12.633 13.291 -13.916 1.00 94.19 441 GLN A CA 1
ATOM 3427 C C . GLN A 1 441 ? 11.478 14.283 -14.131 1.00 94.19 441 GLN A C 1
ATOM 3429 O O . GLN A 1 441 ? 10.367 13.878 -14.471 1.00 94.19 441 GLN A O 1
ATOM 3434 N N . GLN A 1 442 ? 11.761 15.587 -14.070 1.00 93.38 442 GLN A N 1
ATOM 3435 C CA . GLN A 1 442 ? 10.789 16.622 -14.418 1.00 93.38 442 GLN A CA 1
ATOM 3436 C C . GLN A 1 442 ? 10.328 16.533 -15.886 1.00 93.38 442 GLN A C 1
ATOM 3438 O O . GLN A 1 442 ? 9.147 16.745 -16.151 1.00 93.38 442 GLN A O 1
ATOM 3443 N N . VAL A 1 443 ? 11.212 16.184 -16.833 1.00 96.12 443 VAL A N 1
ATOM 3444 C CA . VAL A 1 443 ? 10.802 15.921 -18.227 1.00 96.12 443 VAL A CA 1
ATOM 3445 C C . VAL A 1 443 ? 9.815 14.761 -18.294 1.00 96.12 443 VAL A C 1
ATOM 3447 O O . VAL A 1 443 ? 8.769 14.924 -18.908 1.00 96.12 443 VAL A O 1
ATOM 3450 N N . LEU A 1 444 ? 10.098 13.623 -17.650 1.00 96.56 444 LEU A N 1
ATOM 3451 C CA . LEU A 1 444 ? 9.174 12.480 -17.649 1.00 96.56 444 LEU A CA 1
ATOM 3452 C C . LEU A 1 444 ? 7.776 12.891 -17.164 1.00 96.56 444 LEU A C 1
ATOM 3454 O O . LEU A 1 444 ? 6.780 12.577 -17.814 1.00 96.56 444 LEU A O 1
ATOM 3458 N N . LYS A 1 445 ? 7.710 13.674 -16.082 1.00 93.50 445 LYS A N 1
ATOM 3459 C CA . LYS A 1 445 ? 6.450 14.208 -15.550 1.00 93.50 445 LYS A CA 1
ATOM 3460 C C . LYS A 1 445 ? 5.722 15.118 -16.547 1.00 93.50 445 LYS A C 1
ATOM 3462 O O . LYS A 1 445 ? 4.505 15.034 -16.678 1.00 93.50 445 LYS A O 1
ATOM 3467 N N . GLU A 1 446 ? 6.448 15.998 -17.236 1.00 95.69 446 GLU A N 1
ATOM 3468 C CA . GLU A 1 446 ? 5.892 16.913 -18.247 1.00 95.69 446 GLU A CA 1
ATOM 3469 C C . GLU A 1 446 ? 5.377 16.187 -19.495 1.00 95.69 446 GLU A C 1
ATOM 3471 O O . GLU A 1 446 ? 4.365 16.602 -20.059 1.00 95.69 446 GLU A O 1
ATOM 3476 N N . GLU A 1 447 ? 6.042 15.102 -19.894 1.00 95.38 447 GLU A N 1
ATOM 3477 C CA . GLU A 1 447 ? 5.649 14.257 -21.028 1.00 95.38 447 GLU A CA 1
ATOM 3478 C C . GLU A 1 447 ? 4.562 13.225 -20.650 1.00 95.38 447 GLU A C 1
ATOM 3480 O O . GLU A 1 447 ? 4.101 12.468 -21.498 1.00 95.38 447 GLU A O 1
ATOM 3485 N N . GLY A 1 448 ? 4.093 13.220 -19.395 1.00 94.06 448 GLY A N 1
ATOM 3486 C CA . GLY A 1 448 ? 2.941 12.425 -18.953 1.00 94.06 448 GLY A CA 1
ATOM 3487 C C . GLY A 1 448 ? 3.262 11.023 -18.430 1.00 94.06 448 GLY A C 1
ATOM 3488 O O . GLY A 1 448 ? 2.336 10.246 -18.187 1.00 94.06 448 GLY A O 1
ATOM 3489 N N . TYR A 1 449 ? 4.538 10.700 -18.206 1.00 96.56 449 TYR A N 1
ATOM 3490 C CA . TYR A 1 449 ? 4.928 9.467 -17.524 1.00 96.56 449 TYR A CA 1
ATOM 3491 C C . TYR A 1 449 ? 4.517 9.530 -16.049 1.00 96.56 449 TYR A C 1
ATOM 3493 O O . TYR A 1 449 ? 4.717 10.539 -15.369 1.00 96.56 449 TYR A O 1
ATOM 3501 N N . LYS A 1 450 ? 3.946 8.428 -15.560 1.00 93.94 450 LYS A N 1
ATOM 3502 C CA . LYS A 1 450 ? 3.488 8.257 -14.176 1.00 93.94 450 LYS A CA 1
ATOM 3503 C C . LYS A 1 450 ? 4.468 7.444 -13.345 1.00 93.94 450 LYS A C 1
ATOM 3505 O O . LYS A 1 450 ? 4.646 7.736 -12.169 1.00 93.94 450 LYS A O 1
ATOM 3510 N N . PHE A 1 451 ? 5.100 6.450 -13.966 1.00 96.62 451 PHE A N 1
ATOM 3511 C CA . PHE A 1 451 ? 6.013 5.529 -13.308 1.00 96.62 451 PHE A CA 1
ATOM 3512 C C . PHE A 1 451 ? 7.372 5.560 -13.983 1.00 96.62 451 PHE A C 1
ATOM 3514 O O . PHE A 1 451 ? 7.470 5.612 -15.211 1.00 96.62 451 PHE A O 1
ATOM 3521 N N . ALA A 1 452 ? 8.437 5.474 -13.197 1.00 97.56 452 ALA A N 1
ATOM 3522 C CA . ALA A 1 452 ? 9.730 5.128 -13.736 1.00 97.56 452 ALA A CA 1
ATOM 3523 C C . ALA A 1 452 ? 10.553 4.289 -12.767 1.00 97.56 452 ALA A C 1
ATOM 3525 O O . ALA A 1 452 ? 10.693 4.623 -11.590 1.00 97.56 452 ALA A O 1
ATOM 3526 N N . ARG A 1 453 ? 11.103 3.191 -13.285 1.00 97.38 453 ARG A N 1
ATOM 3527 C CA . ARG A 1 453 ? 11.898 2.232 -12.522 1.00 97.38 453 ARG A CA 1
ATOM 3528 C C . ARG A 1 453 ? 13.379 2.460 -12.777 1.00 97.38 453 ARG A C 1
ATOM 3530 O O . ARG A 1 453 ? 13.825 2.549 -13.920 1.00 97.38 453 ARG A O 1
ATOM 3537 N N . ARG A 1 454 ? 14.136 2.564 -11.692 1.00 94.81 454 ARG A N 1
ATOM 3538 C CA . ARG A 1 454 ? 15.598 2.635 -11.655 1.00 94.81 454 ARG A CA 1
ATOM 3539 C C . ARG A 1 454 ? 16.167 1.313 -11.135 1.00 94.81 454 ARG A C 1
ATOM 3541 O O . ARG A 1 454 ? 15.448 0.524 -10.533 1.00 94.81 454 ARG A O 1
ATOM 3548 N N . GLY A 1 455 ? 17.462 1.091 -11.313 1.00 92.50 455 GLY A N 1
ATOM 3549 C CA . GLY A 1 455 ? 18.181 0.007 -10.646 1.00 92.50 455 GLY A CA 1
ATOM 3550 C C . GLY A 1 455 ? 18.288 0.201 -9.125 1.00 92.50 455 GLY A C 1
ATOM 3551 O O . GLY A 1 455 ? 17.760 1.148 -8.539 1.00 92.50 455 GLY A O 1
ATOM 3552 N N . ALA A 1 456 ? 19.019 -0.700 -8.468 1.00 90.56 456 ALA A N 1
ATOM 3553 C CA . ALA A 1 456 ? 19.116 -0.734 -7.007 1.00 90.56 456 ALA A CA 1
ATOM 3554 C C . ALA A 1 456 ? 19.981 0.383 -6.380 1.00 90.56 456 ALA A C 1
ATOM 3556 O O . ALA A 1 456 ? 19.979 0.519 -5.158 1.00 90.56 456 ALA A O 1
ATOM 3557 N N . GLN A 1 457 ? 20.732 1.179 -7.161 1.00 84.44 457 GLN A N 1
ATOM 3558 C CA . GLN A 1 457 ? 21.514 2.286 -6.585 1.00 84.44 457 GLN A CA 1
ATOM 3559 C C . GLN A 1 457 ? 20.612 3.510 -6.340 1.00 84.44 457 GLN A C 1
ATOM 3561 O O . GLN A 1 457 ? 19.730 3.770 -7.159 1.00 84.44 457 GLN A O 1
ATOM 3566 N N . PRO A 1 458 ? 20.891 4.341 -5.318 1.00 87.12 458 PRO A N 1
ATOM 3567 C CA . PRO A 1 458 ? 22.128 4.392 -4.525 1.00 87.12 458 PRO A CA 1
ATOM 3568 C C . PRO A 1 458 ? 22.292 3.331 -3.440 1.00 87.12 458 PRO A C 1
ATOM 3570 O O . PRO A 1 458 ? 23.369 3.260 -2.848 1.00 87.12 458 PRO A O 1
ATOM 3573 N N . GLU A 1 459 ? 21.246 2.581 -3.123 1.00 89.12 459 GLU A N 1
ATOM 3574 C CA . GLU A 1 459 ? 21.215 1.716 -1.949 1.00 89.12 459 GLU A CA 1
ATOM 3575 C C . GLU A 1 459 ? 22.158 0.522 -2.102 1.00 89.12 459 GLU A C 1
ATOM 3577 O O . GLU A 1 459 ? 22.931 0.241 -1.186 1.00 89.12 459 GLU A O 1
ATOM 3582 N N . GLU A 1 460 ? 22.169 -0.115 -3.273 1.00 87.69 460 GLU A N 1
ATOM 3583 C CA . GLU A 1 460 ? 23.097 -1.199 -3.598 1.00 87.69 460 GLU A CA 1
ATOM 3584 C C . GLU A 1 460 ? 23.844 -0.943 -4.917 1.00 87.69 460 GLU A C 1
ATOM 3586 O O . GLU A 1 460 ? 23.272 -0.396 -5.860 1.00 87.69 460 GLU A O 1
ATOM 3591 N N . PRO A 1 461 ? 25.134 -1.322 -5.011 1.00 78.81 461 PRO A N 1
ATOM 3592 C CA . PRO A 1 461 ? 25.930 -1.147 -6.221 1.00 78.81 461 PRO A CA 1
ATOM 3593 C C . PRO A 1 461 ? 25.462 -2.062 -7.362 1.00 78.81 461 PRO A C 1
ATOM 3595 O O . PRO A 1 461 ? 25.077 -3.209 -7.135 1.00 78.81 461 PRO A O 1
ATOM 3598 N N . TYR A 1 462 ? 25.583 -1.568 -8.597 1.00 79.94 462 TYR A N 1
ATOM 3599 C CA . TYR A 1 462 ? 25.270 -2.316 -9.817 1.00 79.94 462 TYR A CA 1
ATOM 3600 C C . TYR A 1 462 ? 26.160 -3.562 -9.994 1.00 79.94 462 TYR A C 1
ATOM 3602 O O . TYR A 1 462 ? 27.323 -3.569 -9.581 1.00 79.94 462 TYR A O 1
ATOM 3610 N N . GLY A 1 463 ? 25.629 -4.609 -10.638 1.00 76.19 463 GLY A N 1
ATOM 3611 C CA . GLY A 1 463 ? 26.396 -5.795 -11.041 1.00 76.19 463 GLY A CA 1
ATOM 3612 C C . GLY A 1 463 ? 26.679 -6.799 -9.919 1.00 76.19 463 GLY A C 1
ATOM 3613 O O . GLY A 1 463 ? 27.546 -7.665 -10.062 1.00 76.19 463 GLY A O 1
ATOM 3614 N N . HIS A 1 464 ? 25.984 -6.690 -8.786 1.00 77.38 464 HIS A N 1
ATOM 3615 C CA . HIS A 1 464 ? 26.123 -7.603 -7.658 1.00 77.38 464 HIS A CA 1
ATOM 3616 C C . HIS A 1 464 ? 24.779 -8.225 -7.284 1.00 77.38 464 HIS A C 1
ATOM 3618 O O . HIS A 1 464 ? 23.775 -7.530 -7.187 1.00 77.38 464 HIS A O 1
ATOM 3624 N N . ILE A 1 465 ? 24.782 -9.529 -6.989 1.00 81.81 465 ILE A N 1
ATOM 3625 C CA . ILE A 1 465 ? 23.604 -10.242 -6.473 1.00 81.81 465 ILE A CA 1
ATOM 3626 C C . ILE A 1 465 ? 23.399 -9.842 -5.015 1.00 81.81 465 ILE A C 1
ATOM 3628 O O . ILE A 1 465 ? 23.927 -10.460 -4.084 1.00 81.81 465 ILE A O 1
ATOM 3632 N N . ARG A 1 466 ? 22.691 -8.734 -4.836 1.00 85.12 466 ARG A N 1
ATOM 3633 C CA . ARG A 1 466 ? 22.291 -8.178 -3.553 1.00 85.12 466 ARG A CA 1
ATOM 3634 C C . ARG A 1 466 ? 20.853 -7.719 -3.651 1.00 85.12 466 ARG A C 1
ATOM 3636 O O . ARG A 1 466 ? 20.397 -7.287 -4.702 1.00 85.12 466 ARG A O 1
ATOM 3643 N N . MET A 1 467 ? 20.167 -7.822 -2.526 1.00 90.62 467 MET A N 1
ATOM 3644 C CA . MET A 1 467 ? 18.809 -7.329 -2.408 1.00 90.62 467 MET A CA 1
ATOM 3645 C C . MET A 1 467 ? 18.854 -5.809 -2.251 1.00 90.62 467 MET A C 1
ATOM 3647 O O . MET A 1 467 ? 19.389 -5.314 -1.260 1.00 90.62 467 MET A O 1
ATOM 3651 N N . GLY A 1 468 ? 18.323 -5.101 -3.242 1.00 92.69 468 GLY A N 1
ATOM 3652 C CA . GLY A 1 468 ? 18.016 -3.679 -3.172 1.00 92.69 468 GLY A CA 1
ATOM 3653 C C . GLY A 1 468 ? 16.791 -3.403 -2.291 1.00 92.69 468 GLY A C 1
ATOM 3654 O O . GLY A 1 468 ? 16.243 -4.316 -1.663 1.00 92.69 468 GLY A O 1
ATOM 3655 N N . PRO A 1 469 ? 16.343 -2.143 -2.216 1.00 93.56 469 PRO A N 1
ATOM 3656 C CA . PRO A 1 469 ? 15.190 -1.785 -1.410 1.00 93.56 469 PRO A CA 1
ATOM 3657 C C . PRO A 1 469 ? 13.891 -2.306 -2.041 1.00 93.56 469 PRO A C 1
ATOM 3659 O O . PRO A 1 469 ? 13.767 -2.479 -3.257 1.00 93.56 469 PRO A O 1
ATOM 3662 N N . LEU A 1 470 ? 12.907 -2.562 -1.183 1.00 94.62 470 LEU A N 1
ATOM 3663 C CA . LEU A 1 470 ? 11.524 -2.744 -1.610 1.00 94.62 470 LEU A CA 1
ATOM 3664 C C . LEU A 1 470 ? 10.968 -1.393 -2.049 1.00 94.62 470 LEU A C 1
ATOM 3666 O O . LEU A 1 470 ? 11.288 -0.373 -1.433 1.00 94.62 470 LEU A O 1
ATOM 3670 N N . TYR A 1 471 ? 10.098 -1.388 -3.053 1.00 94.62 471 TYR A N 1
ATOM 3671 C CA . TYR A 1 471 ? 9.312 -0.197 -3.328 1.00 94.62 471 TYR A CA 1
ATOM 3672 C C . TYR A 1 471 ? 8.318 0.028 -2.185 1.00 94.62 471 TYR A C 1
ATOM 3674 O O . TYR A 1 471 ? 7.596 -0.879 -1.772 1.00 94.62 471 TYR A O 1
ATOM 3682 N N . ASP A 1 472 ? 8.315 1.255 -1.684 1.00 89.62 472 ASP A N 1
ATOM 3683 C CA . ASP A 1 472 ? 7.441 1.742 -0.623 1.00 89.62 472 ASP A CA 1
ATOM 3684 C C . ASP A 1 472 ? 6.855 3.075 -1.110 1.00 89.62 472 ASP A C 1
ATOM 3686 O O . ASP A 1 472 ? 7.629 4.027 -1.276 1.00 89.62 472 ASP A O 1
ATOM 3690 N N . PRO A 1 473 ? 5.538 3.158 -1.376 1.00 84.50 473 PRO A N 1
ATOM 3691 C CA . PRO A 1 473 ? 4.905 4.360 -1.915 1.00 84.50 473 PRO A CA 1
ATOM 3692 C C . PRO A 1 473 ? 4.920 5.538 -0.931 1.00 84.50 473 PRO A C 1
ATOM 3694 O O . PRO A 1 473 ? 4.680 6.670 -1.342 1.00 84.50 473 PRO A O 1
ATOM 3697 N N . MET A 1 474 ? 5.213 5.300 0.353 1.00 79.50 474 MET A N 1
ATOM 3698 C CA . MET A 1 474 ? 5.356 6.357 1.355 1.00 79.50 474 MET A CA 1
ATOM 3699 C C . MET A 1 474 ? 6.775 6.943 1.406 1.00 79.50 474 MET A C 1
ATOM 3701 O O . MET A 1 474 ? 6.973 8.012 1.986 1.00 79.50 474 MET A O 1
ATOM 3705 N N . GLU A 1 475 ? 7.766 6.269 0.815 1.00 83.19 475 GLU A N 1
ATOM 3706 C CA . GLU A 1 475 ? 9.171 6.697 0.846 1.00 83.19 475 GLU A CA 1
ATOM 3707 C C . GLU A 1 475 ? 9.721 7.076 -0.535 1.00 83.19 475 GLU A C 1
ATOM 3709 O O . GLU A 1 475 ? 10.499 8.029 -0.633 1.00 83.19 475 GLU A O 1
ATOM 3714 N N . HIS A 1 476 ? 9.324 6.360 -1.589 1.00 91.12 476 HIS A N 1
ATOM 3715 C CA . HIS A 1 476 ? 9.935 6.446 -2.916 1.00 91.12 476 HIS A CA 1
ATOM 3716 C C . HIS A 1 476 ? 9.095 7.250 -3.906 1.00 91.12 476 HIS A C 1
ATOM 3718 O O . HIS A 1 476 ? 7.876 7.088 -3.978 1.00 91.12 476 HIS A O 1
ATOM 3724 N N . ASP A 1 477 ? 9.760 8.058 -4.734 1.00 91.81 477 ASP A N 1
ATOM 3725 C CA . ASP A 1 477 ? 9.110 8.772 -5.835 1.00 91.81 477 ASP A CA 1
ATOM 3726 C C . ASP A 1 477 ? 8.654 7.813 -6.945 1.00 91.81 477 ASP A C 1
ATOM 3728 O O . ASP A 1 477 ? 9.358 6.864 -7.300 1.00 91.81 477 ASP A O 1
ATOM 3732 N N . LEU A 1 478 ? 7.486 8.081 -7.538 1.00 92.94 478 LEU A N 1
ATOM 3733 C CA . LEU A 1 478 ? 6.918 7.242 -8.601 1.00 92.94 478 LEU A CA 1
ATOM 3734 C C . LEU A 1 478 ? 7.786 7.188 -9.850 1.00 92.94 478 LEU A C 1
ATOM 3736 O O . LEU A 1 478 ? 7.735 6.210 -10.591 1.00 92.94 478 LEU A O 1
ATOM 3740 N N . LEU A 1 479 ? 8.601 8.214 -10.076 1.00 95.00 479 LEU A N 1
ATOM 3741 C CA . LEU A 1 479 ? 9.540 8.268 -11.183 1.00 95.00 479 LEU A CA 1
ATOM 3742 C C . LEU A 1 479 ? 10.945 7.795 -10.783 1.00 95.00 479 LEU A C 1
ATOM 3744 O O . LEU A 1 479 ? 11.870 7.954 -11.575 1.00 95.00 479 LEU A O 1
ATOM 3748 N N . LEU A 1 480 ? 11.135 7.234 -9.584 1.00 94.75 480 LEU A N 1
ATOM 3749 C CA . LEU A 1 480 ? 12.413 6.701 -9.088 1.00 94.75 480 LEU A CA 1
ATOM 3750 C C . LEU A 1 480 ? 12.227 5.378 -8.317 1.00 94.75 480 LEU A C 1
ATOM 3752 O O . LEU A 1 480 ? 12.945 5.103 -7.351 1.00 94.75 480 LEU A O 1
ATOM 3756 N N . ILE A 1 481 ? 11.299 4.535 -8.777 1.00 96.12 481 ILE A N 1
ATOM 3757 C CA . ILE A 1 481 ? 10.973 3.235 -8.176 1.00 96.12 481 ILE A CA 1
ATOM 3758 C C . ILE A 1 481 ? 12.211 2.322 -8.215 1.00 96.12 481 ILE A C 1
ATOM 3760 O O . ILE A 1 481 ? 12.725 2.059 -9.305 1.00 96.12 481 ILE A O 1
ATOM 3764 N N . PRO A 1 482 ? 12.709 1.822 -7.071 1.00 96.19 482 PRO A N 1
ATOM 3765 C CA . PRO A 1 482 ? 13.903 0.986 -7.045 1.00 96.19 482 PRO A CA 1
ATOM 3766 C C . PRO A 1 482 ? 13.654 -0.449 -7.509 1.00 96.19 482 PRO A C 1
ATOM 3768 O O . PRO A 1 482 ? 12.663 -1.069 -7.132 1.00 96.19 482 PRO A O 1
ATOM 3771 N N . THR A 1 483 ? 14.628 -1.030 -8.209 1.00 96.25 483 THR A N 1
ATOM 3772 C CA . THR A 1 483 ? 14.753 -2.486 -8.348 1.00 96.25 483 THR A CA 1
ATOM 3773 C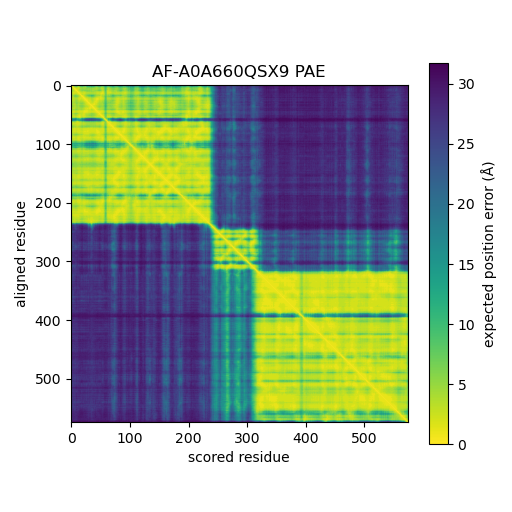 C . THR A 1 483 ? 15.126 -3.123 -7.006 1.00 96.25 483 THR A C 1
ATOM 3775 O O . THR A 1 483 ? 16.144 -2.778 -6.402 1.00 96.25 483 THR A O 1
ATOM 3778 N N . THR A 1 484 ? 14.355 -4.123 -6.580 1.00 96.88 484 THR A N 1
ATOM 3779 C CA . THR A 1 484 ? 14.654 -4.942 -5.396 1.00 96.88 484 THR A CA 1
ATOM 3780 C C . THR A 1 484 ? 15.631 -6.069 -5.723 1.00 96.88 484 THR A C 1
ATOM 3782 O O . THR A 1 484 ? 16.524 -6.358 -4.929 1.00 96.88 484 THR A O 1
ATOM 3785 N N . ALA A 1 485 ? 15.491 -6.720 -6.878 1.00 95.00 485 ALA A N 1
ATOM 3786 C CA . ALA A 1 485 ? 16.457 -7.714 -7.342 1.00 95.00 485 ALA A CA 1
ATOM 3787 C C . ALA A 1 485 ? 16.588 -7.701 -8.866 1.00 95.00 485 ALA A C 1
ATOM 3789 O O . ALA A 1 485 ? 15.589 -7.632 -9.581 1.00 95.00 485 ALA A O 1
ATOM 3790 N N . ASP A 1 486 ? 17.834 -7.782 -9.330 1.00 92.19 486 ASP A N 1
ATOM 3791 C CA . ASP A 1 486 ? 18.212 -7.796 -10.742 1.00 92.19 486 ASP A CA 1
ATOM 3792 C C . ASP A 1 486 ? 18.791 -9.166 -11.116 1.00 92.19 486 ASP A C 1
ATOM 3794 O O . ASP A 1 486 ? 19.575 -9.764 -10.365 1.00 92.19 486 ASP A O 1
ATOM 3798 N N . ALA A 1 487 ? 18.368 -9.677 -12.266 1.00 92.50 487 ALA A N 1
ATOM 3799 C CA . ALA A 1 487 ? 18.723 -10.995 -12.747 1.00 92.50 487 ALA A CA 1
ATOM 3800 C C . ALA A 1 487 ? 20.145 -11.033 -13.309 1.00 92.50 487 ALA A C 1
ATOM 3802 O O . ALA A 1 487 ? 20.403 -10.585 -14.422 1.00 92.50 487 ALA A O 1
ATOM 3803 N N . TYR A 1 488 ? 21.063 -11.648 -12.562 1.00 90.62 488 TYR A N 1
ATOM 3804 C CA . TYR A 1 488 ? 22.433 -11.896 -13.018 1.00 90.62 488 TYR A CA 1
ATOM 3805 C C . TYR A 1 488 ? 22.704 -13.394 -13.245 1.00 90.62 488 TYR A C 1
ATOM 3807 O O . TYR A 1 488 ? 22.028 -14.234 -12.649 1.00 90.62 488 TYR A O 1
ATOM 3815 N N . PRO A 1 489 ? 23.740 -13.763 -14.025 1.00 90.69 489 PRO A N 1
ATOM 3816 C CA . PRO A 1 489 ? 24.049 -15.163 -14.338 1.00 90.69 489 PRO A CA 1
ATOM 3817 C C . PRO A 1 489 ? 24.269 -16.078 -13.126 1.00 90.69 489 PRO A C 1
ATOM 3819 O O . PRO A 1 489 ? 23.973 -17.267 -13.191 1.00 90.69 489 PRO A O 1
ATOM 3822 N N . ASP A 1 490 ? 24.776 -15.534 -12.016 1.00 88.94 490 ASP A N 1
ATOM 3823 C CA . ASP A 1 490 ? 25.018 -16.289 -10.780 1.00 88.94 490 ASP A CA 1
ATOM 3824 C C . ASP A 1 490 ? 23.775 -16.335 -9.854 1.00 88.94 490 ASP A C 1
ATOM 3826 O O . ASP A 1 490 ? 23.866 -16.788 -8.707 1.00 88.94 490 ASP A O 1
ATOM 3830 N N . TRP A 1 491 ? 22.614 -15.829 -10.301 1.00 89.88 491 TRP A N 1
ATOM 3831 C CA . TRP A 1 491 ? 21.377 -15.816 -9.516 1.00 89.88 491 TRP A CA 1
ATOM 3832 C C . TRP A 1 491 ? 20.890 -17.246 -9.245 1.00 89.88 491 TRP A C 1
ATOM 3834 O O . TRP A 1 491 ? 21.051 -18.154 -10.057 1.00 89.88 491 TRP A O 1
ATOM 3844 N N . THR A 1 492 ? 20.304 -17.470 -8.069 1.00 95.00 492 THR A N 1
ATOM 3845 C CA . THR A 1 492 ? 19.830 -18.784 -7.631 1.00 95.00 492 THR A CA 1
ATOM 3846 C C . THR A 1 492 ? 18.385 -18.714 -7.163 1.00 95.00 492 THR A C 1
ATOM 3848 O O . THR A 1 492 ? 17.932 -17.692 -6.642 1.00 95.00 492 THR A O 1
ATOM 3851 N N . LEU A 1 493 ? 17.682 -19.848 -7.250 1.00 96.25 493 LEU A N 1
ATOM 3852 C CA . LEU A 1 493 ? 16.319 -19.981 -6.732 1.00 96.25 493 LEU A CA 1
ATOM 3853 C C . LEU A 1 493 ? 16.243 -19.700 -5.219 1.00 96.25 493 LEU A C 1
ATOM 3855 O O . LEU A 1 493 ? 15.232 -19.212 -4.725 1.00 96.25 493 LEU A O 1
ATOM 3859 N N . GLU A 1 494 ? 17.306 -19.987 -4.461 1.00 96.38 494 GLU A N 1
ATOM 3860 C CA . GLU A 1 494 ? 17.367 -19.676 -3.027 1.00 96.38 494 GLU A CA 1
ATOM 3861 C C . GLU A 1 494 ? 17.412 -18.163 -2.773 1.00 96.38 494 GLU A C 1
ATOM 3863 O O . GLU A 1 494 ? 16.682 -17.658 -1.914 1.00 96.38 494 GLU A O 1
ATOM 3868 N N . HIS A 1 495 ? 18.219 -17.428 -3.548 1.00 94.69 495 HIS A N 1
ATOM 3869 C CA . HIS A 1 495 ? 18.243 -15.971 -3.460 1.00 94.69 495 HIS A CA 1
ATOM 3870 C C . HIS A 1 495 ? 16.887 -15.381 -3.851 1.00 94.69 495 HIS A C 1
ATOM 3872 O O . HIS A 1 495 ? 16.349 -14.572 -3.101 1.00 94.69 495 HIS A O 1
ATOM 3878 N N . PHE A 1 496 ? 16.291 -15.851 -4.953 1.00 97.00 496 PHE A N 1
ATOM 3879 C CA . PHE A 1 496 ? 14.946 -15.453 -5.373 1.00 97.00 496 PHE A CA 1
ATOM 3880 C C . PHE A 1 496 ? 13.914 -15.628 -4.249 1.00 97.00 496 PHE A C 1
ATOM 3882 O O . PHE A 1 496 ? 13.225 -14.678 -3.890 1.00 97.00 496 PHE A O 1
ATOM 3889 N N . LYS A 1 497 ? 13.871 -16.802 -3.607 1.00 97.25 497 LYS A N 1
ATOM 3890 C CA . LYS A 1 497 ? 12.958 -17.070 -2.481 1.00 97.25 497 LYS A CA 1
ATOM 3891 C C . LYS A 1 497 ? 13.203 -16.160 -1.279 1.00 97.25 497 LYS A C 1
ATOM 3893 O O . LYS A 1 497 ? 12.252 -15.774 -0.608 1.00 97.25 497 LYS A O 1
ATOM 3898 N N . THR A 1 498 ? 14.459 -15.804 -1.012 1.00 96.25 498 THR A N 1
ATOM 3899 C CA . THR A 1 498 ? 14.799 -14.859 0.062 1.00 96.25 498 THR A CA 1
ATOM 3900 C C . THR A 1 498 ? 14.263 -13.464 -0.240 1.00 96.25 498 THR A C 1
ATOM 3902 O O . THR A 1 498 ? 13.704 -12.835 0.652 1.00 96.25 498 THR A O 1
ATOM 3905 N N . VAL A 1 499 ? 14.379 -13.003 -1.490 1.00 96.38 499 VAL A N 1
ATOM 3906 C CA . VAL A 1 499 ? 13.804 -11.722 -1.926 1.00 96.38 499 VAL A CA 1
ATOM 3907 C C . VAL A 1 499 ? 12.275 -11.767 -1.837 1.00 96.38 499 VAL A C 1
ATOM 3909 O O . VAL A 1 499 ? 11.670 -10.867 -1.266 1.00 96.38 499 VAL A O 1
ATOM 3912 N N . MET A 1 500 ? 11.640 -12.841 -2.320 1.00 96.94 500 MET A N 1
ATOM 3913 C CA . MET A 1 500 ? 10.178 -12.993 -2.288 1.00 96.94 500 MET A CA 1
ATOM 3914 C C . MET A 1 500 ? 9.602 -13.017 -0.870 1.00 96.94 500 MET A C 1
ATOM 3916 O O . MET A 1 500 ? 8.500 -12.525 -0.643 1.00 96.94 500 MET A O 1
ATOM 3920 N N . ALA A 1 501 ? 10.354 -13.531 0.106 1.00 93.81 501 ALA A N 1
ATOM 3921 C CA . ALA A 1 501 ? 9.950 -13.517 1.509 1.00 93.81 501 ALA A CA 1
ATOM 3922 C C . ALA A 1 501 ? 9.841 -12.101 2.108 1.00 93.81 501 ALA A C 1
ATOM 3924 O O . ALA A 1 501 ? 9.369 -11.970 3.231 1.00 93.81 501 ALA A O 1
ATOM 3925 N N . GLN A 1 502 ? 10.302 -11.063 1.400 1.00 92.12 502 GLN A N 1
ATOM 3926 C CA . GLN A 1 502 ? 10.207 -9.662 1.820 1.00 92.12 502 GLN A CA 1
ATOM 3927 C C . GLN A 1 502 ? 8.976 -8.932 1.253 1.00 92.12 502 GLN A C 1
ATOM 3929 O O . GLN A 1 502 ? 8.793 -7.755 1.550 1.00 92.12 502 GLN A O 1
ATOM 3934 N N . ALA A 1 503 ? 8.145 -9.585 0.432 1.00 88.62 503 ALA A N 1
ATOM 3935 C CA . ALA A 1 503 ? 6.919 -8.996 -0.116 1.00 88.62 503 ALA A CA 1
ATOM 3936 C C . ALA A 1 503 ? 5.818 -8.886 0.962 1.00 88.62 503 ALA A C 1
ATOM 3938 O O . ALA A 1 503 ? 4.830 -9.623 0.952 1.00 88.62 503 ALA A O 1
ATOM 3939 N N . GLU A 1 504 ? 6.027 -8.001 1.933 1.00 78.88 504 GLU A N 1
ATOM 3940 C CA . GLU A 1 504 ? 5.113 -7.698 3.038 1.00 78.88 504 GLU A CA 1
ATOM 3941 C C . GLU A 1 504 ? 4.057 -6.653 2.633 1.00 78.88 504 GLU A C 1
ATOM 3943 O O . GLU A 1 504 ? 4.211 -5.938 1.644 1.00 78.88 504 GLU A O 1
ATOM 3948 N N . SER A 1 505 ? 2.978 -6.543 3.412 1.00 73.81 505 SER A N 1
ATOM 3949 C CA . SER A 1 505 ? 1.900 -5.576 3.165 1.00 73.81 505 SER A CA 1
ATOM 3950 C C . SER A 1 505 ? 2.444 -4.147 3.101 1.00 73.81 505 SER A C 1
ATOM 3952 O O . SER A 1 505 ? 3.252 -3.743 3.937 1.00 73.81 505 SER A O 1
ATOM 3954 N N . GLY A 1 506 ? 1.961 -3.356 2.144 1.00 79.38 506 GLY A N 1
ATOM 3955 C CA . GLY A 1 506 ? 2.390 -1.967 1.953 1.00 79.38 506 GLY A CA 1
ATOM 3956 C C . GLY A 1 506 ? 3.694 -1.796 1.168 1.00 79.38 506 GLY A C 1
ATOM 3957 O O . GLY A 1 506 ? 4.053 -0.663 0.863 1.00 79.38 506 GLY A O 1
ATOM 3958 N N . LYS A 1 507 ? 4.392 -2.883 0.810 1.00 86.88 507 LYS A N 1
ATOM 3959 C CA . LYS A 1 507 ? 5.640 -2.843 0.039 1.00 86.88 507 LYS A CA 1
ATOM 3960 C C . LYS A 1 507 ? 5.578 -3.773 -1.164 1.00 86.88 507 LYS A C 1
ATOM 3962 O O . LYS A 1 507 ? 4.876 -4.779 -1.154 1.00 86.88 507 LYS A O 1
ATOM 3967 N N . VAL A 1 508 ? 6.337 -3.445 -2.204 1.00 95.12 508 VAL A N 1
ATOM 3968 C CA . VAL A 1 508 ? 6.393 -4.235 -3.439 1.00 95.12 508 VAL A CA 1
ATOM 3969 C C . VAL A 1 508 ? 7.817 -4.674 -3.706 1.00 95.12 508 VAL A C 1
ATOM 3971 O O . VAL A 1 508 ? 8.757 -3.879 -3.637 1.00 95.12 508 VAL A O 1
ATOM 3974 N N . VAL A 1 509 ? 7.973 -5.943 -4.069 1.00 98.06 509 VAL A N 1
ATOM 3975 C CA . VAL A 1 509 ? 9.219 -6.420 -4.661 1.00 98.06 509 VAL A CA 1
ATOM 3976 C C . VAL A 1 509 ? 9.217 -6.088 -6.151 1.00 98.06 509 VAL A C 1
ATOM 3978 O O . VAL A 1 509 ? 8.351 -6.553 -6.892 1.00 98.06 509 VAL A O 1
ATOM 3981 N N . ILE A 1 510 ? 10.207 -5.321 -6.599 1.00 98.25 510 ILE A N 1
ATOM 3982 C CA . ILE A 1 510 ? 10.401 -4.994 -8.014 1.00 98.25 510 ILE A CA 1
ATOM 3983 C C . ILE A 1 510 ? 11.507 -5.888 -8.574 1.00 98.25 510 ILE A C 1
ATOM 3985 O O . ILE A 1 510 ? 12.666 -5.785 -8.159 1.00 98.25 510 ILE A O 1
ATOM 3989 N N . LEU A 1 511 ? 11.153 -6.774 -9.502 1.00 98.19 511 LEU A N 1
ATOM 3990 C CA . LEU A 1 511 ? 12.105 -7.644 -10.181 1.00 98.19 511 LEU A CA 1
ATOM 3991 C C . LEU A 1 511 ? 12.476 -7.081 -11.547 1.00 98.19 511 LEU A C 1
ATOM 3993 O O . LEU A 1 511 ? 11.606 -6.731 -12.347 1.00 98.19 511 LEU A O 1
ATOM 3997 N N . GLN A 1 512 ? 13.776 -7.046 -11.812 1.00 96.75 512 GLN A N 1
ATOM 3998 C CA . GLN A 1 512 ? 14.344 -6.648 -13.089 1.00 96.75 512 GLN A CA 1
ATOM 3999 C C . GLN A 1 512 ? 14.984 -7.854 -13.768 1.00 96.75 512 GLN A C 1
ATOM 4001 O O . GLN A 1 512 ? 15.798 -8.567 -13.180 1.00 96.75 512 GLN A O 1
ATOM 4006 N N . PHE A 1 513 ? 14.618 -8.056 -15.025 1.00 97.31 513 PHE A N 1
ATOM 4007 C CA . PHE A 1 513 ? 15.230 -9.011 -15.932 1.00 97.31 513 PHE A CA 1
ATOM 4008 C C . PHE A 1 513 ? 15.672 -8.271 -17.191 1.00 97.31 513 PHE A C 1
ATOM 4010 O O . PHE A 1 513 ? 15.037 -7.305 -17.599 1.00 97.31 513 PHE A O 1
ATOM 4017 N N . HIS A 1 514 ? 16.730 -8.750 -17.835 1.00 95.44 514 HIS A N 1
ATOM 4018 C CA . HIS A 1 514 ? 17.064 -8.333 -19.196 1.00 95.44 514 HIS A CA 1
ATOM 4019 C C . HIS A 1 514 ? 16.516 -9.418 -20.126 1.00 95.44 514 HIS A C 1
ATOM 4021 O O . HIS A 1 514 ? 15.312 -9.446 -20.338 1.00 95.44 514 HIS A O 1
ATOM 4027 N N . GLY A 1 515 ? 17.299 -10.409 -20.561 1.00 93.25 515 GLY A N 1
ATOM 4028 C CA . GLY A 1 515 ? 16.789 -11.530 -21.374 1.00 93.25 515 GLY A CA 1
ATOM 4029 C C . GLY A 1 515 ? 16.816 -12.907 -20.701 1.00 93.25 515 GLY A C 1
ATOM 4030 O O . GLY A 1 515 ? 17.715 -13.236 -19.917 1.00 93.25 515 GLY A O 1
ATOM 4031 N N . VAL A 1 516 ? 15.874 -13.763 -21.116 1.00 96.50 516 VAL A N 1
ATOM 4032 C CA . VAL A 1 516 ? 15.683 -15.144 -20.636 1.00 96.50 516 VAL A CA 1
ATOM 4033 C C . VAL A 1 516 ? 15.648 -16.143 -21.816 1.00 96.50 516 VAL A C 1
ATOM 4035 O O . VAL A 1 516 ? 14.591 -16.667 -22.161 1.00 96.50 516 VAL A O 1
ATOM 4038 N N . PRO A 1 517 ? 16.771 -16.428 -22.499 1.00 95.50 517 PRO A N 1
ATOM 4039 C CA . PRO A 1 517 ? 18.113 -15.919 -22.262 1.00 95.50 517 PRO A CA 1
ATOM 4040 C C . PRO A 1 517 ? 18.393 -14.574 -22.961 1.00 95.50 517 PRO A C 1
ATOM 4042 O O . PRO A 1 517 ? 17.852 -14.311 -24.033 1.00 95.50 517 PRO A O 1
ATOM 4045 N N . ASP A 1 518 ? 19.310 -13.763 -22.419 1.00 93.94 518 ASP A N 1
ATOM 4046 C CA . ASP A 1 518 ? 20.070 -12.770 -23.194 1.00 93.94 518 ASP A CA 1
ATOM 4047 C C . ASP A 1 518 ? 21.434 -13.320 -23.643 1.00 93.94 518 ASP A C 1
ATOM 4049 O O . ASP A 1 518 ? 22.342 -13.527 -22.838 1.00 93.94 518 ASP A O 1
ATOM 4053 N N . VAL A 1 519 ? 21.595 -13.578 -24.940 1.00 92.56 519 VAL A N 1
ATOM 4054 C CA . VAL A 1 519 ? 22.876 -14.050 -25.496 1.00 92.56 519 VAL A CA 1
ATOM 4055 C C . VAL A 1 519 ? 23.783 -12.878 -25.890 1.00 92.56 519 VAL A C 1
ATOM 4057 O O . VAL A 1 519 ? 25.008 -13.030 -25.909 1.00 92.56 519 VAL A O 1
ATOM 4060 N N . ALA A 1 520 ? 23.205 -11.712 -26.187 1.00 92.81 520 ALA A N 1
ATOM 4061 C CA . ALA A 1 520 ? 23.936 -10.515 -26.590 1.00 92.81 520 ALA A CA 1
ATOM 4062 C C . ALA A 1 520 ? 24.551 -9.790 -25.379 1.00 92.81 520 ALA A C 1
ATOM 4064 O O . ALA A 1 520 ? 25.665 -9.267 -25.482 1.00 92.81 520 ALA A O 1
ATOM 4065 N N . HIS A 1 521 ? 23.885 -9.848 -24.222 1.00 92.19 521 HIS A N 1
ATOM 4066 C CA . HIS A 1 521 ? 24.334 -9.285 -22.948 1.00 92.19 521 HIS A CA 1
ATOM 4067 C C . HIS A 1 521 ? 24.513 -10.372 -21.867 1.00 92.19 521 HIS A C 1
ATOM 4069 O O . HIS A 1 521 ? 23.773 -10.434 -20.882 1.00 92.19 521 HIS A O 1
ATOM 4075 N N . PRO A 1 522 ? 25.542 -11.234 -21.977 1.00 92.31 522 PRO A N 1
ATOM 4076 C CA . PRO A 1 522 ? 25.707 -12.388 -21.089 1.00 92.31 522 PRO A CA 1
ATOM 4077 C C . PRO A 1 522 ? 25.968 -12.039 -19.612 1.00 92.31 522 PRO A C 1
ATOM 4079 O O . PRO A 1 522 ? 25.965 -12.940 -18.782 1.00 92.31 522 PRO A O 1
ATOM 4082 N N . TRP A 1 523 ? 26.228 -10.773 -19.263 1.00 90.69 523 TRP A N 1
ATOM 4083 C CA . TRP A 1 523 ? 26.446 -10.332 -17.877 1.00 90.69 523 TRP A CA 1
ATOM 4084 C C . TRP A 1 523 ? 25.148 -10.068 -17.097 1.00 90.69 523 TRP A C 1
ATOM 4086 O O . TRP A 1 523 ? 25.210 -9.996 -15.875 1.00 90.69 523 TRP A O 1
ATOM 4096 N N . VAL A 1 524 ? 24.004 -9.963 -17.780 1.00 90.12 524 VAL A N 1
ATOM 4097 C CA . VAL A 1 524 ? 22.648 -9.742 -17.220 1.00 90.12 524 VAL A CA 1
ATOM 4098 C C . VAL A 1 524 ? 21.652 -10.821 -17.676 1.00 90.12 524 VAL A C 1
ATOM 4100 O O . VAL A 1 524 ? 20.435 -10.685 -17.590 1.00 90.12 524 VAL A O 1
ATOM 4103 N N . HIS A 1 525 ? 22.186 -11.924 -18.196 1.00 93.25 525 HIS A N 1
ATOM 4104 C CA . HIS A 1 525 ? 21.417 -13.070 -18.653 1.00 93.25 525 HIS A CA 1
ATOM 4105 C C . HIS A 1 525 ? 20.786 -13.840 -17.480 1.00 93.25 525 HIS A C 1
ATOM 4107 O O . HIS A 1 525 ? 21.448 -14.092 -16.470 1.00 93.25 525 HIS A O 1
ATOM 4113 N N . CYS A 1 526 ? 19.546 -14.304 -17.660 1.00 95.25 526 CYS A N 1
ATOM 4114 C CA . CYS A 1 526 ? 18.880 -15.245 -16.762 1.00 95.25 526 CYS A CA 1
ATOM 4115 C C . CYS A 1 526 ? 18.637 -16.600 -17.448 1.00 95.25 526 CYS A C 1
ATOM 4117 O O . CYS A 1 526 ? 18.092 -16.656 -18.554 1.00 95.25 526 CYS A O 1
ATOM 4119 N N . ASP A 1 527 ? 19.020 -17.695 -16.783 1.00 96.12 527 ASP A N 1
ATOM 4120 C CA . ASP A 1 527 ? 18.808 -19.054 -17.290 1.00 96.12 527 ASP A CA 1
ATOM 4121 C C . ASP A 1 527 ? 17.299 -19.377 -17.406 1.00 96.12 527 ASP A C 1
ATOM 4123 O O . ASP A 1 527 ? 16.563 -19.187 -16.433 1.00 96.12 527 ASP A O 1
ATOM 4127 N N . PRO A 1 528 ? 16.815 -19.898 -18.553 1.00 97.19 528 PRO A N 1
ATOM 4128 C CA . PRO A 1 528 ? 15.390 -20.178 -18.747 1.00 97.19 528 PRO A CA 1
ATOM 4129 C C . PRO A 1 528 ? 14.789 -21.183 -17.763 1.00 97.19 528 PRO A C 1
ATOM 4131 O O . PRO A 1 528 ? 13.634 -21.030 -17.376 1.00 97.19 528 PRO A O 1
ATOM 4134 N N . VAL A 1 529 ? 15.559 -22.189 -17.330 1.00 97.50 529 VAL A N 1
ATOM 4135 C CA . VAL A 1 529 ? 15.081 -23.194 -16.367 1.00 97.50 529 VAL A CA 1
ATOM 4136 C C . VAL A 1 529 ? 14.951 -22.569 -14.983 1.00 97.50 529 VAL A C 1
ATOM 4138 O O . VAL A 1 529 ? 13.997 -22.855 -14.263 1.00 97.50 529 VAL A O 1
ATOM 4141 N N . LEU A 1 530 ? 15.891 -21.701 -14.602 1.00 97.19 530 LEU A N 1
ATOM 4142 C CA . LEU A 1 530 ? 15.772 -20.936 -13.365 1.00 97.19 530 LEU A CA 1
ATOM 4143 C C . LEU A 1 530 ? 14.560 -19.996 -13.406 1.00 97.19 530 LEU A C 1
ATOM 4145 O O . LEU A 1 530 ? 13.819 -19.933 -12.430 1.00 97.19 530 LEU A O 1
ATOM 4149 N N . PHE A 1 531 ? 14.343 -19.288 -14.516 1.00 98.38 531 PHE A N 1
ATOM 4150 C CA . PHE A 1 531 ? 13.200 -18.388 -14.661 1.00 98.38 531 PHE A CA 1
ATOM 4151 C C . PHE A 1 531 ? 11.864 -19.129 -14.531 1.00 98.38 531 PHE A C 1
ATOM 4153 O O . PHE A 1 531 ? 11.007 -18.687 -13.770 1.00 98.38 531 PHE A O 1
ATOM 4160 N N . GLU A 1 532 ? 11.717 -20.283 -15.189 1.00 98.50 532 GLU A N 1
ATOM 4161 C CA . GLU A 1 532 ? 10.535 -21.147 -15.057 1.00 98.50 532 GLU A CA 1
ATOM 4162 C C . GLU A 1 532 ? 10.298 -21.543 -13.592 1.00 98.50 532 GLU A C 1
ATOM 4164 O O . GLU A 1 532 ? 9.215 -21.320 -13.063 1.00 98.50 532 GLU A O 1
ATOM 4169 N N . GLN A 1 533 ? 11.339 -21.986 -12.878 1.00 98.38 533 GLN A N 1
ATOM 4170 C CA . GLN A 1 533 ? 11.238 -22.316 -11.448 1.00 98.38 533 GLN A CA 1
ATOM 4171 C C . GLN A 1 533 ? 10.837 -21.125 -10.568 1.00 98.38 533 GLN A C 1
ATOM 4173 O O . GLN A 1 533 ? 10.175 -21.303 -9.542 1.00 98.38 533 GLN A O 1
ATOM 4178 N N . CYS A 1 534 ? 11.275 -19.918 -10.923 1.00 98.44 534 CYS A N 1
ATOM 4179 C CA . CYS A 1 534 ? 10.888 -18.697 -10.228 1.00 98.44 534 CYS A CA 1
ATOM 4180 C C . CYS A 1 534 ? 9.407 -18.374 -10.468 1.00 98.44 534 CYS A C 1
ATOM 4182 O O . CYS A 1 534 ? 8.704 -18.072 -9.505 1.00 98.44 534 CYS A O 1
ATOM 4184 N N . MET A 1 535 ? 8.921 -18.473 -11.710 1.00 98.56 535 MET A N 1
ATOM 4185 C CA . MET A 1 535 ? 7.511 -18.226 -12.043 1.00 98.56 535 MET A CA 1
ATOM 4186 C C . MET A 1 535 ? 6.588 -19.281 -11.424 1.00 98.56 535 MET A C 1
ATOM 4188 O O . MET A 1 535 ? 5.591 -18.917 -10.799 1.00 98.56 535 MET A O 1
ATOM 4192 N N . ASP A 1 536 ? 6.973 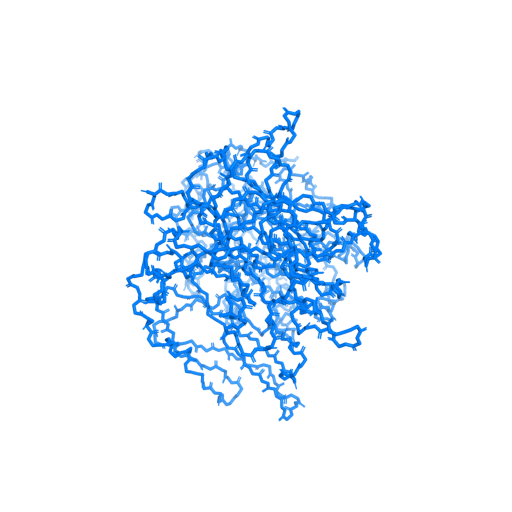-20.559 -11.482 1.00 97.50 536 ASP A N 1
ATOM 4193 C CA . ASP A 1 536 ? 6.290 -21.657 -10.789 1.00 97.50 536 ASP A CA 1
ATOM 4194 C C . ASP A 1 536 ? 6.171 -21.368 -9.291 1.00 97.50 536 ASP A C 1
ATOM 4196 O O . ASP A 1 536 ? 5.103 -21.517 -8.708 1.00 97.50 536 ASP A O 1
ATOM 4200 N N . TYR A 1 537 ? 7.247 -20.890 -8.656 1.00 98.31 537 TYR A N 1
ATOM 4201 C CA . TYR A 1 537 ? 7.214 -20.544 -7.238 1.00 98.31 537 TYR A CA 1
ATOM 4202 C C . TYR A 1 537 ? 6.253 -19.392 -6.926 1.00 98.31 537 TYR A C 1
ATOM 4204 O O . TYR A 1 537 ? 5.554 -19.459 -5.915 1.00 98.31 537 TYR A O 1
ATOM 4212 N N . LEU A 1 538 ? 6.215 -18.340 -7.752 1.00 97.25 538 LEU A N 1
ATOM 4213 C CA . LEU A 1 538 ? 5.261 -17.240 -7.566 1.00 97.25 538 LEU A CA 1
ATOM 4214 C C . LEU A 1 538 ? 3.821 -17.757 -7.635 1.00 97.25 538 LEU A C 1
ATOM 4216 O O . LEU A 1 538 ? 3.006 -17.397 -6.786 1.00 97.25 538 LEU A O 1
ATOM 4220 N N . ALA A 1 539 ? 3.534 -18.641 -8.593 1.00 87.38 539 ALA A N 1
ATOM 4221 C CA . ALA A 1 539 ? 2.209 -19.224 -8.774 1.00 87.38 539 ALA A CA 1
ATOM 4222 C C . ALA A 1 539 ? 1.848 -20.152 -7.604 1.00 87.38 539 ALA A C 1
ATOM 4224 O O . ALA A 1 539 ? 0.812 -19.975 -6.970 1.00 87.38 539 ALA A O 1
ATOM 4225 N N . ASP A 1 540 ? 2.742 -21.077 -7.246 1.00 88.81 540 ASP A N 1
ATOM 4226 C CA . ASP A 1 540 ? 2.567 -22.039 -6.151 1.00 88.81 540 ASP A CA 1
ATOM 4227 C C . ASP A 1 540 ? 2.406 -21.377 -4.776 1.00 88.81 540 ASP A C 1
ATOM 4229 O O . ASP A 1 540 ? 1.955 -22.016 -3.822 1.00 88.81 540 ASP A O 1
ATOM 4233 N N . GLN A 1 541 ? 2.868 -20.135 -4.620 1.00 90.81 541 GLN A N 1
ATOM 4234 C CA . GLN A 1 541 ? 2.792 -19.378 -3.372 1.00 90.81 541 GLN A CA 1
ATOM 4235 C C . GLN A 1 541 ? 1.752 -18.254 -3.405 1.00 90.81 541 GLN A C 1
ATOM 4237 O O . GLN A 1 541 ? 1.719 -17.459 -2.459 1.00 90.81 541 GLN A O 1
ATOM 4242 N N . ASP A 1 542 ? 0.895 -18.224 -4.429 1.00 84.75 542 ASP A N 1
ATOM 4243 C CA . ASP A 1 542 ? -0.201 -17.267 -4.594 1.00 84.75 542 ASP A CA 1
ATOM 4244 C C . ASP A 1 542 ? 0.281 -15.800 -4.546 1.00 84.75 542 ASP A C 1
ATOM 4246 O O . ASP A 1 542 ? -0.280 -14.972 -3.825 1.00 84.75 542 ASP A O 1
ATOM 4250 N N . PHE A 1 543 ? 1.367 -15.476 -5.256 1.00 91.38 543 PHE A N 1
ATOM 4251 C CA . PHE A 1 543 ? 1.822 -14.090 -5.396 1.00 91.38 543 PHE A CA 1
ATOM 4252 C C . PHE A 1 543 ? 0.913 -13.293 -6.337 1.00 91.38 543 PHE A C 1
ATOM 4254 O O . PHE A 1 543 ? 0.484 -13.778 -7.382 1.00 91.38 543 PHE A O 1
ATOM 4261 N N . ASN A 1 544 ? 0.677 -12.031 -5.984 1.00 88.31 544 ASN A N 1
ATOM 4262 C CA . ASN A 1 544 ? 0.034 -11.052 -6.847 1.00 88.31 544 ASN A CA 1
ATOM 4263 C C . ASN A 1 544 ? 1.087 -10.452 -7.792 1.00 88.31 544 ASN A C 1
ATOM 4265 O O . ASN A 1 544 ? 1.862 -9.582 -7.390 1.00 88.31 544 ASN A O 1
ATOM 4269 N N . VAL A 1 545 ? 1.145 -10.955 -9.026 1.00 95.56 545 VAL A N 1
ATOM 4270 C CA . VAL A 1 545 ? 2.175 -10.595 -10.010 1.00 95.56 545 VAL A CA 1
ATOM 4271 C C . VAL A 1 545 ? 1.612 -9.622 -11.041 1.00 95.56 545 VAL A C 1
ATOM 4273 O O . VAL A 1 545 ? 0.767 -9.987 -11.862 1.00 95.56 545 VAL A O 1
ATOM 4276 N N . ILE A 1 546 ? 2.086 -8.379 -10.992 1.00 95.00 546 ILE A N 1
ATOM 4277 C CA . ILE A 1 546 ? 1.491 -7.249 -11.711 1.00 95.00 546 ILE A CA 1
ATOM 4278 C C . ILE A 1 546 ? 2.502 -6.517 -12.607 1.00 95.00 546 ILE A C 1
ATOM 4280 O O . ILE A 1 546 ? 3.719 -6.648 -12.445 1.00 95.00 546 ILE A O 1
ATOM 4284 N N . ALA A 1 547 ? 1.999 -5.721 -13.554 1.00 96.75 547 ALA A N 1
ATOM 4285 C CA . ALA A 1 547 ? 2.824 -4.767 -14.292 1.00 96.75 547 ALA A CA 1
ATOM 4286 C C . ALA A 1 547 ? 3.055 -3.491 -13.461 1.00 96.75 547 ALA A C 1
ATOM 4288 O O . ALA A 1 547 ? 2.336 -3.212 -12.501 1.00 96.75 547 ALA A O 1
ATOM 4289 N N . LEU A 1 548 ? 4.040 -2.680 -13.840 1.00 96.50 548 LEU A N 1
ATOM 4290 C CA . LEU A 1 548 ? 4.365 -1.433 -13.151 1.00 96.50 548 LEU A CA 1
ATOM 4291 C C . LEU A 1 548 ? 3.201 -0.428 -13.191 1.00 96.50 548 LEU A C 1
ATOM 4293 O O . LEU A 1 548 ? 2.910 0.180 -12.163 1.00 96.50 548 LEU A O 1
ATOM 4297 N N . ARG A 1 549 ? 2.481 -0.293 -14.319 1.00 93.81 549 ARG A N 1
ATOM 4298 C CA . ARG A 1 549 ? 1.279 0.571 -14.393 1.00 93.81 549 ARG A CA 1
ATOM 4299 C C . ARG A 1 549 ? 0.186 0.173 -13.408 1.00 93.81 549 ARG A C 1
ATOM 4301 O O . ARG A 1 549 ? -0.590 1.023 -12.983 1.00 93.81 549 ARG A O 1
ATOM 4308 N N . ASP A 1 550 ? 0.123 -1.108 -13.054 1.00 90.12 550 ASP A N 1
ATOM 4309 C CA . ASP A 1 550 ? -0.916 -1.646 -12.180 1.00 90.12 550 ASP A CA 1
ATOM 4310 C C . ASP A 1 550 ? -0.653 -1.264 -10.710 1.00 90.12 550 ASP A C 1
ATOM 4312 O O . ASP A 1 550 ? -1.439 -1.619 -9.834 1.00 90.12 550 ASP A O 1
ATOM 4316 N N . LEU A 1 551 ? 0.425 -0.514 -10.427 1.00 88.56 551 LEU A N 1
ATOM 4317 C CA . LEU A 1 551 ? 0.650 0.124 -9.133 1.00 88.56 551 LEU A CA 1
ATOM 4318 C C . LEU A 1 551 ? -0.263 1.332 -8.885 1.00 88.56 551 LEU A C 1
ATOM 4320 O O . LEU A 1 551 ? -0.506 1.662 -7.725 1.00 88.56 551 LEU A O 1
ATOM 4324 N N . GLU A 1 552 ? -0.772 1.979 -9.942 1.00 85.19 552 GLU A N 1
ATOM 4325 C CA . GLU A 1 552 ? -1.603 3.195 -9.863 1.00 85.19 552 GLU A CA 1
ATOM 4326 C C . GLU A 1 552 ? -2.700 3.146 -8.782 1.00 85.19 552 GLU A C 1
ATOM 4328 O O . GLU A 1 552 ? -2.838 4.118 -8.041 1.00 85.19 552 GLU A O 1
ATOM 4333 N N . PRO A 1 553 ? -3.442 2.039 -8.605 1.00 72.62 553 PRO A N 1
ATOM 4334 C CA . PRO A 1 553 ? -4.521 1.977 -7.622 1.00 72.62 553 PRO A CA 1
ATOM 4335 C C . PRO A 1 553 ? -4.073 1.889 -6.157 1.00 72.62 553 PRO A C 1
ATOM 4337 O O . PRO A 1 553 ? -4.924 1.977 -5.267 1.00 72.62 553 PRO A O 1
ATOM 4340 N N . TYR A 1 554 ? -2.779 1.661 -5.902 1.00 74.88 554 TYR A N 1
ATOM 4341 C CA . TYR A 1 554 ? -2.201 1.558 -4.555 1.00 74.88 554 TYR A CA 1
ATOM 4342 C C . TYR A 1 554 ? -1.387 2.783 -4.145 1.00 74.88 554 TYR A C 1
ATOM 4344 O O . TYR A 1 554 ? -0.743 2.786 -3.094 1.00 74.88 554 TYR A O 1
ATOM 4352 N N . ILE A 1 555 ? -1.404 3.823 -4.971 1.00 76.38 555 ILE A N 1
ATOM 4353 C CA . ILE A 1 555 ? -0.624 5.030 -4.763 1.00 76.38 555 ILE A CA 1
ATOM 4354 C C . ILE A 1 555 ? -1.564 6.218 -4.611 1.00 76.38 555 ILE A C 1
ATOM 4356 O O . ILE A 1 555 ? -2.506 6.389 -5.382 1.00 76.38 555 ILE A O 1
ATOM 4360 N N . ASP A 1 556 ? -1.283 7.055 -3.616 1.00 69.50 556 ASP A N 1
ATOM 4361 C CA . ASP A 1 556 ? -1.928 8.356 -3.479 1.00 69.50 556 ASP A CA 1
ATOM 4362 C C . ASP A 1 556 ? -1.293 9.344 -4.474 1.00 69.50 556 ASP A C 1
ATOM 4364 O O . ASP A 1 556 ? -0.116 9.686 -4.323 1.00 69.50 556 ASP A O 1
ATOM 4368 N N . PRO A 1 557 ? -2.033 9.798 -5.505 1.00 61.00 557 PRO A N 1
ATOM 4369 C CA . PRO A 1 557 ? -1.493 10.697 -6.521 1.00 61.00 557 PRO A CA 1
ATOM 4370 C C . PRO A 1 557 ? -1.125 12.082 -5.967 1.00 61.00 557 PRO A C 1
ATOM 4372 O O . PRO A 1 557 ? -0.356 12.799 -6.610 1.00 61.00 557 PRO A O 1
ATOM 4375 N N . ASP A 1 558 ? -1.647 12.454 -4.795 1.00 60.19 558 ASP A N 1
ATOM 4376 C CA . ASP A 1 558 ? -1.382 13.734 -4.136 1.00 60.19 558 ASP A CA 1
ATOM 4377 C C . ASP A 1 558 ? -0.263 13.636 -3.081 1.00 60.19 558 ASP A C 1
ATOM 4379 O O . ASP A 1 558 ? 0.110 14.642 -2.467 1.00 60.19 558 ASP A O 1
ATOM 4383 N N . PHE A 1 559 ? 0.308 12.445 -2.868 1.00 66.75 559 PHE A N 1
ATOM 4384 C CA . PHE A 1 559 ? 1.372 12.250 -1.892 1.00 66.75 559 PHE A CA 1
ATOM 4385 C C . PHE A 1 559 ? 2.699 12.852 -2.375 1.00 66.75 559 PHE A C 1
ATOM 4387 O O . PHE A 1 559 ? 3.359 12.354 -3.289 1.00 66.75 559 PHE A O 1
ATOM 4394 N N . GLU A 1 560 ? 3.128 13.934 -1.719 1.00 63.47 560 GLU A N 1
ATOM 4395 C CA . GLU A 1 560 ? 4.458 14.509 -1.923 1.00 63.47 560 GLU A CA 1
ATOM 4396 C C . GLU A 1 560 ? 5.522 13.668 -1.203 1.00 63.47 560 GLU A C 1
ATOM 4398 O O . GLU A 1 560 ? 5.746 13.780 0.011 1.00 63.47 560 GLU A O 1
ATOM 4403 N N . THR A 1 561 ? 6.213 12.831 -1.976 1.00 71.19 561 THR A N 1
ATOM 4404 C CA . THR A 1 561 ? 7.337 12.037 -1.477 1.00 71.19 561 THR A CA 1
ATOM 4405 C C . THR A 1 561 ? 8.498 12.950 -1.063 1.00 71.19 561 THR A C 1
ATOM 4407 O O . THR A 1 561 ? 8.762 13.996 -1.660 1.00 71.19 561 THR A O 1
ATOM 4410 N N . HIS A 1 562 ? 9.213 12.555 -0.009 1.00 71.12 562 HIS A N 1
ATOM 4411 C CA . HIS A 1 562 ? 10.447 13.218 0.429 1.00 71.12 562 HIS A CA 1
ATOM 4412 C C . HIS A 1 562 ? 11.682 12.402 0.026 1.00 71.12 562 HIS A C 1
ATOM 4414 O O . HIS A 1 562 ? 12.693 12.410 0.736 1.00 71.12 562 HIS A O 1
ATOM 4420 N N . ASP A 1 563 ? 11.589 11.685 -1.097 1.00 81.88 563 ASP A N 1
ATOM 4421 C CA . ASP A 1 563 ? 12.635 10.790 -1.571 1.00 81.88 563 ASP A CA 1
ATOM 4422 C C . ASP A 1 563 ? 13.956 11.574 -1.740 1.00 81.88 563 ASP A C 1
ATOM 4424 O O . ASP A 1 563 ? 14.049 12.511 -2.545 1.00 81.88 563 ASP A O 1
ATOM 4428 N N . PRO A 1 564 ? 15.014 11.237 -0.978 1.00 78.31 564 PRO A N 1
ATOM 4429 C CA . PRO A 1 564 ? 16.272 11.974 -1.013 1.00 78.31 564 PRO A CA 1
ATOM 4430 C C . PRO A 1 564 ? 17.003 11.861 -2.359 1.00 78.31 564 PRO A C 1
ATOM 4432 O O . PRO A 1 564 ? 17.957 12.617 -2.591 1.00 78.31 564 PRO A O 1
ATOM 4435 N N . THR A 1 565 ? 16.610 10.925 -3.227 1.00 84.94 565 THR A N 1
ATOM 4436 C CA . THR A 1 565 ? 17.166 10.762 -4.574 1.00 84.94 565 THR A CA 1
ATOM 4437 C C . THR A 1 565 ? 16.682 11.854 -5.536 1.00 84.94 565 THR A C 1
ATOM 4439 O O . THR A 1 565 ? 17.449 12.247 -6.416 1.00 84.94 565 THR A O 1
ATOM 4442 N N . LEU A 1 566 ? 15.519 12.474 -5.286 1.00 84.25 566 LEU A N 1
ATOM 4443 C CA . LEU A 1 566 ? 14.942 13.557 -6.105 1.00 84.25 566 LEU A CA 1
ATOM 4444 C C . LEU A 1 566 ? 15.838 14.793 -6.247 1.00 84.25 566 LEU A C 1
ATOM 4446 O O . LEU A 1 566 ? 15.684 15.577 -7.177 1.00 84.25 566 LEU A O 1
ATOM 4450 N N . GLN A 1 567 ? 16.753 15.015 -5.301 1.00 83.06 567 GLN A N 1
ATOM 4451 C CA . GLN A 1 567 ? 17.619 16.201 -5.260 1.00 83.06 567 GLN A CA 1
ATOM 4452 C C . GLN A 1 567 ? 19.068 15.895 -5.655 1.00 83.06 567 GLN A C 1
ATOM 4454 O O . GLN A 1 567 ? 19.946 16.759 -5.552 1.00 83.06 567 GLN A O 1
ATOM 4459 N N . LYS A 1 568 ? 19.351 14.659 -6.071 1.00 86.69 568 LYS A N 1
ATOM 4460 C CA . LYS A 1 568 ? 20.698 14.180 -6.379 1.00 86.69 568 LYS A CA 1
ATOM 4461 C C . LYS A 1 568 ? 20.807 13.783 -7.846 1.00 86.69 568 LYS A C 1
ATOM 4463 O O . LYS A 1 568 ? 19.828 13.473 -8.510 1.00 86.69 568 LYS A O 1
ATOM 4468 N N . ARG A 1 569 ? 22.035 13.847 -8.355 1.00 89.19 569 ARG A N 1
ATOM 4469 C CA . ARG A 1 569 ? 22.382 13.425 -9.713 1.00 89.19 569 ARG A CA 1
ATOM 4470 C C . ARG A 1 569 ? 23.115 12.101 -9.625 1.00 89.19 569 ARG A C 1
ATOM 4472 O O . ARG A 1 569 ? 24.064 11.997 -8.846 1.00 89.19 569 ARG A O 1
ATOM 4479 N N . TYR A 1 570 ? 22.690 11.149 -10.439 1.00 88.44 570 TYR A N 1
ATOM 4480 C CA . TYR A 1 570 ? 23.252 9.809 -10.511 1.00 88.44 570 TYR A CA 1
ATOM 4481 C C . TYR A 1 570 ? 23.827 9.609 -11.912 1.00 88.44 570 TYR A C 1
ATOM 4483 O O . TYR A 1 570 ? 23.113 9.159 -12.810 1.00 88.44 570 TYR A O 1
ATOM 4491 N N . PRO A 1 571 ? 25.074 10.063 -12.147 1.00 83.31 571 PRO A N 1
ATOM 4492 C CA . PRO A 1 571 ? 25.721 9.926 -13.443 1.00 83.31 571 PRO A CA 1
ATOM 4493 C C . PRO A 1 571 ? 26.001 8.455 -13.748 1.00 83.31 571 PRO A C 1
ATOM 4495 O O . PRO A 1 571 ? 26.044 7.619 -12.851 1.00 83.31 571 PRO A O 1
ATOM 4498 N N . TYR A 1 572 ? 26.219 8.163 -15.025 1.00 71.94 572 TYR A N 1
ATOM 4499 C CA . TYR A 1 572 ? 26.689 6.860 -15.468 1.00 71.94 572 TYR A CA 1
ATOM 4500 C C . TYR A 1 572 ? 28.046 6.555 -14.810 1.00 71.94 572 TYR A C 1
ATOM 4502 O O . TYR A 1 572 ? 29.024 7.271 -15.051 1.00 71.94 572 TYR A O 1
ATOM 4510 N N . ASP A 1 573 ? 28.107 5.517 -13.976 1.00 59.56 573 ASP A N 1
ATOM 4511 C CA . ASP A 1 573 ? 29.367 5.003 -13.438 1.00 59.56 573 ASP A CA 1
ATOM 4512 C C . ASP A 1 573 ? 30.034 4.128 -14.516 1.00 59.56 573 ASP A C 1
ATOM 4514 O O . ASP A 1 573 ? 29.516 3.076 -14.889 1.00 59.56 573 ASP A O 1
ATOM 4518 N N . LEU A 1 574 ? 31.162 4.610 -15.055 1.00 44.62 574 LEU A N 1
ATOM 4519 C CA . LEU A 1 574 ? 31.986 3.923 -16.064 1.00 44.62 574 LEU A CA 1
ATOM 4520 C C . LEU A 1 574 ? 32.653 2.643 -15.557 1.00 44.62 574 LEU A C 1
ATOM 4522 O O . LEU A 1 574 ? 33.252 2.688 -14.455 1.00 44.62 574 LEU A O 1
#

Sequence (574 aa):
NQWYTDSSGSGNHLSTWGSTSRPTATNGVPFSTVPQTGATNGLALDFDRSDDLGTFGAQTLGKMIEPYAFTNGWTVECSFKTRDYSWAVVVGKDGRRSDAVPGAQEGLASPFGVKLCGDPNWREYKRIGVNFVDGAGYDRWVWSLVPVVLGNWYDLAVTCDNSIVSLYLREEGQADYVLQDYCPVAGGTSFDLWEKPWMVGRGMYNNGATDWFNGLIDEVRISNVALDPAKFLQAPGDFSEPPAEPGPTCNLDGGQLSWNSTNDAFYAVEYSTNLISNDWRTVTNGIAATPDTNSVPLPPSDQDSEFYRVLQSSAVWPIPEKTVVLTFDDAVQSHLDFVAPLLTNHGFNATFFVTEAWMNDTANFMTWEDIGEIHQMGFEIGNHSRNHGLPWLAEFDFSQAASTNQLRDELAYVEAQLANVGVSNLVSFGWPNNNFGPEAQQVLKEEGYKFARRGAQPEEPYGHIRMGPLYDPMEHDLLLIPTTADAYPDWTLEHFKTVMAQAESGKVVILQFHGVPDVAHPWVHCDPVLFEQCMDYLADQDFNVIALRDLEPYIDPDFETHDPTLQKRYPYDL

pLDDT: mean 85.69, std 13.56, range [30.84, 98.88]

Radius of gyration: 28.62 Å; Cα contacts (8 Å, |Δi|>4): 1357; chains: 1; bounding box: 65×50×82 Å

Secondary structure (DSSP, 8-state):
--TT--SSSSS---B-SSTTSPPEEES--S-SB-TTT--B---EEEEESS--EE-PPBTTB--TTSS---BTBEEEEEEEEESS-SSEEEEEE-S-GGGT-TTPPP--B-SEEEEE---TTSTTTT-EEEEEEBTTS-EEEEE-SSPPPTT--EEEEEEE-SSEEEEEEEETT-SS-EEEEEEE-SSSB-GGG----EEES-EEETTEEE---EEEEEEEEEESS---GGGSTTS-------S------EEEETTEEEEE--TT-EEEEEEES-TTTT--EEEEEEEEPPSSEEEEEPPP--SS--EEEEEEESSPPPPPTTEEEEEE-TTBTHIIIIIHHHHHHHT---EEEE-STTTT-TTTB--HHHHHHHHHTT-EEEE--SSTT-HHHH---TTSGGGHHHHHHHHHHHHHHHHHTT-----EEE-GGG-B-HHHHHHHHHTT--EEEE-STTTS-TTS----PPB-TTTS-TTSEEPSEE--TT--HHHHHHHHTT--TT-BEEEEES-TT-SS-TTS---HHHHHHHHHHHHHTT-EEE-GGGGGGGS-TT-----GGGG--B----

Solvent-accessible surface area (backbone atoms only — not comparable to full-atom values): 30230 Å² total; per-residue (Å²): 144,72,94,50,62,49,83,83,75,69,70,53,37,48,43,48,95,44,86,85,20,47,55,46,81,38,71,77,51,95,46,70,40,38,42,53,74,67,44,78,38,71,64,17,36,38,32,81,50,65,27,42,35,20,33,69,49,63,103,87,53,77,35,65,73,21,54,39,54,45,86,63,9,26,24,45,33,34,31,39,26,41,72,69,57,52,47,20,11,56,41,23,30,39,46,36,43,45,78,62,40,93,85,23,58,83,56,38,50,28,42,28,28,39,28,35,31,36,48,87,88,46,94,54,40,38,14,46,29,39,42,32,38,24,38,68,33,44,82,44,73,33,45,43,80,56,61,65,60,73,72,41,42,33,43,36,39,37,28,25,66,36,48,42,38,39,35,30,42,24,52,70,92,54,79,57,72,38,83,41,31,64,43,80,42,48,72,26,55,40,56,29,63,38,78,32,42,42,28,38,28,25,34,31,44,68,81,35,82,38,34,36,21,43,31,40,42,35,75,74,46,78,43,68,34,44,62,59,73,83,70,36,61,73,22,76,58,81,66,74,75,67,70,74,70,74,68,57,64,69,46,80,55,98,55,32,45,30,30,46,37,53,83,85,32,34,30,30,35,31,35,25,75,41,90,85,76,69,59,67,43,79,75,47,63,50,44,67,44,35,91,60,52,41,70,44,80,49,76,84,79,89,66,98,58,74,46,75,50,77,48,78,34,87,59,64,44,77,40,51,57,36,25,33,31,38,37,32,35,68,35,30,32,24,44,66,79,42,46,52,60,51,34,57,76,73,71,44,42,28,24,40,19,36,34,56,66,58,35,88,42,68,88,58,15,36,51,66,64,52,52,30,48,47,42,74,75,68,39,46,64,22,44,19,41,31,56,44,60,38,55,93,81,65,72,41,45,43,28,41,71,86,30,40,66,55,50,50,56,27,47,54,50,46,51,55,55,35,46,77,42,75,43,75,86,64,38,38,35,38,40,42,79,51,25,36,15,50,54,37,52,50,47,41,53,74,76,55,36,61,36,16,41,29,42,30,58,91,81,30,71,86,97,54,97,55,80,27,51,62,34,32,76,85,51,41,38,53,65,53,31,35,22,16,39,66,39,33,64,86,66,48,72,67,57,51,52,58,58,58,75,64,18,40,66,53,28,32,36,26,37,38,37,45,16,48,56,24,83,89,48,61,79,35,12,30,58,54,70,61,51,51,54,51,52,50,47,39,60,79,65,70,42,48,46,30,25,65,77,70,45,58,38,49,44,66,92,82,64,82,54,76,34,76,63,62,84,38,66,34,62,70,83,127

Nearest PDB structures (foldseek):
  4u10-assembly2_B  TM=6.943E-01  e=9.169E-06  Aggregatibacter actinomycetemcomitans
  2iw0-assembly1_A  TM=7.000E-01  e=9.573E-05  Colletotrichum lindemuthianum
  2fjk-assembly1_C  TM=4.255E-01  e=1.770E-04  Thermus caldophilus
  3pm6-assembly1_B  TM=4.700E-01  e=3.230E-03  Coccidioides immitis
  2fjk-assembly1_B  TM=3.759E-01  e=1.652E-03  Thermus caldophilus

Foldseek 3Di:
DQPQQDPVPQRQGKDWPDPVQAFDKDQPDLDCAFQAPRHGDRIWTFFALRHWIKSDDDPPDGGPQQLDFLQQWKKKKKKWAAQDQAWAFQKAWDDALPPQDVPADDFWFGQWTQIGHRDPVDPQRQWTKIWHAFQVRYIDIWIAQDHDDHGWMKIWMWIWSQFKIWIWIDIRPDQFIDTGTMDTGHNGHDSSSGSTMIIGQWTTTNNDIHRGTGTIMDDIDMGSHGDDRCNRRRHRHPDPDPPVPPPWDWDDDDQKIKTFFDAQKWKWKWKDQDPVVPPTHTPGTRHHTDHTMDMDGHDDDPDDGMDMDMDIDNDQDWAAFQAAAAEEEAQWPQCQVPVLVLCLVLVFEYEYAYEQQPVVPVVTGPDLLSVLVSVVSVYHYAYCFHNLQDCVVPVAFQLDLVRLVVLVVRVVVVQVSNVVSVDHDHQEYENRLLTHHQNSLVSCVVVRHQAYEGEQPPQDDPLDQDAGDWFALQADGRNYGYARGAAFPPDAPVSLVVSSVPRGIRTYHYYYAYHCARPVCNGRGHPVVRVSVSSVVSSVVVHNHYYSVSCVSNHDPPRDHPHVRNHDGDTNDD

Mean predicted aligned error: 17.09 Å